Protein AF-A0A0N1HHC2-F1 (afdb_monomer)

InterPro domains:
  IPR002314 Aminoacyl-tRNA synthetase, class II (G/ P/ S/T) [PF00587] (131-507)
  IPR002316 Proline-tRNA ligase, class IIa [PR01046] (141-152)
  IPR002316 Proline-tRNA ligase, class IIa [PR01046] (171-179)
  IPR002316 Proline-tRNA ligase, class IIa [PR01046] (181-192)
  IPR004500 Prolyl-tRNA synthetase, class IIa, bacterial-type [TIGR00409] (59-622)
  IPR006195 Aminoacyl-tRNA synthetase, class II [PS50862] (71-506)
  IPR036621 Anticodon-binding domain superfamily [G3DSA:3.40.50.800] (515-642)
  IPR045864 Class II Aminoacyl-tRNA synthetase/Biotinyl protein ligase (BPL) and lipoyl protein ligase (LPL) [G3DSA:3.30.930.10] (33-296)
  IPR045864 Class II Aminoacyl-tRNA synthetase/Biotinyl protein ligase (BPL) and lipoyl protein ligase (LPL) [G3DSA:3.30.930.10] (377-514)
  IPR045864 Class II Aminoacyl-tRNA synthetase/Biotinyl protein ligase (BPL) and lipoyl protein ligase (LPL) [SSF55681] (64-530)
  IPR050062 Proline-tRNA synthetase [PTHR42753] (38-635)

Sequence (657 aa):
MNLHGSVVRAFRGQCSKWQAFGNRSQHSLTPDHRERLSQLWVPHVASQKWEPGAKEPRDATTLLEDAGYIRKAYSGIYQYLPLGVKVLDKIERLIDHHMRSVGASKLSLSSFSSEKKWATSGRLANSTEIFQFQDRNKSKWLLAPTHEEEICTLLHSRINLHGQLPVRLYQIGRKYRDEQRPRGGLLRGREFIMKDLYTFDTSAEAAKDTYELVREAYNNFFADLGIPYLEARADSGNMGGNLSHEFHLPHHSGEDDVITCSSCGENRNEEFVPPTSRMIEYVKAPDFLAQDSTVSPSKVRDYISVKNDILIRVLIPSQASEGESIASADVNPYAVKEAMDDIAEVNTGLEEHQVMQKFEDYRGKGKRGRVAYLVDKRVTAEQLRMRIQQDLKNYGGENTQRLIVRTLQNEGPDGAAHDSNALSGSIRRPIDLLKLKEGDECPHCLEGKVEVHKAIEIGHTFHLGTGYTSLLGPKKPIPHPGPREHMTTPLEMGCHGIGVSRLMAAAAACLSPKDAIQWPKIIAPYTVLVGDAVEKTAKSSIADAISPSAEALSLYDDIAQQLDDIEPGRGYLKPDVVLDDRLSDYKHMSNSAIFTGYPIIVMLGRAARDRGIAELICAQAGLREEVPLNNVPKAVGRLLKRRDLAKSSLSSYVSSV

Secondary structure (DSSP, 8-state):
-----------------------------------BGGGS-------TT--TT-SSPPPHHHHHHHTTSEEEEETTEEEEPHHHHHHHHHHHHHHHHHHHHTT-EE----SEEEHHHHHHTTTTTT-SS--EEE-TT--EEEE-S--HHHHHHHHHTT---GGG-SEEEEEEEEEE---SS-BTTTTB-SEEEEEEEEEEESSHHHHHHHHHHHHHHHHHHHHHHT---EEEEE--GGG--SEEEEEEEE-TT-SEEEEEETTT--EEETT-PPPP-EEEEE--TTTT------PPPPEEEEEEETTS-EEEEEEE-SS--TTS----SSB-HHHHHHHHTTT--EE-SS-HHHHHHHHHHHHHTT---EEEEEE-TT--HHHHHHHHHHHHHHSS-TT-EEEEEEE-----TT-----TT--SS--------BPP-TTPBPSS-SS-BEEEEEEEEEEEEEEEETHHHHHTS-EEEPP-SSSS---EEEPEEEEEEE-HHHHHHHHHHHH--TTS----TTTSS-SEEEEEPPP--TT--HHHHHSPPHHHHHHHHHHHHHHHTS--SSTT----EEEE-SS--HHHHHHHHHHHT-SEEEEE-HHHHHHSEEEEEETTTTEEEEEEGGGHHHHHHHHHH-S---SS-HHHHHTT-

Mean predicted aligned error: 11.89 Å

Foldseek 3Di:
DDDDDDDDDDDDDDDDDDDDDDDDPPPPPPPPPFFAPVPFDFDAPPVPPQDPPDPFFDQLVVLCVNRRQWDDPDQQDIDGGPQVVLLLVLLVLLVVQLCVVLVEDEDDFDQKDAPVLCVLLVNNVVDPWWAWDADPVRGIITGAQDDLSPAQQVFQVPPADPVCPWHKYKYWAKHATNDPHADSRQLRGRIFIKIKMKTWHADPVRLVVSLVSVVVSVVVSVVQQVADWDKAWEDCPPLAADGKIFIWHFDPRFPWKWKAKPPPGHIHTLLDDPAAAKDKDWDDPPPQDDDDDPDDAFDWDWWAFPVLQEIEIEGHHPDDDPPADDFDPDFSVSLVCNLCVVPGRIDPPDDRVVSVVSNVVCVVVVDAGEYEYEYAPPDDPVNVSVVVVVCCVPHRDPRYIYMYMFHDDDPDDPPDDPPVPPPDDDDRQGRHTGHGDFQHQDSVDRPITMDIGRTRGFKMKHFNFQSSQVRNRHWYFDDDPDDDDRDTHGTTMMMIMGRSSSVSSSQQRLQDPRQAGAGDCSSRSAQEEEEQFDDDDVPDDPVNLQDGDPLSVVLQVLLQVLQVVPDPPPPSGRHHYHYHSDHHHPVVRVSSCRRSHRQWYWYDDPCCVPPQWIWIDGVQQRDTDIDRSVCVSVVSVVCVPDPGSHPDDSVVSVVVD

Structure (mmCIF, N/CA/C/O backbone):
data_AF-A0A0N1HHC2-F1
#
_entry.id   AF-A0A0N1HHC2-F1
#
loop_
_atom_site.group_PDB
_atom_site.id
_atom_site.type_symbol
_atom_site.label_atom_id
_atom_site.label_alt_id
_atom_site.label_comp_id
_atom_site.label_asym_id
_atom_site.label_entity_id
_atom_site.label_seq_id
_atom_site.pdbx_PDB_ins_code
_atom_site.Cartn_x
_atom_site.Cartn_y
_atom_site.Cartn_z
_atom_site.occupancy
_atom_site.B_iso_or_equiv
_atom_site.auth_seq_id
_atom_site.auth_comp_id
_atom_site.auth_asym_id
_atom_site.auth_atom_id
_atom_site.pdbx_PDB_model_num
ATOM 1 N N . MET A 1 1 ? -40.092 35.692 -44.107 1.00 33.75 1 MET A N 1
ATOM 2 C CA . MET A 1 1 ? -39.040 36.706 -44.354 1.00 33.75 1 MET A CA 1
ATOM 3 C C . MET A 1 1 ? -37.796 36.216 -43.614 1.00 33.75 1 MET A C 1
ATOM 5 O O . MET A 1 1 ? -37.863 36.142 -42.399 1.00 33.75 1 MET A O 1
ATOM 9 N N . ASN A 1 2 ? -36.855 35.511 -44.264 1.00 27.72 2 ASN A N 1
ATOM 10 C CA . ASN A 1 2 ? -35.656 36.042 -44.965 1.00 27.72 2 ASN A CA 1
ATOM 11 C C . ASN A 1 2 ? -34.910 37.064 -44.079 1.00 27.72 2 ASN A C 1
ATOM 13 O O . ASN A 1 2 ? -35.528 38.050 -43.704 1.00 27.72 2 ASN A O 1
ATOM 17 N N . LEU A 1 3 ? -33.648 36.893 -43.653 1.00 28.61 3 LEU A N 1
ATOM 18 C CA . LEU A 1 3 ? -32.388 36.546 -44.352 1.00 28.61 3 LEU A CA 1
ATOM 19 C C . LEU A 1 3 ? -31.415 35.863 -43.346 1.00 28.61 3 LEU A C 1
ATOM 21 O O . LEU A 1 3 ? -31.457 36.219 -42.177 1.00 28.61 3 LEU A O 1
ATOM 25 N N . HIS A 1 4 ? -30.598 34.828 -43.598 1.00 31.05 4 HIS A N 1
ATOM 26 C CA . HIS A 1 4 ? -29.583 34.511 -44.627 1.00 31.05 4 HIS A CA 1
ATOM 27 C C . HIS A 1 4 ? -28.335 35.421 -44.675 1.00 31.05 4 HIS A C 1
ATOM 29 O O . HIS A 1 4 ? -28.392 36.525 -45.198 1.00 31.05 4 HIS A O 1
ATOM 35 N N . GLY A 1 5 ? -27.195 34.854 -44.249 1.00 27.17 5 GLY A N 1
ATOM 36 C CA . GLY A 1 5 ? -25.944 34.871 -45.019 1.00 27.17 5 GLY A CA 1
ATOM 37 C C . GLY A 1 5 ? -24.964 36.028 -44.806 1.00 27.17 5 GLY A C 1
ATOM 38 O O . GLY A 1 5 ? -25.062 37.044 -45.479 1.00 27.17 5 GLY A O 1
ATOM 39 N N . SER A 1 6 ? -23.912 35.777 -44.018 1.00 29.02 6 SER A N 1
ATOM 40 C CA . SER A 1 6 ? -22.645 36.528 -44.081 1.00 29.02 6 SER A CA 1
ATOM 41 C C . SER A 1 6 ? -21.455 35.567 -44.019 1.00 29.02 6 SER A C 1
ATOM 43 O O . SER A 1 6 ? -20.692 35.541 -43.059 1.00 29.02 6 SER A O 1
ATOM 45 N N . VAL A 1 7 ? -21.318 34.747 -45.061 1.00 31.47 7 VAL A N 1
ATOM 46 C CA . VAL A 1 7 ? -20.069 34.084 -45.454 1.00 31.47 7 VAL A CA 1
ATOM 47 C C . VAL A 1 7 ? -19.911 34.349 -46.954 1.00 31.47 7 VAL A C 1
ATOM 49 O O . VAL A 1 7 ? -20.888 34.292 -47.695 1.00 31.47 7 VAL A O 1
ATOM 52 N N . VAL A 1 8 ? -18.671 34.604 -47.384 1.00 28.36 8 VAL A N 1
ATOM 53 C CA . VAL A 1 8 ? -18.195 34.797 -48.770 1.00 28.36 8 VAL A CA 1
ATOM 54 C C . VAL A 1 8 ? -18.295 36.229 -49.335 1.00 28.36 8 VAL A C 1
ATOM 56 O O . VAL A 1 8 ? -19.311 36.620 -49.897 1.00 28.36 8 VAL A O 1
ATOM 59 N N . ARG A 1 9 ? -17.170 36.968 -49.310 1.00 26.41 9 ARG A N 1
ATOM 60 C CA . ARG A 1 9 ? -16.469 37.535 -50.496 1.00 26.41 9 ARG A CA 1
ATOM 61 C C . ARG A 1 9 ? -15.458 38.615 -50.084 1.00 26.41 9 ARG A C 1
ATOM 63 O O . ARG A 1 9 ? -15.816 39.769 -49.905 1.00 26.41 9 ARG A O 1
ATOM 70 N N . ALA A 1 10 ? -14.178 38.249 -50.063 1.00 27.70 10 ALA A N 1
ATOM 71 C CA . ALA A 1 10 ? -13.076 39.167 -50.357 1.00 27.70 10 ALA A CA 1
ATOM 72 C C . ALA A 1 10 ? -11.869 38.360 -50.868 1.00 27.70 10 ALA A C 1
ATOM 74 O O . ALA A 1 10 ? -10.875 38.160 -50.182 1.00 27.70 10 ALA A O 1
ATOM 75 N N . PHE A 1 11 ? -12.001 37.843 -52.091 1.00 26.86 11 PHE A N 1
ATOM 76 C CA . PHE A 1 11 ? -10.879 37.416 -52.924 1.00 26.86 11 PHE A CA 1
ATOM 77 C C . PHE A 1 11 ? -10.612 38.547 -53.919 1.00 26.86 11 PHE A C 1
ATOM 79 O O . PHE A 1 11 ? -11.529 38.895 -54.663 1.00 26.86 11 PHE A O 1
ATOM 86 N N . ARG A 1 12 ? -9.371 39.050 -53.960 1.00 26.73 12 ARG A N 1
ATOM 87 C CA . ARG A 1 12 ? -8.559 39.350 -55.163 1.00 26.73 12 ARG A CA 1
ATOM 88 C C . ARG A 1 12 ? -7.647 40.556 -54.945 1.00 26.73 12 ARG A C 1
ATOM 90 O O . ARG A 1 12 ? -8.117 41.672 -54.774 1.00 26.73 12 ARG A O 1
ATOM 97 N N . GLY A 1 13 ? -6.350 40.312 -55.126 1.00 26.20 13 GLY A N 1
ATOM 98 C CA . GLY A 1 13 ? -5.432 41.316 -55.655 1.00 26.20 13 GLY A CA 1
ATOM 99 C C . GLY A 1 13 ? -4.230 41.625 -54.777 1.00 26.20 13 GLY A C 1
ATOM 100 O O . GLY A 1 13 ? -4.208 42.672 -54.153 1.00 26.20 13 GLY A O 1
ATOM 101 N N . GLN A 1 14 ? -3.213 40.758 -54.801 1.00 28.84 14 GLN A N 1
ATOM 102 C CA . GLN A 1 14 ? -1.827 41.156 -55.095 1.00 28.84 14 GLN A CA 1
ATOM 103 C C . GLN A 1 14 ? -0.934 39.912 -55.119 1.00 28.84 14 GLN A C 1
ATOM 105 O O . GLN A 1 14 ? -0.516 39.376 -54.100 1.00 28.84 14 GLN A O 1
ATOM 110 N N . CYS A 1 15 ? -0.677 39.436 -56.333 1.00 25.64 15 CYS A N 1
ATOM 111 C CA . CYS A 1 15 ? 0.301 38.410 -56.645 1.00 25.64 15 CYS A CA 1
ATOM 112 C C . CYS A 1 15 ? 1.249 39.041 -57.665 1.00 25.64 15 CYS A C 1
ATOM 114 O O . CYS A 1 15 ? 0.791 39.362 -58.756 1.00 25.64 15 CYS A O 1
ATOM 116 N N . SER A 1 16 ? 2.509 39.288 -57.292 1.00 30.47 16 SER A N 1
ATOM 117 C CA . SER A 1 16 ? 3.690 39.269 -58.179 1.00 30.47 16 SER A CA 1
ATOM 118 C C . SER A 1 16 ? 4.884 39.949 -57.502 1.00 30.47 16 SER A C 1
ATOM 120 O O . SER A 1 16 ? 4.722 41.040 -56.959 1.00 30.47 16 SER A O 1
ATOM 122 N N . LYS A 1 17 ? 6.075 39.351 -57.665 1.00 31.94 17 LYS A N 1
ATOM 123 C CA . LYS A 1 17 ? 7.371 39.636 -57.010 1.00 31.94 17 LYS A CA 1
ATOM 124 C C . LYS A 1 17 ? 7.386 38.986 -55.626 1.00 31.94 17 LYS A C 1
ATOM 126 O O . LYS A 1 17 ? 6.694 39.435 -54.732 1.00 31.94 17 LYS A O 1
ATOM 131 N N . TRP A 1 18 ? 8.023 37.840 -55.416 1.00 27.42 18 TRP A N 1
ATOM 132 C CA . TRP A 1 18 ? 9.435 37.571 -55.663 1.00 27.42 18 TRP A CA 1
ATOM 133 C C . TRP A 1 18 ? 9.652 36.119 -56.112 1.00 27.42 18 TRP A C 1
ATOM 135 O O . TRP A 1 18 ? 9.245 35.183 -55.430 1.00 27.42 18 TRP A O 1
ATOM 145 N N . GLN A 1 19 ? 10.316 35.943 -57.252 1.00 32.06 19 GLN A N 1
ATOM 146 C CA . GLN A 1 19 ? 10.995 34.701 -57.613 1.00 32.06 19 GLN A CA 1
ATOM 147 C C . GLN A 1 19 ? 12.495 34.881 -57.366 1.00 32.06 19 GLN A C 1
ATOM 149 O O . GLN A 1 19 ? 13.031 35.963 -57.590 1.00 32.06 19 GLN A O 1
ATOM 154 N N . ALA A 1 20 ? 13.123 33.767 -56.985 1.00 37.69 20 ALA A N 1
ATOM 155 C CA . ALA A 1 20 ? 14.557 33.488 -56.975 1.00 37.69 20 ALA A CA 1
ATOM 156 C C . ALA A 1 20 ? 15.394 34.080 -55.825 1.00 37.69 20 ALA A C 1
ATOM 158 O O . ALA A 1 20 ? 16.045 35.103 -55.975 1.00 37.69 20 ALA A O 1
ATOM 159 N N . PHE A 1 21 ? 15.487 33.318 -54.730 1.00 30.70 21 PHE A N 1
ATOM 160 C CA . PHE A 1 21 ? 16.780 32.947 -54.143 1.00 30.70 21 PHE A CA 1
ATOM 161 C C . PHE A 1 21 ? 16.712 31.470 -53.730 1.00 30.70 21 PHE A C 1
ATOM 163 O O . PHE A 1 21 ? 15.780 31.043 -53.049 1.00 30.70 21 PHE A O 1
ATOM 170 N N . GLY A 1 22 ? 17.644 30.682 -54.269 1.00 32.94 22 GLY A N 1
ATOM 171 C CA . GLY A 1 22 ? 17.721 29.233 -54.119 1.00 32.94 22 GLY A CA 1
ATOM 172 C C . GLY A 1 22 ? 18.235 28.769 -52.754 1.00 32.94 22 GLY A C 1
ATOM 173 O O . GLY A 1 22 ? 18.698 29.560 -51.939 1.00 32.94 22 GLY A O 1
ATOM 174 N N . ASN A 1 23 ? 18.166 27.447 -52.576 1.00 34.31 23 ASN A N 1
ATOM 175 C CA . ASN A 1 23 ? 18.586 26.646 -51.423 1.00 34.31 23 ASN A CA 1
ATOM 176 C C . ASN A 1 23 ? 17.763 26.815 -50.138 1.00 34.31 23 ASN A C 1
ATOM 178 O O . ASN A 1 23 ? 18.235 27.316 -49.123 1.00 34.31 23 ASN A O 1
ATOM 182 N N . ARG A 1 24 ? 16.556 26.232 -50.138 1.00 32.34 24 ARG A N 1
ATOM 183 C CA . ARG A 1 24 ? 16.055 25.580 -48.923 1.00 32.34 24 ARG A CA 1
ATOM 184 C C . ARG A 1 24 ? 16.637 24.173 -48.883 1.00 32.34 24 ARG A C 1
ATOM 186 O O . ARG A 1 24 ? 16.171 23.301 -49.611 1.00 32.34 24 ARG A O 1
ATOM 193 N N . SER A 1 25 ? 17.632 23.957 -48.027 1.00 34.88 25 SER A N 1
ATOM 194 C CA . SER A 1 25 ? 17.834 22.641 -47.435 1.00 34.88 25 SER A CA 1
ATOM 195 C C . SER A 1 25 ? 16.486 22.212 -46.854 1.00 34.88 25 SER A C 1
ATOM 197 O O . SER A 1 25 ? 15.939 22.862 -45.960 1.00 34.88 25 SER A O 1
ATOM 199 N N . GLN A 1 26 ? 15.895 21.156 -47.409 1.00 36.38 26 GLN A N 1
ATOM 200 C CA . GLN A 1 26 ? 14.856 20.420 -46.705 1.00 36.38 26 GLN A CA 1
ATOM 201 C C . GLN A 1 26 ? 15.535 19.798 -45.484 1.00 36.38 26 GLN A C 1
ATOM 203 O O . GLN A 1 26 ? 16.025 18.677 -45.536 1.00 36.38 26 GLN A O 1
ATOM 208 N N . HIS A 1 27 ? 15.610 20.543 -44.383 1.00 37.06 27 HIS A N 1
ATOM 209 C CA . HIS A 1 27 ? 15.745 19.923 -43.078 1.00 37.06 27 HIS A CA 1
ATOM 210 C C . HIS A 1 27 ? 14.434 19.178 -42.838 1.00 37.06 27 HIS A C 1
ATOM 212 O O . HIS A 1 27 ? 13.469 19.748 -42.329 1.00 37.06 27 HIS A O 1
ATOM 218 N N . SER A 1 28 ? 14.370 17.914 -43.263 1.00 36.53 28 SER A N 1
ATOM 219 C CA . SER A 1 28 ? 13.419 16.983 -42.680 1.00 36.53 28 SER A CA 1
ATOM 220 C C . SER A 1 28 ? 13.831 16.831 -41.220 1.00 36.53 28 SER A C 1
ATOM 222 O O . SER A 1 28 ? 14.703 16.037 -40.880 1.00 36.53 28 SER A O 1
ATOM 224 N N . LEU A 1 29 ? 13.247 17.645 -40.347 1.00 40.81 29 LEU A N 1
ATOM 225 C CA . LEU A 1 29 ? 13.174 17.321 -38.932 1.00 40.81 29 LEU A CA 1
ATOM 226 C C . LEU A 1 29 ? 12.227 16.123 -38.830 1.00 40.81 29 LEU A C 1
ATOM 228 O O . LEU A 1 29 ? 11.048 16.289 -38.538 1.00 40.81 29 LEU A O 1
ATOM 232 N N . THR A 1 30 ? 12.707 14.922 -39.156 1.00 46.31 30 THR A N 1
ATOM 233 C CA . THR A 1 30 ? 12.124 13.708 -38.589 1.00 46.31 30 THR A CA 1
ATOM 234 C C . THR A 1 30 ? 12.366 13.831 -37.091 1.00 46.31 30 THR A C 1
ATOM 236 O O . THR A 1 30 ? 13.536 13.862 -36.696 1.00 46.31 30 THR A O 1
ATOM 239 N N . PRO A 1 31 ? 11.328 14.006 -36.257 1.00 58.25 31 PRO A N 1
ATOM 240 C CA . PRO A 1 31 ? 11.533 14.029 -34.821 1.00 58.25 31 PRO A CA 1
ATOM 241 C C . PRO A 1 31 ? 12.139 12.678 -34.451 1.00 58.25 31 PRO A C 1
ATOM 243 O O . PRO A 1 31 ? 11.586 11.636 -34.794 1.00 58.25 31 PRO A O 1
ATOM 246 N N . ASP A 1 32 ? 13.313 12.680 -33.832 1.00 76.75 32 ASP A N 1
ATOM 247 C CA . ASP A 1 32 ? 13.855 11.453 -33.269 1.00 76.75 32 ASP A CA 1
ATOM 248 C C . ASP A 1 32 ? 12.934 11.034 -32.116 1.00 76.75 32 ASP A C 1
ATOM 250 O O . ASP A 1 32 ? 12.902 11.688 -31.078 1.00 76.75 32 ASP A O 1
ATOM 254 N N . HIS A 1 33 ? 12.115 10.004 -32.340 1.00 83.44 33 HIS A N 1
ATOM 255 C CA . HIS A 1 33 ? 11.113 9.516 -31.386 1.00 83.44 33 HIS A CA 1
ATOM 256 C C . HIS A 1 33 ? 11.700 8.553 -30.341 1.00 83.44 33 HIS A C 1
ATOM 258 O O . HIS A 1 33 ? 10.956 7.984 -29.543 1.00 83.44 33 HIS A O 1
ATOM 264 N N . ARG A 1 34 ? 13.016 8.314 -30.377 1.00 90.19 34 ARG A N 1
ATOM 265 C CA . ARG A 1 34 ? 13.687 7.353 -29.501 1.00 90.19 34 ARG A CA 1
ATOM 266 C C . ARG A 1 34 ? 13.845 7.922 -28.096 1.00 90.19 34 ARG A C 1
ATOM 268 O O . ARG A 1 34 ? 14.330 9.037 -27.921 1.00 90.19 34 ARG A O 1
ATOM 275 N N . GLU A 1 35 ? 13.498 7.122 -27.097 1.00 92.88 35 GLU A N 1
ATOM 276 C CA . GLU A 1 35 ? 13.737 7.443 -25.692 1.00 92.88 35 GLU A CA 1
ATOM 277 C C . GLU A 1 35 ? 15.231 7.279 -25.387 1.00 92.88 35 GLU A C 1
ATOM 279 O O . GLU A 1 35 ? 15.810 6.212 -25.616 1.00 92.88 35 GLU A O 1
ATOM 284 N N . ARG A 1 36 ? 15.871 8.334 -24.870 1.00 92.44 36 ARG A N 1
ATOM 285 C CA . ARG A 1 36 ? 17.328 8.403 -24.663 1.00 92.44 36 ARG A CA 1
ATOM 286 C C . ARG A 1 36 ? 17.675 8.696 -23.212 1.00 92.44 36 ARG A C 1
ATOM 288 O O . ARG A 1 36 ? 17.170 9.659 -22.633 1.00 92.44 36 ARG A O 1
ATOM 295 N N . LEU A 1 37 ? 18.604 7.933 -22.634 1.00 91.44 37 LEU A N 1
ATOM 296 C CA . LEU A 1 37 ? 19.095 8.204 -21.280 1.00 91.44 37 LEU A CA 1
ATOM 297 C C . LEU A 1 37 ? 19.905 9.500 -21.192 1.00 91.44 37 LEU A C 1
ATOM 299 O O . LEU A 1 37 ? 19.905 10.111 -20.129 1.00 91.44 37 LEU A O 1
ATOM 303 N N . SER A 1 38 ? 20.544 9.969 -22.270 1.00 88.75 38 SER A N 1
ATOM 304 C CA . SER A 1 38 ? 21.191 11.293 -22.291 1.00 88.75 38 SER A CA 1
ATOM 305 C C . SER A 1 38 ? 20.213 12.460 -22.094 1.00 88.75 38 SER A C 1
ATOM 307 O O . SER A 1 38 ? 20.614 13.525 -21.623 1.00 88.75 38 SER A O 1
ATOM 309 N N . GLN A 1 39 ? 18.931 12.262 -22.418 1.00 90.62 39 GLN A N 1
ATOM 310 C CA . GLN A 1 39 ? 17.864 13.256 -22.266 1.00 90.62 39 GLN A CA 1
ATOM 311 C C . GLN A 1 39 ? 17.108 13.117 -20.937 1.00 90.62 39 GLN A C 1
ATOM 313 O O . GLN A 1 39 ? 16.306 13.981 -20.578 1.00 90.62 39 GLN A O 1
ATOM 318 N N . LEU A 1 40 ? 17.375 12.048 -20.185 1.00 90.00 40 LEU A N 1
ATOM 319 C CA . LEU A 1 40 ? 16.770 11.775 -18.889 1.00 90.00 40 LEU A CA 1
ATOM 320 C C . LEU A 1 40 ? 17.749 12.137 -17.775 1.00 90.00 40 LEU A C 1
ATOM 322 O O . LEU A 1 40 ? 18.899 11.702 -17.743 1.00 90.00 40 LEU A O 1
ATOM 326 N N . TRP A 1 41 ? 17.279 12.905 -16.796 1.00 90.00 41 TRP A N 1
ATOM 327 C CA . TRP A 1 41 ? 18.079 13.178 -15.609 1.00 90.00 41 TRP A CA 1
ATOM 328 C C . TRP A 1 41 ? 18.046 11.975 -14.660 1.00 90.00 41 TRP A C 1
ATOM 330 O O . TRP A 1 41 ? 17.085 11.781 -13.917 1.00 90.00 41 TRP A O 1
ATOM 340 N N . VAL A 1 42 ? 19.108 11.166 -14.693 1.00 87.25 42 VAL A N 1
ATOM 341 C CA . VAL A 1 42 ? 19.288 9.990 -13.827 1.00 87.25 42 VAL A CA 1
ATOM 342 C C . VAL A 1 42 ? 20.535 10.189 -12.955 1.00 87.25 42 VAL A C 1
ATOM 344 O O . VAL A 1 42 ? 21.645 9.835 -13.367 1.00 87.25 42 VAL A O 1
ATOM 347 N N . PRO A 1 43 ? 20.400 10.809 -11.769 1.00 84.31 43 PRO A N 1
ATOM 348 C CA . PRO A 1 43 ? 21.531 11.107 -10.902 1.00 84.31 43 PRO A CA 1
ATOM 349 C C . PRO A 1 43 ? 21.916 9.867 -10.087 1.00 84.31 43 PRO A C 1
ATOM 351 O O . PRO A 1 43 ? 21.560 9.750 -8.918 1.00 84.31 43 PRO A O 1
ATOM 354 N N . HIS A 1 44 ? 22.654 8.937 -10.694 1.00 76.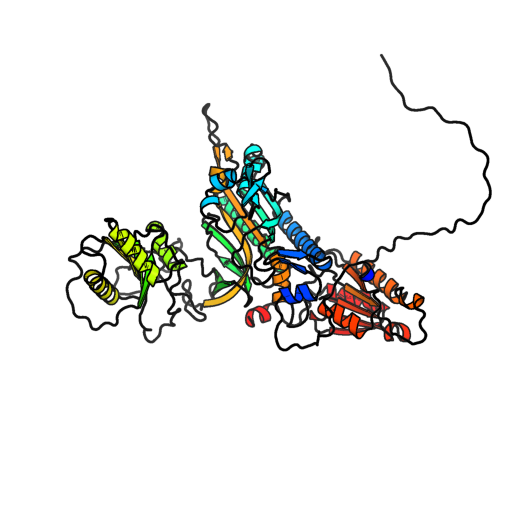56 44 HIS A N 1
ATOM 355 C CA . HIS A 1 44 ? 23.255 7.842 -9.932 1.00 76.56 44 HIS A CA 1
ATOM 356 C C . HIS A 1 44 ? 24.192 8.414 -8.864 1.00 76.56 44 HIS A C 1
ATOM 358 O O . HIS A 1 44 ? 25.081 9.216 -9.173 1.00 76.56 44 HIS A O 1
ATOM 364 N N . VAL A 1 45 ? 24.035 7.979 -7.613 1.00 62.22 45 VAL A N 1
ATOM 365 C CA . VAL A 1 45 ? 25.044 8.257 -6.588 1.00 62.22 45 VAL A CA 1
ATOM 366 C C . VAL A 1 45 ? 26.269 7.428 -6.961 1.00 62.22 45 VAL A C 1
ATOM 368 O O . VAL A 1 45 ? 26.177 6.210 -7.069 1.00 62.22 45 VAL A O 1
ATOM 371 N N . ALA A 1 46 ? 27.381 8.111 -7.261 1.00 4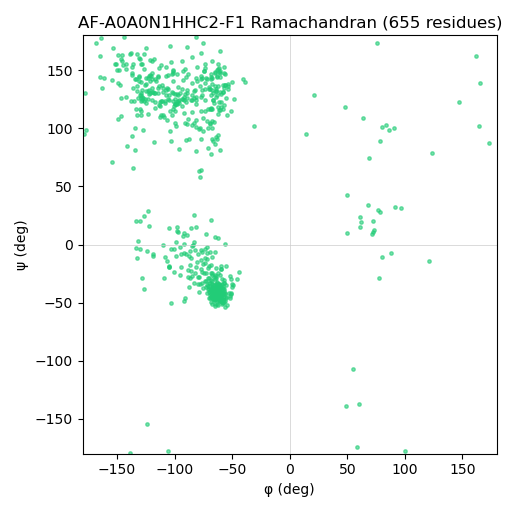9.97 46 ALA A N 1
ATOM 372 C CA . ALA A 1 46 ? 28.579 7.575 -7.911 1.00 49.97 46 ALA A CA 1
ATOM 373 C C . ALA A 1 46 ? 28.854 6.093 -7.586 1.00 49.97 46 ALA A C 1
ATOM 375 O O . ALA A 1 46 ? 29.411 5.740 -6.546 1.00 49.97 46 ALA A O 1
ATOM 376 N N . SER A 1 47 ? 28.508 5.232 -8.543 1.00 45.94 47 SER A N 1
ATOM 377 C CA . SER A 1 47 ? 28.627 3.772 -8.532 1.00 45.94 47 SER A CA 1
ATOM 378 C C . SER A 1 47 ? 30.072 3.256 -8.564 1.00 45.94 47 SER A C 1
ATOM 380 O O . SER A 1 47 ? 30.313 2.093 -8.880 1.00 45.94 47 SER A O 1
ATOM 382 N N . GLN A 1 48 ? 31.062 4.069 -8.179 1.00 45.22 48 GLN A N 1
ATOM 383 C CA . GLN A 1 48 ? 32.456 3.627 -8.064 1.00 45.22 48 GLN A CA 1
ATOM 384 C C . GLN A 1 48 ? 32.670 2.558 -6.973 1.00 45.22 48 GLN A C 1
ATOM 386 O O . GLN A 1 48 ? 33.761 2.006 -6.889 1.00 45.22 48 GLN A O 1
ATOM 391 N N . LYS A 1 49 ? 31.647 2.238 -6.164 1.00 51.41 49 LYS A N 1
ATOM 392 C CA . LYS A 1 49 ? 31.679 1.197 -5.120 1.00 51.41 49 LYS A CA 1
ATOM 393 C C . LYS A 1 49 ? 30.617 0.097 -5.282 1.00 51.41 49 LYS A C 1
ATOM 395 O O . LYS A 1 49 ? 30.328 -0.604 -4.313 1.00 51.41 49 LYS A O 1
ATOM 400 N N . TRP A 1 50 ? 29.984 -0.043 -6.451 1.00 56.56 50 TRP A N 1
ATOM 401 C CA . TRP A 1 50 ? 29.173 -1.236 -6.713 1.00 56.56 50 TRP A CA 1
ATOM 402 C C . TRP A 1 50 ? 30.093 -2.382 -7.142 1.00 56.56 50 TRP A C 1
ATOM 404 O O . TRP A 1 50 ? 30.649 -2.367 -8.241 1.00 56.56 50 TRP A O 1
ATOM 414 N N . GLU A 1 51 ? 30.273 -3.350 -6.247 1.00 58.06 51 GLU A N 1
ATOM 415 C CA . GLU A 1 51 ? 30.962 -4.608 -6.521 1.00 58.06 51 GLU A CA 1
ATOM 416 C C . GLU A 1 51 ? 29.923 -5.735 -6.551 1.00 58.06 51 GLU A C 1
ATOM 418 O O . GLU A 1 51 ? 29.212 -5.908 -5.557 1.00 58.06 51 GLU A O 1
ATOM 423 N N . PRO A 1 52 ? 29.826 -6.498 -7.655 1.00 58.22 52 PRO A N 1
ATOM 424 C CA . PRO A 1 52 ? 28.961 -7.669 -7.716 1.00 58.22 52 PRO A CA 1
ATOM 425 C C . PRO A 1 52 ? 29.291 -8.654 -6.585 1.00 58.22 52 PRO A C 1
ATOM 427 O O . PRO A 1 52 ? 30.439 -9.084 -6.460 1.00 58.22 52 PRO A O 1
ATOM 430 N N . GLY A 1 53 ? 28.292 -9.045 -5.793 1.00 57.62 53 GLY A N 1
ATOM 431 C CA . GLY A 1 53 ? 28.437 -10.046 -4.730 1.00 57.62 53 GLY A CA 1
ATOM 432 C C . GLY A 1 53 ? 28.664 -9.483 -3.322 1.00 57.62 53 GLY A C 1
ATOM 433 O O . GLY A 1 53 ? 29.333 -10.127 -2.508 1.00 57.62 53 GLY A O 1
ATOM 434 N N . ALA A 1 54 ? 28.113 -8.305 -3.009 1.00 59.91 54 ALA A N 1
ATOM 435 C CA . ALA A 1 54 ? 28.150 -7.749 -1.653 1.00 59.91 54 ALA A CA 1
ATOM 436 C C . ALA A 1 54 ? 27.599 -8.739 -0.598 1.00 59.91 54 ALA A C 1
ATOM 438 O O . ALA A 1 54 ? 26.586 -9.413 -0.806 1.00 59.91 54 ALA A O 1
ATOM 439 N N . LYS A 1 55 ? 28.273 -8.834 0.560 1.00 54.44 55 LYS A N 1
ATOM 440 C CA . LYS A 1 55 ? 27.956 -9.833 1.601 1.00 54.44 55 LYS A CA 1
ATOM 441 C C . LYS A 1 55 ? 26.659 -9.540 2.363 1.00 54.44 55 LYS A C 1
ATOM 443 O O . LYS A 1 55 ? 25.974 -10.491 2.746 1.00 54.44 55 LYS A O 1
ATOM 448 N N . GLU A 1 56 ? 26.296 -8.271 2.539 1.00 57.59 56 GLU A N 1
ATOM 449 C CA . GLU A 1 56 ? 25.100 -7.849 3.281 1.00 57.59 56 GLU A CA 1
ATOM 450 C C . GLU A 1 56 ? 24.041 -7.237 2.348 1.00 57.59 56 GLU A C 1
ATOM 452 O O . GLU A 1 56 ? 24.404 -6.472 1.450 1.00 57.59 56 GLU A O 1
ATOM 457 N N . PRO A 1 57 ? 22.750 -7.582 2.523 1.00 62.78 57 PRO A N 1
ATOM 458 C CA . PRO A 1 57 ? 21.660 -6.968 1.772 1.00 62.78 57 PRO A CA 1
ATOM 459 C C . PRO A 1 57 ? 21.546 -5.479 2.103 1.00 62.78 57 PRO A C 1
ATOM 461 O O . PRO A 1 57 ? 21.536 -5.094 3.273 1.00 62.78 57 PRO A O 1
ATOM 464 N N . ARG A 1 58 ? 21.448 -4.635 1.073 1.00 72.12 58 ARG A N 1
ATOM 465 C CA . ARG A 1 58 ? 21.130 -3.216 1.259 1.00 72.12 58 ARG A CA 1
ATOM 466 C C . ARG A 1 58 ? 19.640 -3.029 1.525 1.00 72.12 58 ARG A C 1
ATOM 468 O O . ARG A 1 58 ? 18.807 -3.709 0.936 1.00 72.12 58 ARG A O 1
ATOM 475 N N . ASP A 1 59 ? 19.318 -2.048 2.365 1.00 80.12 59 ASP A N 1
ATOM 476 C CA . ASP A 1 59 ? 17.943 -1.576 2.534 1.00 80.12 59 ASP A CA 1
ATOM 477 C C . ASP A 1 59 ? 17.365 -1.099 1.189 1.00 80.12 59 ASP A C 1
ATOM 479 O O . ASP A 1 59 ? 18.037 -0.392 0.428 1.00 80.12 59 ASP A O 1
ATOM 483 N N . ALA A 1 60 ? 16.112 -1.462 0.909 1.00 84.94 60 ALA A N 1
ATOM 484 C CA . ALA A 1 60 ? 15.447 -1.163 -0.358 1.00 84.94 60 ALA A CA 1
ATOM 485 C C . ALA A 1 60 ? 15.371 0.342 -0.654 1.00 84.94 60 ALA A C 1
ATOM 487 O O . ALA A 1 60 ? 15.488 0.756 -1.807 1.00 84.94 60 ALA A O 1
ATOM 488 N N . THR A 1 61 ? 15.227 1.183 0.374 1.00 86.38 61 THR A N 1
ATOM 489 C CA . THR A 1 61 ? 15.212 2.641 0.199 1.00 86.38 61 THR A CA 1
ATOM 490 C C . THR A 1 61 ? 16.581 3.139 -0.229 1.00 86.38 61 THR A C 1
ATOM 492 O O . THR A 1 61 ? 16.671 3.914 -1.177 1.00 86.38 61 THR A O 1
ATOM 495 N N . THR A 1 62 ? 17.645 2.661 0.420 1.00 86.94 62 THR A N 1
ATOM 496 C CA . THR A 1 62 ? 19.025 3.008 0.052 1.00 86.94 62 THR A CA 1
ATOM 497 C C . THR A 1 62 ? 19.330 2.588 -1.386 1.00 86.94 62 THR A C 1
ATOM 499 O O . THR A 1 62 ? 19.914 3.363 -2.137 1.00 86.94 62 THR A O 1
ATOM 502 N N . LEU A 1 63 ? 18.874 1.403 -1.810 1.00 88.75 63 LEU A N 1
ATOM 503 C CA . LEU A 1 63 ? 19.001 0.961 -3.204 1.00 88.75 63 LEU A CA 1
ATOM 504 C C . LEU A 1 63 ? 18.294 1.914 -4.177 1.00 88.75 63 LEU A C 1
ATOM 506 O O . LEU A 1 63 ? 18.877 2.301 -5.189 1.00 88.75 63 LEU A O 1
ATOM 510 N N . LEU A 1 64 ? 17.060 2.321 -3.869 1.00 92.94 64 LEU A N 1
ATOM 511 C CA . LEU A 1 64 ? 16.295 3.257 -4.699 1.00 92.94 64 LEU A CA 1
ATOM 512 C C . LEU A 1 64 ? 16.925 4.659 -4.748 1.00 92.94 64 LEU A C 1
ATOM 514 O O . LEU A 1 64 ? 16.855 5.317 -5.789 1.00 92.94 64 LEU A O 1
ATOM 518 N N . GLU A 1 65 ? 17.533 5.120 -3.655 1.00 91.50 65 GLU A N 1
ATOM 519 C CA . GLU A 1 65 ? 18.283 6.380 -3.611 1.00 91.50 65 GLU A CA 1
ATOM 520 C C . GLU A 1 65 ? 19.554 6.305 -4.460 1.00 91.50 65 GLU A C 1
ATOM 522 O O . GLU A 1 65 ? 19.759 7.145 -5.339 1.00 91.50 65 GLU A O 1
ATOM 527 N N . ASP A 1 66 ? 20.369 5.267 -4.263 1.00 89.69 66 ASP A N 1
ATOM 528 C CA . ASP A 1 66 ? 21.629 5.073 -4.983 1.00 89.69 66 ASP A CA 1
ATOM 529 C C . ASP A 1 66 ? 21.404 4.925 -6.498 1.00 89.69 66 ASP A C 1
ATOM 531 O O . ASP A 1 66 ? 22.153 5.475 -7.314 1.00 89.69 66 ASP A O 1
ATOM 535 N N . ALA A 1 67 ? 20.345 4.208 -6.889 1.00 91.00 67 ALA A N 1
ATOM 536 C CA . ALA A 1 67 ? 19.973 4.008 -8.286 1.00 91.00 67 ALA A CA 1
ATOM 537 C C . ALA A 1 67 ? 19.280 5.227 -8.923 1.00 91.00 67 ALA A C 1
ATOM 539 O O . ALA A 1 67 ? 19.043 5.223 -10.132 1.00 91.00 67 ALA A O 1
ATOM 540 N N . GLY A 1 68 ? 19.002 6.286 -8.156 1.00 92.88 68 GLY A N 1
ATOM 541 C CA . GLY A 1 68 ? 18.438 7.531 -8.674 1.00 92.88 68 GLY A CA 1
ATOM 542 C C . GLY A 1 68 ? 16.937 7.460 -8.975 1.00 92.88 68 GLY A C 1
ATOM 543 O O . GLY A 1 68 ? 16.463 8.165 -9.865 1.00 92.88 68 GLY A O 1
ATOM 544 N N . TYR A 1 69 ? 16.177 6.634 -8.247 1.00 95.81 69 TYR A N 1
ATOM 545 C CA . TYR A 1 69 ? 14.707 6.599 -8.319 1.00 95.81 69 TYR A CA 1
ATOM 546 C C . TYR A 1 69 ? 14.063 7.602 -7.369 1.00 95.81 69 TYR A C 1
ATOM 548 O O . TYR A 1 69 ? 13.038 8.200 -7.704 1.00 95.81 69 TYR A O 1
ATOM 556 N N . ILE A 1 70 ? 14.653 7.789 -6.189 1.00 95.75 70 ILE A N 1
ATOM 557 C CA . ILE A 1 70 ? 14.142 8.694 -5.159 1.00 95.75 70 ILE A CA 1
ATOM 558 C C . ILE A 1 70 ? 15.259 9.499 -4.513 1.00 95.75 70 ILE A C 1
ATOM 560 O O . ILE A 1 70 ? 16.437 9.172 -4.618 1.00 95.75 70 ILE A O 1
ATOM 564 N N . ARG A 1 71 ? 14.868 10.553 -3.803 1.00 94.38 71 ARG A N 1
ATOM 565 C CA . ARG A 1 71 ? 15.753 11.319 -2.931 1.00 94.38 71 ARG A CA 1
ATOM 566 C C . ARG A 1 71 ? 15.003 11.739 -1.677 1.00 94.38 71 ARG A C 1
ATOM 568 O O . ARG A 1 71 ? 13.957 12.382 -1.776 1.00 94.38 71 ARG A O 1
ATOM 575 N N . LYS A 1 72 ? 15.535 11.437 -0.495 1.00 93.69 72 LYS A N 1
ATOM 576 C CA . LYS A 1 72 ? 14.995 11.969 0.761 1.00 93.69 72 LYS A CA 1
ATOM 577 C C . LYS A 1 72 ? 15.071 13.498 0.794 1.00 93.69 72 LYS A C 1
ATOM 579 O O . LYS A 1 72 ? 16.150 14.076 0.674 1.00 93.69 72 LYS A O 1
ATOM 584 N N . ALA A 1 73 ? 13.922 14.147 0.982 1.00 94.31 73 ALA A N 1
ATOM 585 C CA . ALA A 1 73 ? 13.832 15.591 1.201 1.00 94.31 73 ALA A CA 1
ATOM 586 C C . ALA A 1 73 ? 13.871 15.921 2.698 1.00 94.31 73 ALA A C 1
ATOM 588 O O . ALA A 1 73 ? 14.664 16.751 3.133 1.00 94.31 73 ALA A O 1
ATOM 589 N N . TYR A 1 74 ? 13.051 15.223 3.487 1.00 94.44 74 TYR A N 1
ATOM 590 C CA . TYR A 1 74 ? 12.982 15.341 4.944 1.00 94.44 74 TYR A CA 1
ATOM 591 C C . TYR A 1 74 ? 12.706 13.966 5.566 1.00 94.44 74 TYR A C 1
ATOM 593 O O . TYR A 1 74 ? 12.561 12.963 4.865 1.00 94.44 74 TYR A O 1
ATOM 601 N N . SER A 1 75 ? 12.648 13.881 6.897 1.00 93.06 75 SER A N 1
ATOM 602 C CA . SER A 1 75 ? 12.285 12.627 7.567 1.00 93.06 75 SER A CA 1
ATOM 603 C C . SER A 1 75 ? 10.882 12.171 7.146 1.00 93.06 75 SER A C 1
ATOM 605 O O . SER A 1 75 ? 9.911 12.893 7.359 1.00 93.06 75 SER A O 1
ATOM 607 N N . GLY A 1 76 ? 10.784 10.995 6.518 1.00 91.94 76 GLY A N 1
ATOM 608 C CA . GLY A 1 76 ? 9.527 10.455 5.996 1.00 91.94 76 GLY A CA 1
ATOM 609 C C . GLY A 1 76 ? 8.977 11.156 4.747 1.00 91.94 76 GLY A C 1
ATOM 610 O O . GLY A 1 76 ? 7.828 10.906 4.398 1.00 91.94 76 GLY A O 1
ATOM 611 N N . ILE A 1 77 ? 9.743 12.030 4.085 1.00 96.06 77 ILE A N 1
ATOM 612 C CA . ILE A 1 77 ? 9.296 12.769 2.892 1.00 96.06 77 ILE A CA 1
ATOM 613 C C . ILE A 1 77 ? 10.324 12.596 1.775 1.00 96.06 77 ILE A C 1
ATOM 615 O O . ILE A 1 77 ? 11.501 12.934 1.943 1.00 96.06 77 ILE A O 1
ATOM 619 N N . TYR A 1 78 ? 9.865 12.107 0.624 1.00 96.12 78 TYR A N 1
ATOM 620 C CA . TYR A 1 78 ? 10.707 11.714 -0.505 1.00 96.12 78 TYR A CA 1
ATOM 621 C C . TYR A 1 78 ? 10.301 12.423 -1.800 1.00 96.12 78 TYR A C 1
ATOM 623 O O . TYR A 1 78 ? 9.124 12.653 -2.079 1.00 96.12 78 TYR A O 1
ATOM 631 N N . GLN A 1 79 ? 11.304 12.756 -2.608 1.00 96.25 79 GLN A N 1
ATOM 632 C CA . GLN A 1 79 ? 11.157 13.202 -3.989 1.00 96.25 79 GLN A CA 1
ATOM 633 C C . GLN A 1 79 ? 11.294 11.994 -4.911 1.00 96.25 79 GLN A C 1
ATOM 635 O O . GLN A 1 79 ? 12.230 11.212 -4.754 1.00 96.25 79 GLN A O 1
ATOM 640 N N . TYR A 1 80 ? 10.395 11.868 -5.882 1.00 96.94 80 TYR A N 1
ATOM 641 C CA . TYR A 1 80 ? 10.493 10.866 -6.941 1.00 96.94 80 TYR A CA 1
ATOM 642 C C . TYR A 1 80 ? 11.223 11.480 -8.132 1.00 96.94 80 TYR A C 1
ATOM 644 O O . TYR A 1 80 ? 10.851 12.552 -8.610 1.00 96.94 80 TYR A O 1
ATOM 652 N N . LEU A 1 81 ? 12.286 10.819 -8.571 1.00 96.62 81 LEU A N 1
ATOM 653 C CA . LEU A 1 81 ? 13.104 11.218 -9.714 1.00 96.62 81 LEU A CA 1
ATOM 654 C C . LEU A 1 81 ? 12.532 10.596 -11.002 1.00 96.62 81 LEU A C 1
ATOM 656 O O . LEU A 1 81 ? 11.650 9.743 -10.903 1.00 96.62 81 LEU A O 1
ATOM 660 N N . PRO A 1 82 ? 12.988 10.977 -12.211 1.00 96.50 82 PRO A N 1
ATOM 661 C CA . PRO A 1 82 ? 12.342 10.566 -13.463 1.00 96.50 82 PRO A CA 1
ATOM 662 C C . PRO A 1 82 ? 12.096 9.057 -13.611 1.00 96.50 82 PRO A C 1
ATOM 664 O O . PRO A 1 82 ? 11.003 8.657 -14.010 1.00 96.50 82 PRO A O 1
ATOM 667 N N . LEU A 1 83 ? 13.054 8.204 -13.224 1.00 95.88 83 LEU A N 1
ATOM 668 C CA . LEU A 1 83 ? 12.849 6.749 -13.242 1.00 95.88 83 LEU A CA 1
ATOM 669 C C . LEU A 1 83 ? 11.816 6.294 -12.200 1.00 95.88 83 LEU A C 1
ATOM 671 O O . LEU A 1 83 ? 10.975 5.455 -12.509 1.00 95.88 83 LEU A O 1
ATOM 675 N N . GLY A 1 84 ? 11.835 6.874 -10.995 1.00 96.88 84 GLY A N 1
ATOM 676 C CA . GLY A 1 84 ? 10.842 6.619 -9.944 1.00 96.88 84 GLY A CA 1
ATOM 677 C C . GLY A 1 84 ? 9.431 7.005 -10.364 1.00 96.88 84 GLY A C 1
ATOM 678 O O . GLY A 1 84 ? 8.509 6.214 -10.198 1.00 96.88 84 GLY A O 1
ATOM 679 N N . VAL A 1 85 ? 9.266 8.175 -10.983 1.00 97.31 85 VAL A N 1
ATOM 680 C CA . VAL A 1 85 ? 7.982 8.609 -11.553 1.00 97.31 85 VAL A CA 1
ATOM 681 C C . VAL A 1 85 ? 7.501 7.615 -12.608 1.00 97.31 85 VAL A C 1
ATOM 683 O O . VAL A 1 85 ? 6.346 7.210 -12.577 1.00 97.31 85 VAL A O 1
ATOM 686 N N . LYS A 1 86 ? 8.389 7.132 -13.484 1.00 95.88 86 LYS A N 1
ATOM 687 C CA . LYS A 1 86 ? 8.022 6.158 -14.519 1.00 95.88 86 LYS A CA 1
ATOM 688 C C . LYS A 1 86 ? 7.572 4.808 -13.944 1.00 95.88 86 LYS A C 1
ATOM 690 O O . LYS A 1 86 ? 6.642 4.205 -14.477 1.00 95.88 86 LYS A O 1
ATOM 695 N N . VAL A 1 87 ? 8.202 4.342 -12.862 1.00 96.56 87 VAL A N 1
ATOM 696 C CA . VAL A 1 87 ? 7.772 3.136 -12.128 1.00 96.56 87 VAL A CA 1
ATOM 697 C C . VAL A 1 87 ? 6.398 3.357 -11.493 1.00 96.56 87 VAL A C 1
ATOM 699 O O . VAL A 1 87 ? 5.508 2.524 -11.664 1.00 96.56 87 VAL A O 1
ATOM 702 N N . LEU A 1 88 ? 6.196 4.495 -10.818 1.00 97.19 88 LEU A N 1
ATOM 703 C CA . LEU A 1 88 ? 4.902 4.855 -10.231 1.00 97.19 88 LEU A CA 1
ATOM 704 C C . LEU A 1 88 ? 3.799 4.901 -11.293 1.00 97.19 88 LEU A C 1
ATOM 706 O O . LEU A 1 88 ? 2.776 4.251 -11.111 1.00 97.19 88 LEU A O 1
ATOM 710 N N . ASP A 1 89 ? 4.030 5.559 -12.430 1.00 96.12 89 ASP A N 1
ATOM 711 C CA . ASP A 1 89 ? 3.071 5.633 -13.538 1.00 96.12 89 ASP A CA 1
ATOM 712 C C . ASP A 1 89 ? 2.661 4.243 -14.044 1.00 96.12 89 ASP A C 1
ATOM 714 O O . ASP A 1 89 ? 1.500 4.015 -14.392 1.00 96.12 89 ASP A O 1
ATOM 718 N N . LYS A 1 90 ? 3.599 3.288 -14.097 1.00 95.38 90 LYS A N 1
ATOM 719 C CA . LYS A 1 90 ? 3.301 1.905 -14.494 1.00 95.38 90 LYS A CA 1
ATOM 720 C C . LYS A 1 90 ? 2.469 1.173 -13.439 1.00 95.38 90 LYS A C 1
ATOM 722 O O . LYS A 1 90 ? 1.510 0.495 -13.809 1.00 95.38 90 LYS A O 1
ATOM 727 N N . ILE A 1 91 ? 2.772 1.357 -12.150 1.00 96.44 91 ILE A N 1
ATOM 728 C CA . ILE A 1 91 ? 1.938 0.834 -11.053 1.00 96.44 91 ILE A CA 1
ATOM 729 C C . ILE A 1 91 ? 0.525 1.428 -11.144 1.00 96.44 91 ILE A C 1
ATOM 731 O O . ILE A 1 91 ? -0.455 0.692 -11.067 1.00 96.44 91 ILE A O 1
ATOM 735 N N . GLU A 1 92 ? 0.399 2.738 -11.368 1.00 96.56 92 GLU A N 1
ATOM 736 C CA . GLU A 1 92 ? -0.897 3.408 -11.497 1.00 96.56 92 GLU A CA 1
ATOM 737 C C . GLU A 1 92 ? -1.718 2.889 -12.677 1.00 96.56 92 GLU A C 1
ATOM 739 O O . GLU A 1 92 ? -2.913 2.648 -12.525 1.00 96.56 92 GLU A O 1
ATOM 744 N N . ARG A 1 93 ? -1.098 2.673 -13.844 1.00 94.88 93 ARG A N 1
ATOM 745 C CA . ARG A 1 93 ? -1.787 2.095 -15.012 1.00 94.88 93 ARG A CA 1
ATOM 746 C C . ARG A 1 93 ? -2.298 0.686 -14.735 1.00 94.88 93 ARG A C 1
ATOM 748 O O . ARG A 1 93 ? -3.398 0.348 -15.173 1.00 94.88 93 ARG A O 1
ATOM 755 N N . LEU A 1 94 ? -1.516 -0.120 -14.017 1.00 94.69 94 LEU A N 1
ATOM 756 C CA . LEU A 1 94 ? -1.933 -1.456 -13.608 1.00 94.69 94 LEU A CA 1
ATOM 757 C C . LEU A 1 94 ? -3.116 -1.382 -12.635 1.00 94.69 94 LEU A C 1
ATOM 759 O O . LEU A 1 94 ? -4.131 -2.037 -12.853 1.00 94.69 94 LEU A O 1
ATOM 763 N N . ILE A 1 95 ? -3.038 -0.521 -11.619 1.00 97.00 95 ILE A N 1
ATOM 764 C CA . ILE A 1 95 ? -4.156 -0.266 -10.703 1.00 97.00 95 ILE A CA 1
ATOM 765 C C . ILE A 1 95 ? -5.402 0.172 -11.481 1.00 97.00 95 ILE A C 1
ATOM 767 O O . ILE A 1 95 ? -6.478 -0.385 -11.278 1.00 97.00 95 ILE A O 1
ATOM 771 N N . ASP A 1 96 ? -5.268 1.133 -12.397 1.00 96.69 96 ASP A N 1
ATOM 772 C CA . ASP A 1 96 ? -6.378 1.643 -13.203 1.00 96.69 96 ASP A CA 1
ATOM 773 C C . ASP A 1 96 ? -7.052 0.532 -14.018 1.00 96.69 96 ASP A C 1
ATOM 775 O O . ASP A 1 96 ? -8.274 0.539 -14.170 1.00 96.69 96 ASP A O 1
ATOM 779 N N . HIS A 1 97 ? -6.288 -0.440 -14.522 1.00 94.94 97 HIS A N 1
ATOM 780 C CA . HIS A 1 97 ? -6.849 -1.595 -15.214 1.00 94.94 97 HIS A CA 1
ATOM 781 C C . HIS A 1 97 ? -7.751 -2.440 -14.301 1.00 94.94 97 HIS A C 1
ATOM 783 O O . HIS A 1 97 ? -8.908 -2.683 -14.652 1.00 94.94 97 HIS A O 1
ATOM 789 N N . HIS A 1 98 ? -7.262 -2.831 -13.120 1.00 96.06 98 HIS A N 1
ATOM 790 C CA . HIS A 1 98 ? -8.030 -3.657 -12.178 1.00 96.06 98 HIS A CA 1
ATOM 791 C C . HIS A 1 98 ? -9.185 -2.891 -11.516 1.00 96.06 98 HIS A C 1
ATOM 793 O O . HIS A 1 98 ? -10.214 -3.472 -11.190 1.00 96.06 98 HIS A O 1
ATOM 799 N N . MET A 1 99 ? -9.077 -1.573 -11.342 1.00 97.69 99 MET A N 1
ATOM 800 C CA . MET A 1 99 ? -10.196 -0.772 -10.832 1.00 97.69 99 MET A CA 1
ATOM 801 C C . MET A 1 99 ? -11.306 -0.620 -11.883 1.00 97.69 99 MET A C 1
ATOM 803 O O . MET A 1 99 ? -12.491 -0.658 -11.549 1.00 97.69 99 MET A O 1
ATOM 807 N N . ARG A 1 100 ? -10.956 -0.523 -13.172 1.00 95.81 100 ARG A N 1
ATOM 808 C CA . ARG A 1 100 ? -11.950 -0.510 -14.258 1.00 95.81 100 ARG A CA 1
ATOM 809 C C . ARG A 1 100 ? -12.667 -1.849 -14.414 1.00 95.81 100 ARG A C 1
ATOM 811 O O . ARG A 1 100 ? -13.852 -1.835 -14.735 1.00 95.81 100 ARG A O 1
ATOM 818 N N . SER A 1 101 ? -12.000 -2.983 -14.169 1.00 95.00 101 SER A N 1
ATOM 819 C CA . SER A 1 101 ? -12.644 -4.304 -14.276 1.00 95.00 101 SER A CA 1
ATOM 820 C C . SER A 1 101 ? -13.764 -4.510 -13.250 1.00 95.00 101 SER A C 1
ATOM 822 O O . SER A 1 101 ? -14.717 -5.226 -13.538 1.00 95.00 101 SER A O 1
ATOM 824 N N . VAL A 1 102 ? -13.717 -3.817 -12.106 1.00 96.75 102 VAL A N 1
ATOM 825 C CA . VAL A 1 102 ? -14.800 -3.808 -11.100 1.00 96.75 102 VAL A CA 1
ATOM 826 C C . VAL A 1 102 ? -15.813 -2.672 -11.300 1.00 96.75 102 VAL A C 1
ATOM 828 O O . VAL A 1 102 ? -16.669 -2.426 -10.446 1.00 96.75 102 VAL A O 1
ATOM 831 N N . GLY A 1 103 ? -15.740 -1.955 -12.426 1.00 96.62 103 GLY A N 1
ATOM 832 C CA . GLY A 1 103 ? -16.634 -0.840 -12.745 1.00 96.62 103 GLY A CA 1
ATOM 833 C C . GLY A 1 103 ? -16.385 0.422 -11.915 1.00 96.62 103 GLY A C 1
ATOM 834 O O . GLY A 1 103 ? -17.284 1.254 -11.796 1.00 96.62 103 GLY A O 1
ATOM 835 N N . ALA A 1 104 ? -15.198 0.580 -11.320 1.00 98.00 104 ALA A N 1
ATOM 836 C CA . ALA A 1 104 ? -14.864 1.786 -10.574 1.00 98.00 104 ALA A CA 1
ATOM 837 C C . ALA A 1 104 ? -14.422 2.929 -11.499 1.00 98.00 104 ALA A C 1
ATOM 839 O O . ALA A 1 104 ? -13.725 2.727 -12.495 1.00 98.00 104 ALA A O 1
ATOM 840 N N . SER A 1 105 ? -14.806 4.154 -11.140 1.00 97.81 105 SER A N 1
ATOM 841 C CA . SER A 1 105 ? -14.430 5.371 -11.867 1.00 97.81 105 SER A CA 1
ATOM 842 C C . SER A 1 105 ? -13.379 6.173 -11.105 1.00 97.81 105 SER A C 1
ATOM 844 O O . SER A 1 105 ? -13.501 6.383 -9.896 1.00 97.81 105 SER A O 1
ATOM 846 N N . LYS A 1 106 ? -12.350 6.638 -11.823 1.00 98.31 106 LYS A N 1
ATOM 847 C CA . LYS A 1 106 ? -11.268 7.452 -11.256 1.00 98.31 106 LYS A CA 1
ATOM 848 C C . LYS A 1 106 ? -11.727 8.896 -11.067 1.00 98.31 106 LYS A C 1
ATOM 850 O O . LYS A 1 106 ? -12.326 9.481 -11.968 1.00 98.31 106 LYS A O 1
ATOM 855 N N . LEU A 1 107 ? -11.391 9.485 -9.929 1.00 97.25 107 LEU A N 1
ATOM 856 C CA . LEU A 1 107 ? -11.552 10.902 -9.623 1.00 97.25 107 LEU A CA 1
ATOM 857 C C . LEU A 1 107 ? -10.316 11.429 -8.877 1.00 97.25 107 LEU A C 1
ATOM 859 O O . LEU A 1 107 ? -9.358 10.695 -8.643 1.00 97.25 107 LEU A O 1
ATOM 863 N N . SER A 1 108 ? -10.328 12.711 -8.518 1.00 96.94 108 SER A N 1
ATOM 864 C CA . SER A 1 108 ? -9.284 13.341 -7.706 1.00 96.94 108 SER A CA 1
ATOM 865 C C . SER A 1 108 ? -9.942 14.177 -6.611 1.00 96.94 108 SER A C 1
ATOM 867 O O . SER A 1 108 ? -10.691 15.110 -6.910 1.00 96.94 108 SER A O 1
ATOM 869 N N . LEU A 1 109 ? -9.713 13.806 -5.350 1.00 96.50 109 LEU A N 1
ATOM 870 C CA . LEU A 1 109 ? -10.199 14.544 -4.185 1.00 96.50 109 LEU A CA 1
ATOM 871 C C . LEU A 1 109 ? -9.132 15.526 -3.698 1.00 96.50 109 LEU A C 1
ATOM 873 O O . LEU A 1 109 ? -7.937 15.378 -3.948 1.00 96.50 109 LEU A O 1
ATOM 877 N N . SER A 1 110 ? -9.581 16.545 -2.972 1.00 95.44 110 SER A N 1
ATOM 878 C CA . SER A 1 110 ? -8.705 17.559 -2.389 1.00 95.44 110 SER A CA 1
ATOM 879 C C . SER A 1 110 ? -7.778 16.959 -1.326 1.00 95.44 110 SER A C 1
ATOM 881 O O . SER A 1 110 ? -8.229 16.229 -0.446 1.00 95.44 110 SER A O 1
ATOM 883 N N . SER A 1 111 ? -6.495 17.330 -1.339 1.00 95.94 111 SER A N 1
ATOM 884 C CA . SER A 1 111 ? -5.563 17.029 -0.237 1.00 95.94 111 SER A CA 1
ATOM 885 C C . SER A 1 111 ? -5.867 17.828 1.036 1.00 95.94 111 SER A C 1
ATOM 887 O O . SER A 1 111 ? -5.408 17.464 2.115 1.00 95.94 111 SER A O 1
ATOM 889 N N . PHE A 1 112 ? -6.629 18.916 0.912 1.00 95.38 112 PHE A N 1
ATOM 890 C CA . PHE A 1 112 ? -7.101 19.743 2.018 1.00 95.38 112 PHE A CA 1
ATOM 891 C C . PHE A 1 112 ? -8.501 19.293 2.429 1.00 95.38 112 PHE A C 1
ATOM 893 O O . PHE A 1 112 ? -9.392 19.219 1.579 1.00 95.38 112 PHE A O 1
ATOM 900 N N . SER A 1 113 ? -8.706 19.073 3.724 1.00 95.50 113 SER A N 1
ATOM 901 C CA . SER A 1 113 ? -10.014 18.787 4.318 1.00 95.50 113 SER A CA 1
ATOM 902 C C . SER A 1 113 ? -10.281 19.730 5.493 1.00 95.50 113 SER A C 1
ATOM 904 O O . SER A 1 113 ? -9.355 20.286 6.091 1.00 95.50 113 SER A O 1
ATOM 906 N N . SER A 1 114 ? -11.556 19.959 5.809 1.00 94.56 114 SER A N 1
ATOM 907 C CA . SER A 1 114 ? -11.932 20.824 6.927 1.00 94.56 114 SER A CA 1
ATOM 908 C C . SER A 1 114 ? -11.934 20.059 8.248 1.00 94.56 114 SER A C 1
ATOM 910 O O . SER A 1 114 ? -12.466 18.950 8.351 1.00 94.56 114 SER A O 1
ATOM 912 N N . GLU A 1 115 ? -11.423 20.702 9.300 1.00 94.50 115 GLU A N 1
ATOM 913 C CA . GLU A 1 115 ? -11.433 20.148 10.662 1.00 94.50 115 GLU A CA 1
ATOM 914 C C . GLU A 1 115 ? -12.860 19.780 11.110 1.00 94.50 115 GLU A C 1
ATOM 916 O O . GLU A 1 115 ? -13.078 18.763 11.763 1.00 94.50 115 GLU A O 1
ATOM 921 N N . LYS A 1 116 ? -13.864 20.559 10.681 1.00 93.38 116 LYS A N 1
ATOM 922 C CA . LYS A 1 116 ? -15.280 20.328 11.001 1.00 93.38 116 LYS A CA 1
ATOM 923 C C . LYS A 1 116 ? -15.799 18.977 10.493 1.00 93.38 116 LYS A C 1
ATOM 925 O O . LYS A 1 116 ? -16.549 18.317 11.212 1.00 93.38 116 LYS A O 1
ATOM 930 N N . LYS A 1 117 ? -15.435 18.565 9.272 1.00 93.00 117 LYS A N 1
ATOM 931 C CA . LYS A 1 117 ? -15.854 17.265 8.714 1.00 93.00 117 LYS A CA 1
ATOM 932 C C . LYS A 1 117 ? -15.303 16.118 9.560 1.00 93.00 117 LYS A C 1
ATOM 934 O O . LYS A 1 117 ? -16.048 15.244 9.987 1.00 93.00 117 LYS A O 1
ATOM 939 N N . TRP A 1 118 ? -14.021 16.201 9.896 1.00 93.81 118 TRP A N 1
ATOM 940 C CA . TRP A 1 118 ? -13.325 15.198 10.699 1.00 93.81 118 TRP A CA 1
ATOM 941 C C . TRP A 1 118 ? -13.819 15.156 12.145 1.00 93.81 118 TRP A C 1
ATOM 943 O O . TRP A 1 118 ? -14.004 14.075 12.699 1.00 93.81 118 TRP A O 1
ATOM 953 N N . ALA A 1 119 ? -14.138 16.309 12.733 1.00 92.88 119 ALA A N 1
ATOM 954 C CA . ALA A 1 119 ? -14.810 16.375 14.027 1.00 92.88 119 ALA A CA 1
ATOM 955 C C . ALA A 1 119 ? -16.194 15.703 13.991 1.00 92.88 119 ALA A C 1
ATOM 957 O O . ALA A 1 119 ? -16.545 14.991 14.925 1.00 92.88 119 ALA A O 1
ATOM 958 N N . THR A 1 120 ? -16.953 15.873 12.901 1.00 92.25 120 THR A N 1
ATOM 959 C CA . THR A 1 120 ? -18.283 15.251 12.739 1.00 92.25 120 THR A CA 1
ATOM 960 C C . THR A 1 120 ? -18.194 13.727 12.663 1.00 92.25 120 THR A C 1
ATOM 962 O O . THR A 1 120 ? -19.035 13.041 13.230 1.00 92.25 120 THR A O 1
ATOM 965 N N . SER A 1 121 ? -17.153 13.194 12.018 1.00 90.31 121 SER A N 1
ATOM 966 C CA . SER A 1 121 ? -16.875 11.749 11.997 1.00 90.31 121 SER A CA 1
ATOM 967 C C . SER A 1 121 ? -16.355 11.189 13.332 1.00 90.31 121 SER A C 1
ATOM 969 O O . SER A 1 121 ? -16.241 9.980 13.484 1.00 90.31 121 SER A O 1
ATOM 971 N N . GLY A 1 122 ? -15.970 12.051 14.282 1.00 89.00 122 GLY A N 1
ATOM 972 C CA . GLY A 1 122 ? -15.316 11.666 15.538 1.00 89.00 122 GLY A CA 1
ATOM 973 C C . GLY A 1 122 ? -13.810 11.378 15.430 1.00 89.00 122 GLY A C 1
ATOM 974 O O . GLY A 1 122 ? -13.130 11.320 16.452 1.00 89.00 122 GLY A O 1
ATOM 975 N N . ARG A 1 123 ? -13.244 11.275 14.220 1.00 89.81 123 ARG A N 1
ATOM 976 C CA . ARG A 1 123 ? -11.839 10.872 14.001 1.00 89.81 123 ARG A CA 1
ATOM 977 C C . ARG A 1 123 ? -10.800 11.942 14.324 1.00 89.81 123 ARG A C 1
ATOM 979 O O . ARG A 1 123 ? -9.629 11.618 14.493 1.00 89.81 123 ARG A O 1
ATOM 986 N N . LEU A 1 124 ? -11.207 13.207 14.440 1.00 88.62 124 LEU A N 1
ATOM 987 C CA . LEU A 1 124 ? -10.287 14.285 14.816 1.00 88.62 124 LEU A CA 1
ATOM 988 C C . LEU A 1 124 ? -9.784 14.149 16.262 1.00 88.62 124 LEU A C 1
ATOM 990 O O . LEU A 1 124 ? -8.605 14.359 16.517 1.00 88.62 124 LEU A O 1
ATOM 994 N N . ALA A 1 125 ? -10.671 13.821 17.208 1.00 80.50 125 ALA A N 1
ATOM 995 C CA . ALA A 1 125 ? -10.340 13.827 18.636 1.00 80.50 125 ALA A CA 1
ATOM 996 C C . ALA A 1 125 ? -9.372 12.700 19.030 1.00 80.50 125 ALA A C 1
ATOM 998 O O . ALA A 1 125 ? -8.587 12.858 19.962 1.00 80.50 125 ALA A O 1
ATOM 999 N N . ASN A 1 126 ? -9.417 11.588 18.296 1.00 67.81 126 ASN A N 1
ATOM 1000 C CA . ASN A 1 126 ? -8.686 10.364 18.615 1.00 67.81 126 ASN A CA 1
ATOM 1001 C C . ASN A 1 126 ? -7.378 10.217 17.825 1.00 67.81 126 ASN A C 1
ATOM 1003 O O . ASN A 1 126 ? -6.707 9.198 17.957 1.00 67.81 126 ASN A O 1
ATOM 1007 N N . SER A 1 127 ? -7.014 11.198 16.991 1.00 73.25 127 SER A N 1
ATOM 1008 C CA . SER A 1 127 ? -5.867 11.076 16.092 1.00 73.25 127 SER A CA 1
ATOM 1009 C C . SER A 1 127 ? -4.725 12.015 16.460 1.00 73.25 127 SER A C 1
ATOM 1011 O O . SER A 1 127 ? -4.872 13.237 16.479 1.00 73.25 127 SER A O 1
ATOM 1013 N N . THR A 1 128 ? -3.554 11.427 16.695 1.00 78.50 128 THR A N 1
ATOM 1014 C CA . THR A 1 128 ? -2.286 12.144 16.889 1.00 78.50 128 THR A CA 1
ATOM 1015 C C . THR A 1 128 ? -1.499 12.324 15.590 1.00 78.50 128 THR A C 1
ATOM 1017 O O . THR A 1 128 ? -0.492 13.020 15.592 1.00 78.50 128 THR A O 1
ATOM 1020 N N . GLU A 1 129 ? -1.944 11.715 14.486 1.00 86.81 129 GLU A N 1
ATOM 1021 C CA . GLU A 1 129 ? -1.187 11.608 13.227 1.00 86.81 129 GLU A CA 1
ATOM 1022 C C . GLU A 1 129 ? -1.700 12.552 12.124 1.00 86.81 129 GLU A C 1
ATOM 1024 O O . GLU A 1 129 ? -1.379 12.382 10.949 1.00 86.81 129 GLU A O 1
ATOM 1029 N N . ILE A 1 130 ? -2.536 13.540 12.453 1.00 92.75 130 ILE A N 1
ATOM 1030 C CA . ILE A 1 130 ? -3.112 14.461 11.462 1.00 92.75 130 ILE A CA 1
ATOM 1031 C C . ILE A 1 130 ? -2.367 15.794 11.477 1.00 92.75 130 ILE A C 1
ATOM 1033 O O . ILE A 1 130 ? -2.364 16.506 12.482 1.00 92.75 130 ILE A O 1
ATOM 1037 N N . PHE A 1 131 ? -1.837 16.190 10.317 1.00 94.69 131 PHE A N 1
ATOM 1038 C CA . PHE A 1 131 ? -1.337 17.547 10.105 1.00 94.69 131 PHE A CA 1
ATOM 1039 C C . PHE A 1 131 ? -2.490 18.551 10.110 1.00 94.69 131 PHE A C 1
ATOM 1041 O O . PHE A 1 131 ? -3.346 18.520 9.225 1.00 94.69 131 PHE A O 1
ATOM 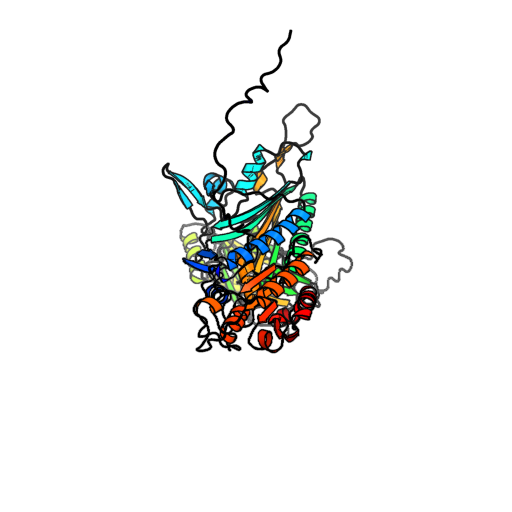1048 N N . GLN A 1 132 ? -2.475 19.476 11.068 1.00 94.12 132 GLN A N 1
ATOM 1049 C CA . GLN A 1 132 ? -3.469 20.539 11.220 1.00 94.12 132 GLN A CA 1
ATOM 1050 C C . GLN A 1 132 ? -2.814 21.909 11.034 1.00 94.12 132 GLN A C 1
ATOM 1052 O O . GLN A 1 132 ? -1.694 22.144 11.489 1.00 94.12 132 GLN A O 1
ATOM 1057 N N . PHE A 1 133 ? -3.507 22.828 10.367 1.00 94.94 133 PHE A N 1
ATOM 1058 C CA . PHE A 1 133 ? -3.021 24.187 10.122 1.00 94.94 133 PHE A CA 1
ATOM 1059 C C . PHE A 1 133 ? -4.183 25.169 9.954 1.00 94.94 133 PHE A C 1
ATOM 1061 O O . PHE A 1 133 ? -5.350 24.795 9.842 1.00 94.94 133 PHE A O 1
ATOM 1068 N N . GLN A 1 134 ? -3.857 26.460 9.957 1.00 96.12 134 GLN A N 1
ATOM 1069 C CA . GLN A 1 134 ? -4.817 27.537 9.738 1.00 96.12 134 GLN A CA 1
ATOM 1070 C C . GLN A 1 134 ? -4.421 28.350 8.512 1.00 96.12 134 GLN A C 1
ATOM 1072 O O . GLN A 1 134 ? -3.237 28.590 8.274 1.00 96.12 134 GLN A O 1
ATOM 1077 N N . ASP A 1 135 ? -5.414 28.779 7.738 1.00 94.50 135 ASP A N 1
ATOM 1078 C CA . ASP A 1 135 ? -5.183 29.722 6.646 1.00 94.50 135 ASP A CA 1
ATOM 1079 C C . ASP A 1 135 ? -5.104 31.176 7.152 1.00 94.50 135 ASP A C 1
ATOM 1081 O O . ASP A 1 135 ? -5.290 31.474 8.335 1.00 94.50 135 ASP A O 1
ATOM 1085 N N . ARG A 1 136 ? -4.864 32.121 6.234 1.00 96.31 136 ARG A N 1
ATOM 1086 C CA . ARG A 1 136 ? -4.808 33.563 6.546 1.00 96.31 136 ARG A CA 1
ATOM 1087 C C . ARG A 1 136 ? -6.104 34.131 7.146 1.00 96.31 136 ARG A C 1
ATOM 1089 O O . ARG A 1 136 ? -6.063 35.175 7.788 1.00 96.31 136 ARG A O 1
ATOM 1096 N N . ASN A 1 137 ? -7.236 33.459 6.936 1.00 95.56 137 ASN A N 1
ATOM 1097 C CA . ASN A 1 137 ? -8.543 33.828 7.475 1.00 95.56 137 ASN A CA 1
ATOM 1098 C C . ASN A 1 137 ? -8.831 33.119 8.812 1.00 95.56 137 ASN A C 1
ATOM 1100 O O . ASN A 1 137 ? -9.942 33.230 9.327 1.00 95.56 137 ASN A O 1
ATOM 1104 N N . LYS A 1 138 ? -7.845 32.409 9.384 1.00 94.19 138 LYS A N 1
ATOM 1105 C CA . LYS A 1 138 ? -7.973 31.568 10.585 1.00 94.19 138 LYS A CA 1
ATOM 1106 C C . LYS A 1 138 ? -8.956 30.405 10.414 1.00 94.19 138 LYS A C 1
ATOM 1108 O O . LYS A 1 138 ? -9.414 29.834 11.406 1.00 94.19 138 LYS A O 1
ATOM 1113 N N . SER A 1 139 ? -9.279 30.032 9.175 1.00 95.25 139 SER A N 1
ATOM 1114 C CA . SER A 1 139 ? -10.048 28.819 8.912 1.00 95.25 139 SER A CA 1
ATOM 1115 C C . SER A 1 139 ? -9.165 27.620 9.223 1.00 95.25 139 SER A C 1
ATOM 1117 O O . SER A 1 139 ? -7.988 27.602 8.856 1.00 95.25 139 SER A O 1
ATOM 1119 N N . LYS A 1 140 ? -9.730 26.627 9.907 1.00 95.81 140 LYS A N 1
ATOM 1120 C CA . LYS A 1 140 ? -8.990 25.444 10.330 1.00 95.81 140 LYS A CA 1
ATOM 1121 C C . LYS A 1 140 ? -9.074 24.329 9.295 1.00 95.81 140 LYS A C 1
ATOM 1123 O O . LYS A 1 140 ? -10.168 23.918 8.893 1.00 95.81 140 LYS A O 1
ATOM 1128 N N . TRP A 1 141 ? -7.911 23.832 8.909 1.00 96.44 141 TRP A N 1
ATOM 1129 C CA . TRP A 1 141 ? -7.724 22.846 7.858 1.00 96.44 141 TRP A CA 1
ATOM 1130 C C . TRP A 1 141 ? -6.824 21.716 8.342 1.00 96.44 141 TRP A C 1
ATOM 1132 O O . TRP A 1 141 ? -6.051 21.866 9.290 1.00 96.44 141 TRP A O 1
ATOM 1142 N N . LEU A 1 142 ? -6.902 20.593 7.642 1.00 96.25 142 LEU A N 1
ATOM 1143 C CA . LEU A 1 142 ? -5.974 19.486 7.790 1.00 96.25 142 LEU A CA 1
ATOM 1144 C C . LEU A 1 142 ? -5.552 18.943 6.428 1.00 96.25 142 LEU A C 1
ATOM 1146 O O . LEU A 1 142 ? -6.272 19.100 5.435 1.00 96.25 142 LEU A O 1
ATOM 1150 N N . LEU A 1 143 ? -4.379 18.310 6.389 1.00 97.00 143 LEU A N 1
ATOM 1151 C CA . LEU A 1 143 ? -3.974 17.503 5.241 1.00 97.00 143 LEU A CA 1
ATOM 1152 C C . LEU A 1 143 ? -4.590 16.118 5.400 1.00 97.00 143 LEU A C 1
ATOM 1154 O O . LEU A 1 143 ? -4.429 15.488 6.441 1.00 97.00 143 LEU A O 1
ATOM 1158 N N . ALA A 1 144 ? -5.312 15.668 4.381 1.00 95.19 144 ALA A N 1
ATOM 1159 C CA . ALA A 1 144 ? -6.079 14.433 4.431 1.00 95.19 144 ALA A CA 1
ATOM 1160 C C . ALA A 1 144 ? -5.149 13.196 4.523 1.00 95.19 144 ALA A C 1
ATOM 1162 O O . ALA A 1 144 ? -4.397 12.929 3.574 1.00 95.19 144 ALA A O 1
ATOM 1163 N N . PRO A 1 145 ? -5.195 12.409 5.620 1.00 95.06 145 PRO A N 1
ATOM 1164 C CA . PRO A 1 145 ? -4.494 11.122 5.701 1.00 95.06 145 PRO A CA 1
ATOM 1165 C C . PRO A 1 145 ? -5.228 10.010 4.932 1.00 95.06 145 PRO A C 1
ATOM 1167 O O . PRO A 1 145 ? -4.626 8.991 4.592 1.00 95.06 145 PRO A O 1
ATOM 1170 N N . THR A 1 146 ? -6.526 10.211 4.692 1.00 95.12 146 THR A N 1
ATOM 1171 C CA . THR A 1 146 ? -7.478 9.414 3.903 1.00 95.12 146 THR A CA 1
ATOM 1172 C C . THR A 1 146 ? -8.714 10.292 3.621 1.00 95.12 146 THR A C 1
ATOM 1174 O O . THR A 1 146 ? -8.737 11.453 4.040 1.00 95.12 146 THR A O 1
ATOM 1177 N N . HIS A 1 147 ? -9.706 9.799 2.881 1.00 96.81 147 HIS A N 1
ATOM 1178 C CA . HIS A 1 147 ? -10.750 10.617 2.260 1.00 96.81 147 HIS A CA 1
ATOM 1179 C C . HIS A 1 147 ? -12.198 10.145 2.497 1.00 96.81 147 HIS A C 1
ATOM 1181 O O . HIS A 1 147 ? -13.083 10.590 1.763 1.00 96.81 147 HIS A O 1
ATOM 1187 N N . GLU A 1 148 ? -12.492 9.326 3.517 1.00 95.88 148 GLU A N 1
ATOM 1188 C CA . GLU A 1 148 ? -13.865 8.846 3.787 1.00 95.88 148 GLU A CA 1
ATOM 1189 C C . GLU A 1 148 ? -14.868 10.000 3.980 1.00 95.88 148 GLU A C 1
ATOM 1191 O O . GLU A 1 148 ? -15.978 9.972 3.443 1.00 95.88 148 GLU A O 1
ATOM 1196 N N . GLU A 1 149 ? -14.483 11.054 4.704 1.00 94.75 149 GLU A N 1
ATOM 1197 C CA . GLU A 1 149 ? -15.337 12.216 4.970 1.00 94.75 149 GLU A CA 1
ATOM 1198 C C . GLU A 1 149 ? -15.567 13.054 3.705 1.00 94.75 149 GLU A C 1
ATOM 1200 O O . GLU A 1 149 ? -16.668 13.572 3.483 1.00 94.75 149 GLU A O 1
ATOM 1205 N N . GLU A 1 150 ? -14.536 13.194 2.867 1.00 95.06 150 GLU A N 1
ATOM 1206 C CA . GLU A 1 150 ? -14.592 13.975 1.629 1.00 95.06 150 GLU A CA 1
ATOM 1207 C C . GLU A 1 150 ? -15.487 13.302 0.587 1.00 95.06 150 GLU A C 1
ATOM 1209 O O . GLU A 1 150 ? -16.363 13.959 0.016 1.00 95.06 150 GLU A O 1
ATOM 1214 N N . ILE A 1 151 ? -15.333 11.989 0.385 1.00 95.62 151 ILE A N 1
ATOM 1215 C CA . ILE A 1 151 ? -16.156 11.244 -0.572 1.00 95.62 151 ILE A CA 1
ATOM 1216 C C . ILE A 1 151 ? -17.618 11.156 -0.112 1.00 95.62 151 ILE A C 1
ATOM 1218 O O . ILE A 1 151 ? -18.527 11.351 -0.923 1.00 95.62 151 ILE A O 1
ATOM 1222 N N . CYS A 1 152 ? -17.861 10.960 1.191 1.00 94.69 152 CYS A N 1
ATOM 1223 C CA . CYS A 1 152 ? -19.211 10.962 1.751 1.00 94.69 152 CYS A CA 1
ATOM 1224 C C . CYS A 1 152 ? -19.898 12.309 1.515 1.00 94.69 152 CYS A C 1
ATOM 1226 O O . CYS A 1 152 ? -21.015 12.349 0.996 1.00 94.69 152 CYS A O 1
ATOM 1228 N N . THR A 1 153 ? -19.202 13.412 1.812 1.00 92.69 153 THR A N 1
ATOM 1229 C CA . THR A 1 153 ? -19.740 14.765 1.611 1.00 92.69 153 THR A CA 1
ATOM 1230 C C . THR A 1 153 ? -20.022 15.047 0.131 1.00 92.69 153 THR A C 1
ATOM 1232 O O . THR A 1 153 ? -21.048 15.646 -0.200 1.00 92.69 153 THR A O 1
ATOM 1235 N N . LEU A 1 154 ? -19.138 14.609 -0.775 1.00 92.56 154 LEU A N 1
ATOM 1236 C CA . LEU A 1 154 ? -19.323 14.771 -2.218 1.00 92.56 154 LEU A CA 1
ATOM 1237 C C . LEU A 1 154 ? -20.623 14.104 -2.687 1.00 92.56 154 LEU A C 1
ATOM 1239 O O . LEU A 1 154 ? -21.430 14.729 -3.381 1.00 92.56 154 LEU A O 1
ATOM 1243 N N . LEU A 1 155 ? -20.837 12.850 -2.287 1.00 91.25 155 LEU A N 1
ATOM 1244 C CA . LEU A 1 155 ? -21.967 12.046 -2.747 1.00 91.25 155 LEU A CA 1
ATOM 1245 C C . LEU A 1 155 ? -23.284 12.376 -2.049 1.00 91.25 155 LEU A C 1
ATOM 1247 O O . LEU A 1 155 ? -24.336 12.240 -2.677 1.00 91.25 155 LEU A O 1
ATOM 1251 N N . HIS A 1 156 ? -23.241 12.869 -0.807 1.00 86.94 156 HIS A N 1
ATOM 1252 C CA . HIS A 1 156 ? -24.428 13.270 -0.047 1.00 86.94 156 HIS A CA 1
ATOM 1253 C C . HIS A 1 156 ? -25.353 14.212 -0.834 1.00 86.94 156 HIS A C 1
ATOM 1255 O O . HIS A 1 156 ? -26.570 14.100 -0.756 1.00 86.94 156 HIS A O 1
ATOM 1261 N N . SER A 1 157 ? -24.780 15.108 -1.643 1.00 71.69 157 SER A N 1
ATOM 1262 C CA . SER A 1 157 ? -25.533 16.094 -2.432 1.00 71.69 157 SER A CA 1
ATOM 1263 C C . SER A 1 157 ? -25.897 15.649 -3.858 1.00 71.69 157 SER A C 1
ATOM 1265 O O . SER A 1 157 ? -26.458 16.441 -4.623 1.00 71.69 157 SER A O 1
ATOM 1267 N N . ARG A 1 158 ? -25.519 14.428 -4.265 1.00 77.81 158 ARG A N 1
ATOM 1268 C CA . ARG A 1 158 ? -25.524 13.997 -5.677 1.00 77.81 158 ARG A CA 1
ATOM 1269 C C . ARG A 1 158 ? -26.260 12.689 -5.945 1.00 77.81 158 ARG A C 1
ATOM 1271 O O . ARG A 1 158 ? -26.779 12.536 -7.049 1.00 77.81 158 ARG A O 1
ATOM 1278 N N . ILE A 1 159 ? -26.323 11.774 -4.978 1.00 76.00 159 ILE A N 1
ATOM 1279 C CA . ILE A 1 159 ? -27.051 10.509 -5.133 1.00 76.00 159 ILE A CA 1
ATOM 1280 C C . ILE A 1 159 ? -28.499 10.717 -4.688 1.00 76.00 159 ILE A C 1
ATOM 1282 O O . ILE A 1 159 ? -28.782 10.761 -3.497 1.00 76.00 159 ILE A O 1
ATOM 1286 N N . ASN A 1 160 ? -29.410 10.833 -5.657 1.00 67.69 160 ASN A N 1
ATOM 1287 C CA . ASN A 1 160 ? -30.846 11.031 -5.405 1.00 67.69 160 ASN A CA 1
ATOM 1288 C C . ASN A 1 160 ? -31.719 9.890 -5.959 1.00 67.69 160 ASN A C 1
ATOM 1290 O O . ASN A 1 160 ? -32.919 9.853 -5.691 1.00 67.69 160 ASN A O 1
ATOM 1294 N N . LEU A 1 161 ? -31.152 8.972 -6.753 1.00 64.62 161 LEU A N 1
ATOM 1295 C CA . LEU A 1 161 ? -31.903 7.945 -7.482 1.00 64.62 161 LEU A CA 1
ATOM 1296 C C . LEU A 1 161 ? -31.270 6.560 -7.313 1.00 64.62 161 LEU A C 1
ATOM 1298 O O . LEU A 1 161 ? -30.065 6.393 -7.476 1.00 64.62 161 LEU A O 1
ATOM 1302 N N . HIS A 1 162 ? -32.108 5.545 -7.079 1.00 67.38 162 HIS A N 1
ATOM 1303 C CA . HIS A 1 162 ? -31.680 4.147 -6.925 1.00 67.38 162 HIS A CA 1
ATOM 1304 C C . HIS A 1 162 ? -30.936 3.604 -8.159 1.00 67.38 162 HIS A C 1
ATOM 1306 O O . HIS A 1 162 ? -30.056 2.763 -8.024 1.00 67.38 162 HIS A O 1
ATOM 1312 N N . GLY A 1 163 ? -31.246 4.102 -9.363 1.00 75.44 163 GLY A N 1
ATOM 1313 C CA . GLY A 1 163 ? -30.594 3.671 -10.607 1.00 75.44 163 GLY A CA 1
ATOM 1314 C C . GLY A 1 163 ? -29.125 4.087 -10.752 1.00 75.44 163 GLY A C 1
ATOM 1315 O O . GLY A 1 163 ? -28.489 3.694 -11.721 1.00 75.44 163 GLY A O 1
ATOM 1316 N N . GLN A 1 164 ? -28.590 4.892 -9.829 1.00 82.88 164 GLN A N 1
ATOM 1317 C CA . GLN A 1 164 ? -27.181 5.300 -9.826 1.00 82.88 164 GLN A CA 1
ATOM 1318 C C . GLN A 1 164 ? -26.281 4.345 -9.023 1.00 82.88 164 GLN A C 1
ATOM 1320 O O . GLN A 1 164 ? -25.069 4.527 -9.042 1.00 82.88 164 GLN A O 1
ATOM 1325 N N . LEU A 1 165 ? -26.852 3.373 -8.301 1.00 87.00 165 LEU A N 1
ATOM 1326 C CA . LEU A 1 165 ? -26.129 2.459 -7.413 1.00 87.00 165 LEU A CA 1
ATOM 1327 C C . LEU A 1 165 ? -25.909 1.080 -8.072 1.00 87.00 165 LEU A C 1
ATOM 1329 O O . LEU A 1 165 ? -26.763 0.651 -8.851 1.00 87.00 165 LEU A O 1
ATOM 1333 N N . PRO A 1 166 ? -24.817 0.364 -7.738 1.00 92.50 166 PRO A N 1
ATOM 1334 C CA . PRO A 1 166 ? -23.758 0.764 -6.808 1.00 92.50 166 PRO A CA 1
ATOM 1335 C C . PRO A 1 166 ? -22.816 1.819 -7.406 1.00 92.50 166 PRO A C 1
ATOM 1337 O O . PRO A 1 166 ? -22.573 1.850 -8.612 1.00 92.50 166 PRO A O 1
ATOM 1340 N N . VAL A 1 167 ? -22.264 2.681 -6.550 1.00 95.12 167 VAL A N 1
ATOM 1341 C CA . VAL A 1 167 ? -21.249 3.673 -6.941 1.00 95.12 167 VAL A CA 1
ATOM 1342 C C . VAL A 1 167 ? -19.887 3.209 -6.443 1.00 95.12 167 VAL A C 1
ATOM 1344 O O . VAL A 1 167 ? -19.728 2.910 -5.264 1.00 95.12 167 VAL A O 1
ATOM 1347 N N . ARG A 1 168 ? -18.890 3.178 -7.331 1.00 97.62 168 ARG A N 1
ATOM 1348 C CA . ARG A 1 168 ? -17.509 2.787 -7.017 1.00 97.62 168 ARG A CA 1
ATOM 1349 C C . ARG A 1 168 ? -16.561 3.860 -7.534 1.00 97.62 168 ARG A C 1
ATOM 1351 O O . ARG A 1 168 ? -16.445 4.053 -8.745 1.00 97.62 168 ARG A O 1
ATOM 1358 N N . LEU A 1 169 ? -15.918 4.590 -6.630 1.00 98.19 169 LEU A N 1
ATOM 1359 C CA . LEU A 1 169 ? -15.091 5.749 -6.964 1.00 98.19 169 LEU A CA 1
ATOM 1360 C C . LEU A 1 169 ? -13.725 5.633 -6.313 1.00 98.19 169 LEU A C 1
ATOM 1362 O O . LEU A 1 169 ? -13.639 5.430 -5.106 1.00 98.19 169 LEU A O 1
ATOM 1366 N N . TYR A 1 170 ? -12.662 5.795 -7.093 1.00 98.62 170 TYR A N 1
ATOM 1367 C CA . TYR A 1 170 ? -11.301 5.727 -6.573 1.00 98.62 170 TYR A CA 1
ATOM 1368 C C . TYR A 1 170 ? -10.460 6.917 -7.005 1.00 98.62 170 TYR A C 1
ATOM 1370 O O . TYR A 1 170 ? -10.749 7.575 -8.002 1.00 98.62 170 TYR A O 1
ATOM 1378 N N . GLN A 1 171 ? -9.384 7.170 -6.276 1.00 98.44 171 GLN A N 1
ATOM 1379 C CA . GLN A 1 171 ? -8.330 8.085 -6.689 1.00 98.44 171 GLN A CA 1
ATOM 1380 C C . GLN A 1 171 ? -6.967 7.436 -6.493 1.00 98.44 171 GLN A C 1
ATOM 1382 O O . GLN A 1 171 ? -6.836 6.445 -5.777 1.00 98.44 171 GLN A O 1
ATOM 1387 N N . ILE A 1 172 ? -5.954 8.021 -7.123 1.00 98.44 172 ILE A N 1
ATOM 1388 C CA . ILE A 1 172 ? -4.555 7.790 -6.780 1.00 98.44 172 ILE A CA 1
ATOM 1389 C C . ILE A 1 172 ? -3.958 9.159 -6.503 1.00 98.44 172 ILE A C 1
ATOM 1391 O O . ILE A 1 172 ? -4.048 10.057 -7.339 1.00 98.44 172 ILE A O 1
ATOM 1395 N N . GLY A 1 173 ? -3.428 9.355 -5.300 1.00 96.56 173 GLY A N 1
ATOM 1396 C CA . GLY A 1 173 ? -2.964 10.670 -4.883 1.00 96.56 173 GLY A CA 1
ATOM 1397 C C . GLY A 1 173 ? -2.146 10.642 -3.605 1.00 96.56 173 GLY A C 1
ATOM 1398 O O . GLY A 1 173 ? -2.014 9.613 -2.939 1.00 96.56 173 GLY A O 1
ATOM 1399 N N . ARG A 1 174 ? -1.593 11.806 -3.262 1.00 96.81 174 ARG A N 1
ATOM 1400 C CA . ARG A 1 174 ? -0.780 11.984 -2.058 1.00 96.81 174 ARG A CA 1
ATOM 1401 C C . ARG A 1 174 ? -1.645 11.944 -0.800 1.00 96.81 174 ARG A C 1
ATOM 1403 O O . ARG A 1 174 ? -2.759 12.466 -0.785 1.00 96.81 174 ARG A O 1
ATOM 1410 N N . LYS A 1 175 ? -1.104 11.333 0.245 1.00 97.31 175 LYS A N 1
ATOM 1411 C CA . LYS A 1 175 ? -1.667 11.243 1.591 1.00 97.31 175 LYS A CA 1
ATOM 1412 C C . LYS A 1 175 ? -0.635 11.729 2.594 1.00 97.31 175 LYS A C 1
ATOM 1414 O O . LYS A 1 175 ? 0.569 11.613 2.354 1.00 97.31 175 LYS A O 1
ATOM 1419 N N . TYR A 1 176 ? -1.128 12.262 3.706 1.00 96.94 176 TYR A N 1
ATOM 1420 C CA . TYR A 1 176 ? -0.305 12.921 4.710 1.00 96.94 176 TYR A CA 1
ATOM 1421 C C . TYR A 1 176 ? -0.631 12.378 6.095 1.00 96.94 176 TYR A C 1
ATOM 1423 O O . TYR A 1 176 ? -1.751 12.543 6.565 1.00 96.94 176 TYR A O 1
ATOM 1431 N N . ARG A 1 177 ? 0.342 11.745 6.748 1.00 95.06 177 ARG A N 1
ATOM 1432 C CA . ARG A 1 177 ? 0.240 11.265 8.133 1.00 95.06 177 ARG A CA 1
ATOM 1433 C C . ARG A 1 177 ? 1.436 11.799 8.907 1.00 95.06 177 ARG A C 1
ATOM 1435 O O . ARG A 1 177 ? 2.566 11.613 8.467 1.00 95.06 177 ARG A O 1
ATOM 1442 N N . ASP A 1 178 ? 1.229 12.480 10.027 1.00 93.81 178 ASP A N 1
ATOM 1443 C CA . ASP A 1 178 ? 2.325 12.975 10.870 1.00 93.81 178 ASP A CA 1
ATOM 1444 C C . ASP A 1 178 ? 2.895 11.842 11.726 1.00 93.81 178 ASP A C 1
ATOM 1446 O O . ASP A 1 178 ? 2.800 11.819 12.950 1.00 93.81 178 ASP A O 1
ATOM 1450 N N . GLU A 1 179 ? 3.456 10.854 11.032 1.00 91.00 179 GLU A N 1
ATOM 1451 C CA . GLU A 1 179 ? 4.068 9.680 11.622 1.00 91.00 179 GLU A CA 1
ATOM 1452 C C . GLU A 1 179 ? 5.180 10.114 12.588 1.00 91.00 179 GLU A C 1
ATOM 1454 O O . GLU A 1 179 ? 6.163 10.774 12.201 1.00 91.00 179 GLU A O 1
ATOM 1459 N N . GLN A 1 180 ? 5.024 9.734 13.858 1.00 85.88 180 GLN A N 1
ATOM 1460 C CA . GLN A 1 180 ? 5.935 10.124 14.925 1.00 85.88 180 GLN A CA 1
ATOM 1461 C C . GLN A 1 180 ? 7.342 9.595 14.640 1.00 85.88 180 GLN A C 1
ATOM 1463 O O . GLN A 1 180 ? 8.330 10.290 14.901 1.00 85.88 180 GLN A O 1
ATOM 1468 N N . ARG A 1 181 ? 7.447 8.383 14.076 1.00 85.44 181 ARG A N 1
ATOM 1469 C CA . ARG A 1 181 ? 8.728 7.736 13.768 1.00 85.44 181 ARG A CA 1
ATOM 1470 C C . ARG A 1 181 ? 8.722 7.131 12.357 1.00 85.44 181 ARG A C 1
ATOM 1472 O O . ARG A 1 181 ? 8.576 5.920 12.230 1.00 85.44 181 ARG A O 1
ATOM 1479 N N . PRO A 1 182 ? 8.953 7.939 11.303 1.00 85.69 182 PRO A N 1
ATOM 1480 C CA . PRO A 1 182 ? 9.038 7.432 9.934 1.00 85.69 182 PRO A CA 1
ATOM 1481 C C . PRO A 1 182 ? 10.229 6.478 9.781 1.00 85.69 182 PRO A C 1
ATOM 1483 O O . PRO A 1 182 ? 11.338 6.800 10.224 1.00 85.69 182 PRO A O 1
ATOM 1486 N N . ARG A 1 183 ? 10.011 5.307 9.175 1.00 84.06 183 ARG A N 1
ATOM 1487 C CA . ARG A 1 183 ? 10.970 4.186 9.105 1.00 84.06 183 ARG A CA 1
ATOM 1488 C C . ARG A 1 183 ? 10.832 3.428 7.781 1.00 84.06 183 ARG A C 1
ATOM 1490 O O . ARG A 1 183 ? 9.831 3.558 7.086 1.00 84.06 183 ARG A O 1
ATOM 1497 N N . GLY A 1 184 ? 11.871 2.679 7.399 1.00 81.88 184 GLY A N 1
ATOM 1498 C CA . GLY A 1 184 ? 11.868 1.884 6.158 1.00 81.88 184 GLY A CA 1
ATOM 1499 C C . GLY A 1 184 ? 11.692 2.716 4.879 1.00 81.88 184 GLY A C 1
ATOM 1500 O O . GLY A 1 184 ? 11.167 2.233 3.883 1.00 81.88 184 GLY A O 1
ATOM 1501 N N . GLY A 1 185 ? 12.047 4.001 4.931 1.00 89.38 185 GLY A N 1
ATOM 1502 C CA . GLY A 1 185 ? 11.901 4.956 3.839 1.00 89.38 185 GLY A CA 1
ATOM 1503 C C . GLY A 1 185 ? 10.493 5.083 3.272 1.00 89.38 185 GLY A C 1
ATOM 1504 O O . GLY A 1 185 ? 9.636 5.696 3.906 1.00 89.38 185 GLY A O 1
ATOM 1505 N N . LEU A 1 186 ? 10.260 4.559 2.065 1.00 92.12 186 LEU A N 1
ATOM 1506 C CA . LEU A 1 186 ? 8.933 4.610 1.431 1.00 92.12 186 LEU A CA 1
ATOM 1507 C C . LEU A 1 186 ? 7.924 3.634 2.055 1.00 92.12 186 LEU A C 1
ATOM 1509 O O . LEU A 1 186 ? 6.734 3.735 1.753 1.00 92.12 186 LEU A O 1
ATOM 1513 N N . LEU A 1 187 ? 8.373 2.702 2.903 1.00 90.50 187 LEU A N 1
ATOM 1514 C CA . LEU A 1 187 ? 7.482 1.767 3.589 1.00 90.50 187 LEU A CA 1
ATOM 1515 C C . LEU A 1 187 ? 6.600 2.488 4.619 1.00 90.50 187 LEU A C 1
ATOM 1517 O O . LEU A 1 187 ? 5.390 2.253 4.666 1.00 90.50 187 LEU A O 1
ATOM 1521 N N . ARG A 1 188 ? 7.166 3.424 5.392 1.00 90.31 188 ARG A N 1
ATOM 1522 C CA . ARG A 1 188 ? 6.433 4.201 6.402 1.00 90.31 188 ARG A CA 1
ATOM 1523 C C . ARG A 1 188 ? 6.903 5.658 6.432 1.00 90.31 188 ARG A C 1
ATOM 1525 O O . ARG A 1 188 ? 7.777 6.052 7.207 1.00 90.31 188 ARG A O 1
ATOM 1532 N N . GLY A 1 189 ? 6.309 6.457 5.545 1.00 92.69 189 GLY A N 1
ATOM 1533 C CA . GLY A 1 189 ? 6.568 7.890 5.391 1.00 92.69 189 GLY A CA 1
ATOM 1534 C C . GLY A 1 189 ? 5.467 8.783 5.971 1.00 92.69 189 GLY A C 1
ATOM 1535 O O . GLY A 1 189 ? 4.387 8.322 6.326 1.00 92.69 189 GLY A O 1
ATOM 1536 N N . ARG A 1 190 ? 5.743 10.090 6.017 1.00 95.62 190 ARG A N 1
ATOM 1537 C CA . ARG A 1 190 ? 4.770 11.136 6.367 1.00 95.62 190 ARG A CA 1
ATOM 1538 C C . ARG A 1 190 ? 3.969 11.632 5.176 1.00 95.62 190 ARG A C 1
ATOM 1540 O O . ARG A 1 190 ? 2.833 12.067 5.325 1.00 95.62 190 ARG A O 1
ATOM 1547 N N . GLU A 1 191 ? 4.577 11.567 4.000 1.00 96.62 191 GLU A N 1
ATOM 1548 C CA . GLU A 1 191 ? 3.940 11.842 2.723 1.00 96.62 191 GLU A CA 1
ATOM 1549 C C . GLU A 1 191 ? 4.155 10.640 1.808 1.00 96.62 191 GLU A C 1
ATOM 1551 O O . GLU A 1 191 ? 5.289 10.207 1.592 1.00 96.62 191 GLU A O 1
ATOM 1556 N N . PHE A 1 192 ? 3.069 10.090 1.276 1.00 97.19 192 PHE A N 1
ATOM 1557 C CA . PHE A 1 192 ? 3.109 8.889 0.446 1.00 97.19 192 PHE A CA 1
ATOM 1558 C C . PHE A 1 192 ? 1.984 8.895 -0.588 1.00 97.19 192 PHE A C 1
ATOM 1560 O O . PHE A 1 192 ? 1.029 9.663 -0.478 1.00 97.19 192 PHE A O 1
ATOM 1567 N N . ILE A 1 193 ? 2.107 8.062 -1.621 1.00 98.12 193 ILE A N 1
ATOM 1568 C CA . ILE A 1 193 ? 1.095 7.930 -2.675 1.00 98.12 193 ILE A CA 1
ATOM 1569 C C . ILE A 1 193 ? 0.264 6.692 -2.373 1.00 98.12 193 ILE A C 1
ATOM 1571 O O . ILE A 1 193 ? 0.804 5.607 -2.152 1.00 98.12 193 ILE A O 1
ATOM 1575 N N . MET A 1 194 ? -1.053 6.857 -2.377 1.00 98.44 194 MET A N 1
ATOM 1576 C CA . MET A 1 194 ? -2.006 5.792 -2.111 1.00 98.44 194 MET A CA 1
ATOM 1577 C C . MET A 1 194 ? -3.122 5.837 -3.141 1.00 98.44 194 MET A C 1
ATOM 1579 O O . MET A 1 194 ? -3.584 6.914 -3.528 1.00 98.44 194 MET A O 1
ATOM 1583 N N . LYS A 1 195 ? -3.567 4.650 -3.542 1.00 98.44 195 LYS A N 1
ATOM 1584 C CA . LYS A 1 195 ? -4.858 4.468 -4.176 1.00 98.44 195 LYS A CA 1
ATOM 1585 C C . LYS A 1 195 ? -5.883 4.174 -3.096 1.00 98.44 195 LYS A C 1
ATOM 1587 O O . LYS A 1 195 ? -5.718 3.215 -2.351 1.00 98.44 195 LYS A O 1
ATOM 1592 N N . ASP A 1 196 ? -6.996 4.880 -3.094 1.00 97.94 196 ASP A N 1
ATOM 1593 C CA . ASP A 1 196 ? -8.140 4.711 -2.197 1.00 97.94 196 ASP A CA 1
ATOM 1594 C C . ASP A 1 196 ? -9.418 4.624 -3.038 1.00 97.94 196 ASP A C 1
ATOM 1596 O O . ASP A 1 196 ? -9.663 5.473 -3.890 1.00 97.94 196 ASP A O 1
ATOM 1600 N N . LEU A 1 197 ? -10.163 3.530 -2.868 1.00 98.50 197 LEU A N 1
ATOM 1601 C CA . LEU A 1 197 ? -11.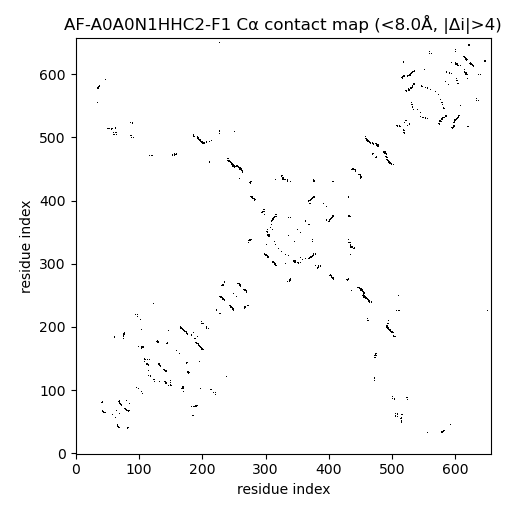430 3.222 -3.536 1.00 98.50 197 LEU A CA 1
ATOM 1602 C C . LEU A 1 197 ? -12.527 3.210 -2.475 1.00 98.50 197 LEU A C 1
ATOM 1604 O O . LEU A 1 197 ? -12.363 2.578 -1.436 1.00 98.50 197 LEU A O 1
ATOM 1608 N N . TYR A 1 198 ? -13.647 3.845 -2.790 1.00 98.19 198 TYR A N 1
ATOM 1609 C CA . TYR A 1 198 ? -14.833 3.920 -1.956 1.00 98.19 198 TYR A CA 1
ATOM 1610 C C . TYR A 1 198 ? -16.029 3.351 -2.708 1.00 98.19 198 TYR A C 1
ATOM 1612 O O . TYR A 1 198 ? -16.286 3.733 -3.858 1.00 98.19 198 TYR A O 1
ATOM 1620 N N . THR A 1 199 ? -16.751 2.442 -2.065 1.00 97.50 199 THR A N 1
ATOM 1621 C CA . THR A 1 199 ? -17.943 1.803 -2.628 1.00 97.50 199 THR A CA 1
ATOM 1622 C C . THR A 1 199 ? -19.174 2.209 -1.838 1.00 97.50 199 THR A C 1
ATOM 1624 O O . THR A 1 199 ? -19.089 2.430 -0.632 1.00 97.50 199 THR A O 1
ATOM 1627 N N . PHE A 1 200 ? -20.301 2.365 -2.530 1.00 96.00 200 PHE A N 1
ATOM 1628 C CA . PHE A 1 200 ? -21.587 2.719 -1.942 1.00 96.00 200 PHE A CA 1
ATOM 1629 C C . PHE A 1 200 ? -22.658 1.793 -2.502 1.00 96.00 200 PHE A C 1
ATOM 1631 O O . PHE A 1 200 ? -23.007 1.876 -3.686 1.00 96.00 200 PHE A O 1
ATOM 1638 N N . ASP A 1 201 ? -23.180 0.934 -1.637 1.00 94.69 201 ASP A N 1
ATOM 1639 C CA . ASP A 1 201 ? -24.086 -0.152 -1.983 1.00 94.69 201 ASP A CA 1
ATOM 1640 C C . ASP A 1 201 ? -25.430 0.004 -1.257 1.00 94.69 201 ASP A C 1
ATOM 1642 O O . ASP A 1 201 ? -25.577 0.712 -0.255 1.00 94.69 201 ASP A O 1
ATOM 1646 N N . THR A 1 202 ? -26.470 -0.626 -1.803 1.00 91.94 202 THR A N 1
ATOM 1647 C CA . THR A 1 202 ? -27.839 -0.455 -1.305 1.00 91.94 202 THR A CA 1
ATOM 1648 C C . THR A 1 202 ? -28.150 -1.277 -0.061 1.00 91.94 202 THR A C 1
ATOM 1650 O O . THR A 1 202 ? -29.057 -0.895 0.674 1.00 91.94 202 THR A O 1
ATOM 1653 N N . SER A 1 203 ? -27.498 -2.416 0.150 1.00 92.19 203 SER A N 1
ATOM 1654 C CA . SER A 1 203 ? -27.733 -3.300 1.298 1.00 92.19 203 SER A CA 1
ATOM 1655 C C . SER A 1 203 ? -26.433 -3.968 1.725 1.00 92.19 203 SER A C 1
ATOM 1657 O O . SER A 1 203 ? -25.476 -3.984 0.949 1.00 92.19 203 SER A O 1
ATOM 1659 N N . ALA A 1 204 ? -26.403 -4.513 2.943 1.00 92.44 204 ALA A N 1
ATOM 1660 C CA . ALA A 1 204 ? -25.216 -5.156 3.503 1.00 92.44 204 ALA A CA 1
ATOM 1661 C C . ALA A 1 204 ? -24.772 -6.367 2.668 1.00 92.44 204 ALA A C 1
ATOM 1663 O O . ALA A 1 204 ? -23.580 -6.607 2.500 1.00 92.44 204 ALA A O 1
ATOM 1664 N N . GLU A 1 205 ? -25.720 -7.099 2.082 1.00 94.38 205 GLU A N 1
ATOM 1665 C CA . GLU A 1 205 ? -25.442 -8.226 1.189 1.00 94.38 205 GLU A CA 1
ATOM 1666 C C . GLU A 1 205 ? -24.761 -7.747 -0.098 1.00 94.38 205 GLU A C 1
ATOM 1668 O O . GLU A 1 205 ? -23.708 -8.259 -0.459 1.00 94.38 205 GLU A O 1
ATOM 1673 N N . ALA A 1 206 ? -25.298 -6.700 -0.736 1.00 94.75 206 ALA A N 1
ATOM 1674 C CA . ALA A 1 206 ? -24.695 -6.119 -1.936 1.00 94.75 206 ALA A CA 1
ATOM 1675 C C . ALA A 1 206 ? -23.310 -5.511 -1.651 1.00 94.75 206 ALA A C 1
ATOM 1677 O O . ALA A 1 206 ? -22.396 -5.633 -2.465 1.00 94.75 206 ALA A O 1
ATOM 1678 N N . ALA A 1 207 ? -23.137 -4.887 -0.482 1.00 95.31 207 ALA A N 1
ATOM 1679 C CA . ALA A 1 207 ? -21.849 -4.370 -0.032 1.00 95.31 207 ALA A CA 1
ATOM 1680 C C . ALA A 1 207 ? -20.828 -5.492 0.169 1.00 95.31 207 ALA A C 1
ATOM 1682 O O . ALA A 1 207 ? -19.664 -5.332 -0.194 1.00 95.31 207 ALA A O 1
ATOM 1683 N N . LYS A 1 208 ? -21.261 -6.645 0.693 1.00 95.38 208 LYS A N 1
ATOM 1684 C CA . LYS A 1 208 ? -20.424 -7.837 0.829 1.00 95.38 208 LYS A CA 1
ATOM 1685 C C . LYS A 1 208 ? -20.029 -8.414 -0.534 1.00 95.38 208 LYS A C 1
ATOM 1687 O O . LYS A 1 208 ? -18.857 -8.715 -0.729 1.00 95.38 208 LYS A O 1
ATOM 1692 N N . ASP A 1 209 ? -20.953 -8.494 -1.489 1.00 96.62 209 ASP A N 1
ATOM 1693 C CA . ASP A 1 209 ? -20.641 -8.938 -2.856 1.00 96.62 209 ASP A CA 1
ATOM 1694 C C . ASP A 1 209 ? -19.639 -7.989 -3.539 1.00 96.62 209 ASP A C 1
ATOM 1696 O O . ASP A 1 209 ? -18.657 -8.428 -4.138 1.00 96.62 209 ASP A O 1
ATOM 1700 N N . THR A 1 210 ? -19.839 -6.671 -3.403 1.00 97.38 210 THR A N 1
ATOM 1701 C CA . THR A 1 210 ? -18.886 -5.659 -3.885 1.00 97.38 210 THR A CA 1
ATOM 1702 C C . THR A 1 210 ? -17.531 -5.785 -3.173 1.00 97.38 210 THR A C 1
ATOM 1704 O O . THR A 1 210 ? -16.491 -5.647 -3.817 1.00 97.38 210 THR A O 1
ATOM 1707 N N . TYR A 1 211 ? -17.515 -6.072 -1.871 1.00 97.00 211 TYR A N 1
ATOM 1708 C CA . TYR A 1 211 ? -16.295 -6.271 -1.092 1.00 97.00 211 TYR A CA 1
ATOM 1709 C C . TYR A 1 211 ? -15.475 -7.463 -1.608 1.00 97.00 211 TYR A C 1
ATOM 1711 O O . TYR A 1 211 ? -14.282 -7.304 -1.865 1.00 97.00 211 TYR A O 1
ATOM 1719 N N . GLU A 1 212 ? -16.111 -8.616 -1.841 1.00 97.19 212 GLU A N 1
ATOM 1720 C CA . GLU A 1 212 ? -15.450 -9.797 -2.417 1.00 97.19 212 GLU A CA 1
ATOM 1721 C C . GLU A 1 212 ? -14.953 -9.545 -3.847 1.00 97.19 212 GLU A C 1
ATOM 1723 O O . GLU A 1 212 ? -13.819 -9.888 -4.179 1.00 97.19 212 GLU A O 1
ATOM 1728 N N . LEU A 1 213 ? -15.745 -8.851 -4.672 1.00 97.88 213 LEU A N 1
ATOM 1729 C CA . LEU A 1 213 ? -15.339 -8.456 -6.023 1.00 97.88 213 LEU A CA 1
ATOM 1730 C C . LEU A 1 213 ? -14.061 -7.597 -6.013 1.00 97.88 213 LEU A C 1
ATOM 1732 O O . LEU A 1 213 ? -13.167 -7.779 -6.842 1.00 97.88 213 LEU A O 1
ATOM 1736 N N . VAL A 1 214 ? -13.957 -6.645 -5.080 1.00 97.94 214 VAL A N 1
ATOM 1737 C CA . VAL A 1 214 ? -12.762 -5.798 -4.946 1.00 97.94 214 VAL A CA 1
ATOM 1738 C C . VAL A 1 214 ? -11.576 -6.590 -4.395 1.00 97.94 214 VAL A C 1
ATOM 1740 O O . VAL A 1 214 ? -10.455 -6.383 -4.866 1.00 97.94 214 VAL A O 1
ATOM 1743 N N . ARG A 1 215 ? -11.798 -7.508 -3.445 1.00 97.06 215 ARG A N 1
ATOM 1744 C CA . ARG A 1 215 ? -10.752 -8.418 -2.948 1.00 97.06 215 ARG A CA 1
ATOM 1745 C C . ARG A 1 215 ? -10.162 -9.260 -4.072 1.00 97.06 215 ARG A C 1
ATOM 1747 O O . ARG A 1 215 ? -8.945 -9.299 -4.229 1.00 97.06 215 ARG A O 1
ATOM 1754 N N . GLU A 1 216 ? -11.003 -9.850 -4.917 1.00 97.38 216 GLU A N 1
ATOM 1755 C CA . GLU A 1 216 ? -10.546 -10.608 -6.084 1.00 97.38 216 GLU A CA 1
ATOM 1756 C C . GLU A 1 216 ? -9.758 -9.723 -7.066 1.00 97.38 216 GLU A C 1
ATOM 1758 O O . GLU A 1 216 ? -8.715 -10.125 -7.585 1.00 97.38 216 GLU A O 1
ATOM 1763 N N . ALA A 1 217 ? -10.191 -8.478 -7.288 1.00 97.50 217 ALA A N 1
ATOM 1764 C CA . ALA A 1 217 ? -9.450 -7.534 -8.122 1.00 97.50 217 ALA A CA 1
ATOM 1765 C C . ALA A 1 217 ? -8.069 -7.176 -7.547 1.00 97.50 217 ALA A C 1
ATOM 1767 O O . ALA A 1 217 ? -7.122 -7.019 -8.318 1.00 97.50 217 ALA A O 1
ATOM 1768 N N . TYR A 1 218 ? -7.936 -7.079 -6.221 1.00 97.75 218 TYR A N 1
ATOM 1769 C CA . TYR A 1 218 ? -6.647 -6.901 -5.544 1.00 97.75 218 TYR A CA 1
ATOM 1770 C C . TYR A 1 218 ? -5.762 -8.146 -5.689 1.00 97.75 218 TYR A C 1
ATOM 1772 O O . TYR A 1 218 ? -4.595 -8.014 -6.051 1.00 97.75 218 TYR A O 1
ATOM 1780 N N . ASN A 1 219 ? -6.319 -9.346 -5.499 1.00 95.25 219 ASN A N 1
ATOM 1781 C CA . ASN A 1 219 ? -5.607 -10.611 -5.705 1.00 95.25 219 ASN A CA 1
ATOM 1782 C C . ASN A 1 219 ? -5.050 -10.724 -7.134 1.00 95.25 219 ASN A C 1
ATOM 1784 O O . ASN A 1 219 ? -3.872 -11.036 -7.335 1.00 95.25 219 ASN A O 1
ATOM 1788 N N . ASN A 1 220 ? -5.870 -10.384 -8.132 1.00 94.44 220 ASN A N 1
ATOM 1789 C CA . ASN A 1 220 ? -5.453 -10.322 -9.532 1.00 94.44 220 ASN A CA 1
ATOM 1790 C C . ASN A 1 220 ? -4.387 -9.240 -9.767 1.00 94.44 220 ASN A C 1
ATOM 1792 O O . ASN A 1 220 ? -3.405 -9.495 -10.458 1.00 94.44 220 ASN A O 1
ATOM 1796 N N . PHE A 1 221 ? -4.534 -8.059 -9.159 1.00 95.25 221 PHE A N 1
ATOM 1797 C CA . PHE A 1 221 ? -3.543 -6.984 -9.241 1.00 95.25 221 PHE A CA 1
ATOM 1798 C C . PHE A 1 221 ? -2.169 -7.418 -8.717 1.00 95.25 221 PHE A C 1
ATOM 1800 O O . PHE A 1 221 ? -1.167 -7.226 -9.406 1.00 95.25 221 PHE A O 1
ATOM 1807 N N . PHE A 1 222 ? -2.097 -8.019 -7.527 1.00 94.31 222 PHE A N 1
ATOM 1808 C CA . PHE A 1 222 ? -0.822 -8.451 -6.951 1.00 94.31 222 PHE A CA 1
ATOM 1809 C C . PHE A 1 222 ? -0.212 -9.635 -7.714 1.00 94.31 222 PHE A C 1
ATOM 1811 O O . PHE A 1 222 ? 1.003 -9.663 -7.928 1.00 94.31 222 PHE A O 1
ATOM 1818 N N . ALA A 1 223 ? -1.043 -10.563 -8.204 1.00 90.31 223 ALA A N 1
ATOM 1819 C CA . ALA A 1 223 ? -0.596 -11.642 -9.084 1.00 90.31 223 ALA A CA 1
ATOM 1820 C C . ALA A 1 223 ? 0.006 -11.106 -10.396 1.00 90.31 223 ALA A C 1
ATOM 1822 O O . ALA A 1 223 ? 1.016 -11.622 -10.877 1.00 90.31 223 ALA A O 1
ATOM 1823 N N . ASP A 1 224 ? -0.586 -10.052 -10.957 1.00 90.38 224 ASP A N 1
ATOM 1824 C CA . ASP A 1 224 ? -0.133 -9.414 -12.192 1.00 90.38 224 ASP A CA 1
ATOM 1825 C C . ASP A 1 224 ? 1.108 -8.537 -11.978 1.00 90.38 224 ASP A C 1
ATOM 1827 O O . ASP A 1 224 ? 1.974 -8.462 -12.853 1.00 90.38 224 ASP A O 1
ATOM 1831 N N . LEU A 1 225 ? 1.225 -7.919 -10.799 1.00 90.75 225 LEU A N 1
ATOM 1832 C CA . LEU A 1 225 ? 2.408 -7.179 -10.366 1.00 90.75 225 LEU A CA 1
ATOM 1833 C C . LEU A 1 225 ? 3.634 -8.096 -10.212 1.00 90.75 225 LEU A C 1
ATOM 1835 O O . LEU A 1 225 ? 4.759 -7.647 -10.429 1.00 90.75 225 LEU A O 1
ATOM 1839 N N . GLY A 1 226 ? 3.420 -9.374 -9.882 1.00 87.12 226 GLY A N 1
ATOM 1840 C CA . GLY A 1 226 ? 4.476 -10.383 -9.784 1.00 87.12 226 GLY A CA 1
ATOM 1841 C C . GLY A 1 226 ? 5.291 -10.309 -8.491 1.00 87.12 226 GLY A C 1
ATOM 1842 O O . GLY A 1 226 ? 6.462 -10.685 -8.490 1.00 87.12 226 GLY A O 1
ATOM 1843 N N . ILE A 1 227 ? 4.690 -9.811 -7.406 1.00 85.31 227 ILE A N 1
ATOM 1844 C CA . ILE A 1 227 ? 5.276 -9.832 -6.057 1.00 85.31 227 ILE A CA 1
ATOM 1845 C C . ILE A 1 227 ? 4.578 -10.896 -5.197 1.00 85.31 227 ILE A C 1
ATOM 1847 O O . ILE A 1 227 ? 3.377 -11.115 -5.373 1.00 85.31 227 ILE A O 1
ATOM 1851 N N . PRO A 1 228 ? 5.289 -11.568 -4.273 1.00 88.06 228 PRO A N 1
ATOM 1852 C CA . PRO A 1 228 ? 4.648 -12.488 -3.344 1.00 88.06 228 PRO A CA 1
ATOM 1853 C C . PRO A 1 228 ? 3.765 -11.706 -2.371 1.00 88.06 228 PRO A C 1
ATOM 1855 O O . PRO A 1 228 ? 4.120 -10.607 -1.946 1.00 88.06 228 PRO A O 1
ATOM 1858 N N . TYR A 1 229 ? 2.611 -12.262 -2.023 1.00 92.81 229 TYR A N 1
ATOM 1859 C CA . TYR A 1 229 ? 1.729 -11.664 -1.033 1.00 92.81 229 TYR A CA 1
ATOM 1860 C C . TYR A 1 229 ? 0.914 -12.732 -0.302 1.00 92.81 229 TYR A C 1
ATOM 1862 O O . TYR A 1 229 ? 0.678 -13.819 -0.828 1.00 92.81 229 TYR A O 1
ATOM 1870 N N . LEU A 1 230 ? 0.483 -12.392 0.907 1.00 93.50 230 LEU A N 1
ATOM 1871 C CA . LEU A 1 230 ? -0.460 -13.128 1.730 1.00 93.50 230 LEU A CA 1
ATOM 1872 C C . LEU A 1 230 ? -1.671 -12.236 1.969 1.00 93.50 230 LEU A C 1
ATOM 1874 O O . LEU A 1 230 ? -1.533 -11.074 2.347 1.00 93.50 230 LEU A O 1
ATOM 1878 N N . GLU A 1 231 ? -2.857 -12.779 1.756 1.00 95.19 231 GLU A N 1
ATOM 1879 C CA . GLU A 1 231 ? -4.089 -12.151 2.209 1.00 95.19 231 GLU A CA 1
ATOM 1880 C C . GLU A 1 231 ? -4.389 -12.646 3.625 1.00 95.19 231 GLU A C 1
ATOM 1882 O O . GLU A 1 231 ? -4.430 -13.856 3.862 1.00 95.19 231 GLU A O 1
ATOM 1887 N N . ALA A 1 232 ? -4.575 -11.719 4.562 1.00 94.69 232 ALA A N 1
ATOM 1888 C CA . ALA A 1 232 ? -4.772 -12.012 5.972 1.00 94.69 232 ALA A CA 1
ATOM 1889 C C . ALA A 1 232 ? -6.005 -11.290 6.514 1.00 94.69 232 ALA A C 1
ATOM 1891 O O . ALA A 1 232 ? -6.261 -10.124 6.209 1.00 94.69 232 ALA A O 1
ATOM 1892 N N . ARG A 1 233 ? -6.767 -11.980 7.360 1.00 93.75 233 ARG A N 1
ATOM 1893 C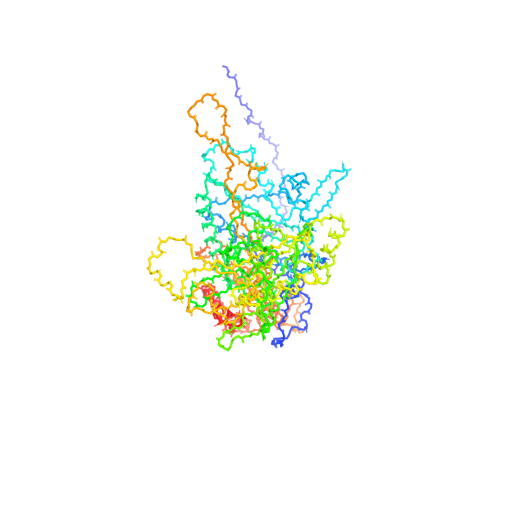 CA . ARG A 1 233 ? -7.845 -11.369 8.129 1.00 93.75 233 ARG A CA 1
ATOM 1894 C C . ARG A 1 233 ? -7.287 -10.329 9.098 1.00 93.75 233 ARG A C 1
ATOM 1896 O O . ARG A 1 233 ? -6.324 -10.621 9.802 1.00 93.75 233 ARG A O 1
ATOM 1903 N N . ALA A 1 234 ? -7.905 -9.155 9.154 1.00 92.31 234 ALA A N 1
ATOM 1904 C CA . ALA A 1 234 ? -7.407 -8.033 9.941 1.00 92.31 234 ALA A CA 1
ATOM 1905 C C . ALA A 1 234 ? -8.467 -7.467 10.892 1.00 92.31 234 ALA A C 1
ATOM 1907 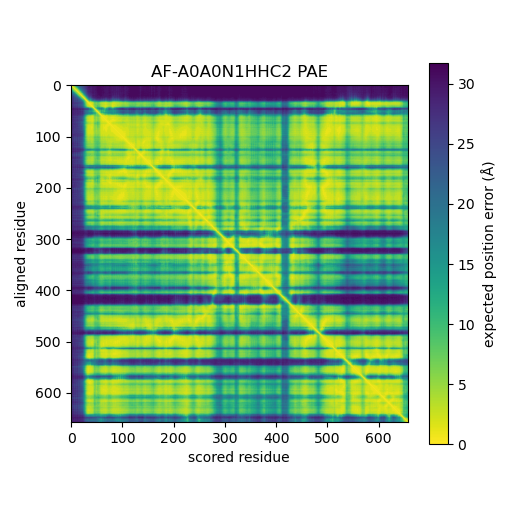O O . ALA A 1 234 ? -9.663 -7.748 10.755 1.00 92.31 234 ALA A O 1
ATOM 1908 N N . ASP A 1 235 ? -8.009 -6.681 11.867 1.00 87.31 235 ASP A N 1
ATOM 1909 C CA . ASP A 1 235 ? -8.882 -5.820 12.658 1.00 87.31 235 ASP A CA 1
ATOM 1910 C C . ASP A 1 235 ? -9.320 -4.607 11.817 1.00 87.31 235 ASP A C 1
ATOM 1912 O O . ASP A 1 235 ? -8.614 -4.155 10.914 1.00 87.31 235 ASP A O 1
ATOM 1916 N N . SER A 1 236 ? -10.521 -4.089 12.069 1.00 82.94 236 SER A N 1
ATOM 1917 C CA . SER A 1 236 ? -11.024 -2.894 11.372 1.00 82.94 236 SER A CA 1
ATOM 1918 C C . SER A 1 236 ? -10.585 -1.593 12.058 1.00 82.94 236 SER A C 1
ATOM 1920 O O . SER A 1 236 ? -10.607 -0.524 11.437 1.00 82.94 236 SER A O 1
ATOM 1922 N N . GLY A 1 237 ? -10.154 -1.670 13.322 1.00 79.31 237 GLY A N 1
ATOM 1923 C CA . GLY A 1 237 ? -9.586 -0.566 14.084 1.00 79.31 237 GLY A CA 1
ATOM 1924 C C . GLY A 1 237 ? -10.416 0.720 14.027 1.00 79.31 237 GLY A C 1
ATOM 1925 O O . GLY A 1 237 ? -11.648 0.719 14.039 1.00 79.31 237 GLY A O 1
ATOM 1926 N N . ASN A 1 238 ? -9.722 1.855 13.908 1.00 69.19 238 ASN A N 1
ATOM 1927 C CA . ASN A 1 238 ? -10.337 3.189 13.872 1.00 69.19 238 ASN A CA 1
ATOM 1928 C C . ASN A 1 238 ? -11.090 3.509 12.571 1.00 69.19 238 ASN A C 1
ATOM 1930 O O . ASN A 1 238 ? -11.713 4.571 12.482 1.00 69.19 238 ASN A O 1
ATOM 1934 N N . MET A 1 239 ? -11.006 2.650 11.551 1.00 76.12 239 MET A N 1
ATOM 1935 C CA . MET A 1 239 ? -11.796 2.815 10.329 1.00 76.12 239 MET A CA 1
ATOM 1936 C C . MET A 1 239 ? -13.260 2.430 10.569 1.00 76.12 239 MET A C 1
ATOM 1938 O O . MET A 1 239 ? -14.145 2.953 9.898 1.00 76.12 239 MET A O 1
ATOM 1942 N N . GLY A 1 240 ? -13.531 1.583 11.567 1.00 71.12 240 GLY A N 1
ATOM 1943 C CA . GLY A 1 240 ? -14.858 1.031 11.823 1.00 71.12 240 GLY A CA 1
ATOM 1944 C C . GLY A 1 240 ? -15.237 -0.071 10.829 1.00 71.12 240 GLY A C 1
ATOM 1945 O O . GLY A 1 240 ? -14.520 -0.345 9.868 1.00 71.12 240 GLY A O 1
ATOM 1946 N N . GLY A 1 241 ? -16.377 -0.719 11.071 1.00 77.56 241 GLY A N 1
ATOM 1947 C CA . GLY A 1 241 ? -16.782 -1.926 10.346 1.00 77.56 241 GLY A CA 1
ATOM 1948 C C . GLY A 1 241 ? -16.502 -3.209 11.129 1.00 77.56 241 GLY A C 1
ATOM 1949 O O . GLY A 1 241 ? -16.083 -3.166 12.282 1.00 77.56 241 GLY A O 1
ATOM 1950 N N . ASN A 1 242 ? -16.798 -4.357 10.518 1.00 78.19 242 ASN A N 1
ATOM 1951 C CA . ASN A 1 242 ? -16.673 -5.689 11.135 1.00 78.19 242 ASN A CA 1
ATOM 1952 C C . ASN A 1 242 ? -15.943 -6.712 10.245 1.00 78.19 242 ASN A C 1
ATOM 1954 O O . ASN A 1 242 ? -15.870 -7.905 10.561 1.00 78.19 242 ASN A O 1
ATOM 1958 N N . LEU A 1 243 ? -15.463 -6.269 9.086 1.00 88.94 243 LEU A N 1
ATOM 1959 C CA . LEU A 1 243 ? -14.903 -7.125 8.056 1.00 88.94 243 LEU A CA 1
ATOM 1960 C C . LEU A 1 243 ? -13.786 -6.378 7.337 1.00 88.94 243 LEU A C 1
ATOM 1962 O O . LEU A 1 243 ? -14.041 -5.431 6.594 1.00 88.94 243 LEU A O 1
ATOM 1966 N N . SER A 1 244 ? -12.554 -6.831 7.551 1.00 94.62 244 SER A N 1
ATOM 1967 C CA . SER A 1 244 ? -11.380 -6.316 6.865 1.00 94.62 244 SER A CA 1
ATOM 1968 C C . SER A 1 244 ? -10.374 -7.417 6.528 1.00 94.62 244 SER A C 1
ATOM 1970 O O . SER A 1 244 ? -10.303 -8.450 7.199 1.00 94.62 244 SER A O 1
ATOM 1972 N N . HIS A 1 245 ? -9.627 -7.198 5.446 1.00 96.44 245 HIS A N 1
ATOM 1973 C CA . HIS A 1 245 ? -8.506 -8.035 5.026 1.00 96.44 245 HIS A CA 1
ATOM 1974 C C . HIS A 1 245 ? -7.348 -7.141 4.602 1.00 96.44 245 HIS A C 1
ATOM 1976 O O . HIS A 1 245 ? -7.533 -6.182 3.839 1.00 96.44 245 HIS A O 1
ATOM 1982 N N . GLU A 1 246 ? -6.166 -7.501 5.075 1.00 96.94 246 GLU A N 1
ATOM 1983 C CA . GLU A 1 246 ? -4.893 -6.904 4.711 1.00 96.94 246 GLU A CA 1
ATOM 1984 C C . GLU A 1 246 ? -4.156 -7.795 3.718 1.00 96.94 246 GLU A C 1
ATOM 1986 O O . GLU A 1 246 ? -4.261 -9.021 3.734 1.00 96.94 246 GLU A O 1
ATOM 1991 N N . PHE A 1 247 ? -3.381 -7.152 2.858 1.00 97.06 247 PHE A N 1
ATOM 1992 C CA . PHE A 1 247 ? -2.515 -7.790 1.884 1.00 97.06 247 PHE A CA 1
ATOM 1993 C C . PHE A 1 247 ? -1.088 -7.502 2.302 1.00 97.06 247 PHE A C 1
ATOM 1995 O O . PHE A 1 247 ? -0.703 -6.341 2.432 1.00 97.06 247 PHE A O 1
ATOM 2002 N N . HIS A 1 248 ? -0.312 -8.555 2.499 1.00 95.25 248 HIS A N 1
ATOM 2003 C CA . HIS A 1 248 ? 0.977 -8.521 3.168 1.00 95.25 248 HIS A CA 1
ATOM 2004 C C . HIS A 1 248 ? 2.058 -9.105 2.278 1.00 95.25 248 HIS A C 1
ATOM 2006 O O . HIS A 1 248 ? 1.885 -10.189 1.742 1.00 95.25 248 HIS A O 1
ATOM 2012 N N . LEU A 1 249 ? 3.186 -8.420 2.134 1.00 93.06 249 LEU A N 1
ATOM 2013 C CA . LEU A 1 249 ? 4.398 -8.978 1.538 1.00 93.06 249 LEU A CA 1
ATOM 2014 C C . LEU A 1 249 ? 5.260 -9.575 2.662 1.00 93.06 249 LEU A C 1
ATOM 2016 O O . LEU A 1 249 ? 5.782 -8.788 3.455 1.00 93.06 249 LEU A O 1
ATOM 2020 N N . PRO A 1 250 ? 5.462 -10.906 2.732 1.00 91.50 250 PRO A N 1
ATOM 2021 C CA . PRO A 1 250 ? 6.391 -11.504 3.689 1.00 91.50 250 PRO A CA 1
ATOM 2022 C C . PRO A 1 250 ? 7.795 -10.940 3.477 1.00 91.50 250 PRO A C 1
ATOM 2024 O O . PRO A 1 250 ? 8.376 -11.076 2.399 1.00 91.50 250 PRO A O 1
ATOM 2027 N N . HIS A 1 251 ? 8.309 -10.237 4.480 1.00 88.50 251 HIS A N 1
ATOM 2028 C CA . HIS A 1 251 ? 9.620 -9.608 4.453 1.00 88.50 251 HIS A CA 1
ATOM 2029 C C . HIS A 1 251 ? 10.057 -9.264 5.880 1.00 88.50 251 HIS A C 1
ATOM 2031 O O . HIS A 1 251 ? 9.315 -8.641 6.635 1.00 88.50 251 HIS A O 1
ATOM 2037 N N . HIS A 1 252 ? 11.309 -9.562 6.230 1.00 86.44 252 HIS A N 1
ATOM 2038 C CA . HIS A 1 252 ? 11.858 -9.329 7.574 1.00 86.44 252 HIS A CA 1
ATOM 2039 C C . HIS A 1 252 ? 11.843 -7.854 8.034 1.00 86.44 252 HIS A C 1
ATOM 2041 O O . HIS A 1 252 ? 11.945 -7.572 9.225 1.00 86.44 252 HIS A O 1
ATOM 2047 N N . SER A 1 253 ? 11.770 -6.899 7.100 1.00 84.56 253 SER A N 1
ATOM 2048 C CA . SER A 1 253 ? 11.626 -5.460 7.396 1.00 84.56 253 SER A CA 1
ATOM 2049 C C . SER A 1 253 ? 10.176 -5.025 7.640 1.00 84.56 253 SER A C 1
ATOM 2051 O O . SER A 1 253 ? 9.927 -3.833 7.814 1.00 84.56 253 SER A O 1
ATOM 2053 N N . GLY A 1 254 ? 9.234 -5.961 7.552 1.00 86.44 254 GLY A N 1
ATOM 2054 C CA . GLY A 1 254 ? 7.837 -5.772 7.895 1.00 86.44 254 GLY A CA 1
ATOM 2055 C C . GLY A 1 254 ? 7.640 -5.456 9.372 1.00 86.44 254 GLY A C 1
ATOM 2056 O O . GLY A 1 254 ? 8.431 -5.873 10.219 1.00 86.44 254 GLY A O 1
ATOM 2057 N N . GLU A 1 255 ? 6.596 -4.691 9.673 1.00 86.81 255 GLU A N 1
ATOM 2058 C CA . GLU A 1 255 ? 6.236 -4.345 11.052 1.00 86.81 255 GLU A CA 1
ATOM 2059 C C . GLU A 1 255 ? 5.166 -5.291 11.606 1.00 86.81 255 GLU A C 1
ATOM 2061 O O . GLU A 1 255 ? 5.158 -5.542 12.813 1.00 86.81 255 GLU A O 1
ATOM 2066 N N . ASP A 1 256 ? 4.353 -5.875 10.724 1.00 92.00 256 ASP A N 1
ATOM 2067 C CA . ASP A 1 256 ? 3.238 -6.739 11.085 1.00 92.00 256 ASP A CA 1
ATOM 2068 C C . ASP A 1 256 ? 3.679 -8.197 11.221 1.00 92.00 256 ASP A C 1
ATOM 2070 O O . ASP A 1 256 ? 4.569 -8.670 10.506 1.00 92.00 256 ASP A O 1
ATOM 2074 N N . ASP A 1 257 ? 3.032 -8.905 12.145 1.00 92.75 257 ASP A N 1
ATOM 2075 C CA . ASP A 1 257 ? 3.141 -10.352 12.300 1.00 92.75 257 ASP A CA 1
ATOM 2076 C C . ASP A 1 257 ? 1.892 -11.007 11.702 1.00 92.75 257 ASP A C 1
ATOM 2078 O O . ASP A 1 257 ? 0.782 -10.873 12.222 1.00 92.75 257 ASP A O 1
ATOM 2082 N N . VAL A 1 258 ? 2.072 -11.724 10.593 1.00 93.88 258 VAL A N 1
ATOM 2083 C CA . VAL A 1 258 ? 1.009 -12.477 9.923 1.00 93.88 258 VAL A CA 1
ATOM 2084 C C . VAL A 1 258 ? 1.108 -13.939 10.318 1.00 93.88 258 VAL A C 1
ATOM 2086 O O . VAL A 1 258 ? 2.112 -14.608 10.093 1.00 93.88 258 VAL A O 1
ATOM 2089 N N . ILE A 1 259 ? 0.032 -14.441 10.902 1.00 92.75 259 ILE A N 1
ATOM 2090 C CA . ILE A 1 259 ? -0.102 -15.801 11.398 1.00 92.75 259 ILE A CA 1
ATOM 2091 C C . ILE A 1 259 ? -0.830 -16.615 10.332 1.00 92.75 259 ILE A C 1
ATOM 2093 O O . ILE A 1 259 ? -1.959 -16.287 9.964 1.00 92.75 259 ILE A O 1
ATOM 2097 N N . THR A 1 260 ? -0.198 -17.686 9.865 1.00 93.06 260 THR A N 1
ATOM 2098 C CA . THR A 1 260 ? -0.756 -18.611 8.869 1.00 93.06 260 THR A CA 1
ATOM 2099 C C . THR A 1 260 ? -0.815 -20.033 9.421 1.00 93.06 260 THR A C 1
ATOM 2101 O O . THR A 1 260 ? -0.129 -20.363 10.391 1.00 93.06 260 THR A O 1
ATOM 2104 N N . CYS A 1 261 ? -1.667 -20.877 8.841 1.00 90.69 261 CYS A N 1
ATOM 2105 C CA . CYS A 1 261 ? -1.795 -22.278 9.229 1.00 90.69 261 CYS A CA 1
ATOM 2106 C C . CYS A 1 261 ? -1.433 -23.230 8.087 1.00 90.69 261 CYS A C 1
ATOM 2108 O O . CYS A 1 261 ? -2.024 -23.166 7.009 1.00 90.69 261 CYS A O 1
ATOM 2110 N N . SER A 1 262 ? -0.572 -24.206 8.382 1.00 89.62 262 SER A N 1
ATOM 2111 C CA . SER A 1 262 ? -0.083 -25.195 7.415 1.00 89.62 262 SER A CA 1
ATOM 2112 C C . SER A 1 262 ? -1.126 -26.198 6.894 1.00 89.62 262 SER A C 1
ATOM 2114 O O . SER A 1 262 ? -0.839 -26.931 5.949 1.00 89.62 262 SER A O 1
ATOM 2116 N N . SER A 1 263 ? -2.331 -26.264 7.478 1.00 87.44 263 SER A N 1
ATOM 2117 C CA . SER A 1 263 ? -3.347 -27.267 7.098 1.00 87.44 263 SER A CA 1
ATOM 2118 C C . SER A 1 263 ? -4.717 -26.697 6.741 1.00 87.44 263 SER A C 1
ATOM 2120 O O . SER A 1 263 ? -5.346 -27.203 5.816 1.00 87.44 263 SER A O 1
ATOM 2122 N N . CYS A 1 264 ? -5.203 -25.660 7.434 1.00 85.00 264 CYS A N 1
ATOM 2123 C CA . CYS A 1 264 ? -6.558 -25.137 7.199 1.00 85.00 264 CYS A CA 1
ATOM 2124 C C . CYS A 1 264 ? -6.625 -23.866 6.339 1.00 85.00 264 CYS A C 1
ATOM 2126 O O . CYS A 1 264 ? -7.726 -23.417 6.033 1.00 85.00 264 CYS A O 1
ATOM 2128 N N . GLY A 1 265 ? -5.481 -23.292 5.945 1.00 81.81 265 GLY A N 1
ATOM 2129 C CA . GLY A 1 265 ? -5.426 -22.087 5.106 1.00 81.81 265 GLY A CA 1
ATOM 2130 C C . GLY A 1 265 ? -5.854 -20.790 5.805 1.00 81.81 265 GLY A C 1
ATOM 2131 O O . GLY A 1 265 ? -6.017 -19.770 5.142 1.00 81.81 265 GLY A O 1
ATOM 2132 N N . GLU A 1 266 ? -6.047 -20.821 7.127 1.00 84.56 266 GLU A N 1
ATOM 2133 C CA . GLU A 1 266 ? -6.331 -19.629 7.928 1.00 84.56 266 GLU A CA 1
ATOM 2134 C C . GLU A 1 266 ? -5.113 -18.700 7.937 1.00 84.56 266 GLU A C 1
ATOM 2136 O O . GLU A 1 266 ? -4.033 -19.102 8.374 1.00 84.56 266 GLU A O 1
ATOM 2141 N N . ASN A 1 267 ? -5.324 -17.449 7.524 1.00 92.12 267 ASN A N 1
ATOM 2142 C CA . ASN A 1 267 ? -4.327 -16.384 7.535 1.00 92.12 267 ASN A CA 1
ATOM 2143 C C . ASN A 1 267 ? -4.909 -15.158 8.239 1.00 92.12 267 ASN A C 1
ATOM 2145 O O . ASN A 1 267 ? -5.975 -14.666 7.859 1.00 92.12 267 ASN A O 1
ATOM 2149 N N . ARG A 1 268 ? -4.209 -14.626 9.238 1.00 92.44 268 ARG A N 1
ATOM 2150 C CA . ARG A 1 268 ? -4.653 -13.445 9.987 1.00 92.44 268 ARG A CA 1
ATOM 2151 C C . ARG A 1 268 ? -3.483 -12.611 10.478 1.00 92.44 268 ARG A C 1
ATOM 2153 O O . ARG A 1 268 ? -2.423 -13.148 10.778 1.00 92.44 268 ARG A O 1
ATOM 2160 N N . ASN A 1 269 ? -3.697 -11.313 10.607 1.00 93.62 269 ASN A N 1
ATOM 2161 C CA . ASN A 1 269 ? -2.801 -10.456 11.366 1.00 93.62 269 ASN A CA 1
ATOM 2162 C C . ASN A 1 269 ? -2.887 -10.837 12.862 1.00 93.62 269 ASN A C 1
ATOM 2164 O O . ASN A 1 269 ? -3.969 -11.181 13.345 1.00 93.62 269 ASN A O 1
ATOM 2168 N N . GLU A 1 270 ? -1.770 -10.794 13.595 1.00 91.25 270 GLU A N 1
ATOM 2169 C CA . GLU A 1 270 ? -1.729 -10.966 15.056 1.00 91.25 270 GLU A CA 1
ATOM 2170 C C . GLU A 1 270 ? -2.740 -10.061 15.787 1.00 91.25 270 GLU A C 1
ATOM 2172 O O . GLU A 1 270 ? -3.310 -10.475 16.804 1.00 91.25 270 GLU A O 1
ATOM 2177 N N . GLU A 1 271 ? -2.991 -8.857 15.260 1.00 88.69 271 GLU A N 1
ATOM 2178 C CA . GLU A 1 271 ? -3.951 -7.907 15.831 1.00 88.69 271 GLU A CA 1
ATOM 2179 C C . GLU A 1 271 ? -5.399 -8.407 15.765 1.00 88.69 271 GLU A C 1
ATOM 2181 O O . GLU A 1 271 ? -6.218 -8.068 16.622 1.00 88.69 271 GLU A O 1
ATOM 2186 N N . PHE A 1 272 ? -5.724 -9.249 14.778 1.00 89.81 272 PHE A N 1
ATOM 2187 C CA . PHE A 1 272 ? -7.060 -9.807 14.636 1.00 89.81 272 PHE A CA 1
ATOM 2188 C C . PHE A 1 272 ? -7.249 -11.002 15.570 1.00 89.81 272 PHE A C 1
ATOM 2190 O O . PHE A 1 272 ? -6.856 -12.139 15.276 1.00 89.81 272 PHE A O 1
ATOM 2197 N N . VAL A 1 273 ? -7.930 -10.754 16.688 1.00 86.69 273 VAL A N 1
ATOM 2198 C CA . VAL A 1 273 ? -8.364 -11.805 17.607 1.00 86.69 273 VAL A CA 1
ATOM 2199 C C . VAL A 1 273 ? -9.851 -12.089 17.390 1.00 86.69 273 VAL A C 1
ATOM 2201 O O . VAL A 1 273 ? -10.684 -11.218 17.610 1.00 86.69 273 VAL A O 1
ATOM 2204 N N . PRO A 1 274 ? -10.215 -13.306 16.954 1.00 81.50 274 PRO A N 1
ATOM 2205 C CA . PRO A 1 274 ? -11.609 -13.687 16.787 1.00 81.50 274 PRO A CA 1
ATOM 2206 C C . PRO A 1 274 ? -12.380 -13.635 18.114 1.00 81.50 274 PRO A C 1
ATOM 2208 O O . PRO A 1 274 ? -11.805 -14.003 19.145 1.00 81.50 274 PRO A O 1
ATOM 2211 N N . PRO A 1 275 ? -13.688 -13.320 18.089 1.00 79.88 275 PRO A N 1
ATOM 2212 C CA . PRO A 1 275 ? -14.500 -13.275 19.296 1.00 79.88 275 PRO A CA 1
ATOM 2213 C C . PRO A 1 275 ? -14.436 -14.559 20.120 1.00 79.88 275 PRO A C 1
ATOM 2215 O O . PRO A 1 275 ? -14.551 -15.676 19.601 1.00 79.88 275 PRO A O 1
ATOM 2218 N N . THR A 1 276 ? -14.261 -14.390 21.430 1.00 75.56 276 THR A N 1
ATOM 2219 C CA . THR A 1 276 ? -14.140 -15.486 22.399 1.00 75.56 276 THR A CA 1
ATOM 2220 C C . THR A 1 276 ? -15.437 -15.691 23.175 1.00 75.56 276 THR A C 1
ATOM 2222 O O . THR A 1 276 ? -16.181 -14.757 23.471 1.00 75.56 276 THR A O 1
ATOM 2225 N N . SER A 1 277 ? -15.725 -16.942 23.535 1.00 79.62 277 SER A N 1
ATOM 2226 C CA . SER A 1 277 ? -16.837 -17.273 24.426 1.00 79.62 277 SER A CA 1
ATOM 2227 C C . SER A 1 277 ? -16.395 -17.132 25.879 1.00 79.62 277 SER A C 1
ATOM 2229 O O . SER A 1 277 ? -15.708 -17.999 26.426 1.00 79.62 277 SER A O 1
ATOM 2231 N N . ARG A 1 278 ? -16.807 -16.028 26.503 1.00 84.88 278 ARG A N 1
ATOM 2232 C CA . ARG A 1 278 ? -16.462 -15.671 27.882 1.00 84.88 278 ARG A CA 1
ATOM 2233 C C . ARG A 1 278 ? -17.664 -15.733 28.819 1.00 84.88 278 ARG A C 1
ATOM 2235 O O . ARG A 1 278 ? -18.805 -15.557 28.402 1.00 84.88 278 ARG A O 1
ATOM 2242 N N . MET A 1 279 ? -17.385 -15.940 30.100 1.00 85.94 279 MET A N 1
ATOM 2243 C CA . MET A 1 279 ? -18.320 -15.717 31.198 1.00 85.94 279 MET A CA 1
ATOM 2244 C C . MET A 1 279 ? -17.745 -14.685 32.168 1.00 85.94 279 MET A C 1
ATOM 2246 O O . MET A 1 279 ? -16.531 -14.641 32.387 1.00 85.94 279 MET A O 1
ATOM 2250 N N . ILE A 1 280 ? -18.629 -13.866 32.738 1.00 88.31 280 ILE A N 1
ATOM 2251 C CA . ILE A 1 280 ? -18.285 -12.837 33.719 1.00 88.31 280 ILE A CA 1
ATOM 2252 C C . ILE A 1 280 ? -18.907 -13.226 35.058 1.00 88.31 280 ILE A C 1
ATOM 2254 O O . ILE A 1 280 ? -20.128 -13.331 35.176 1.00 88.31 280 ILE A O 1
ATOM 2258 N N . GLU A 1 281 ? -18.074 -13.411 36.076 1.00 89.00 281 GLU A N 1
ATOM 2259 C CA . GLU A 1 281 ? -18.504 -13.756 37.432 1.00 89.00 281 GLU A CA 1
ATOM 2260 C C . GLU A 1 281 ? -18.111 -12.655 38.412 1.00 89.00 281 GLU A C 1
ATOM 2262 O O . GLU A 1 281 ? -16.960 -12.226 38.456 1.00 89.00 281 GLU A O 1
ATOM 2267 N N . TYR A 1 282 ? -19.051 -12.203 39.239 1.00 85.81 282 TYR A N 1
ATOM 2268 C CA . TYR A 1 282 ? -18.744 -11.255 40.307 1.00 85.81 282 TYR A CA 1
ATOM 2269 C C . TYR A 1 282 ? -18.248 -11.995 41.544 1.00 85.81 282 TYR A C 1
ATOM 2271 O O . TYR A 1 282 ? -18.948 -12.843 42.096 1.00 85.81 282 TYR A O 1
ATOM 2279 N N . VAL A 1 283 ? -17.060 -11.623 42.015 1.00 79.00 283 VAL A N 1
ATOM 2280 C CA . VAL A 1 283 ? -16.467 -12.199 43.223 1.00 79.00 283 VAL A CA 1
ATOM 2281 C C . VAL A 1 283 ? -17.199 -11.643 44.441 1.00 79.00 283 VAL A C 1
ATOM 2283 O O . VAL A 1 283 ? -17.125 -10.442 44.723 1.00 79.00 283 VAL A O 1
ATOM 2286 N N . LYS A 1 284 ? -17.889 -12.509 45.187 1.00 72.31 284 LYS A N 1
ATOM 2287 C CA . LYS A 1 284 ? -18.433 -12.171 46.506 1.00 72.31 284 LYS A CA 1
ATOM 2288 C C . LYS A 1 284 ? -17.379 -12.490 47.570 1.00 72.31 284 LYS A C 1
ATOM 2290 O O . LYS A 1 284 ? -16.769 -13.554 47.556 1.00 72.31 284 LYS A O 1
ATOM 2295 N N . ALA A 1 285 ? -17.160 -11.552 48.494 1.00 55.47 285 ALA A N 1
ATOM 2296 C CA . ALA A 1 285 ? -16.141 -11.640 49.547 1.00 55.47 285 ALA A CA 1
ATOM 2297 C C . ALA A 1 285 ? -16.130 -12.943 50.394 1.00 55.47 285 ALA A C 1
ATOM 2299 O O . ALA A 1 285 ? -15.042 -13.316 50.829 1.00 55.47 285 ALA A O 1
ATOM 2300 N N . PRO A 1 286 ? -17.254 -13.659 50.629 1.00 51.06 286 PRO A N 1
ATOM 2301 C CA . PRO A 1 286 ? -17.238 -14.890 51.429 1.00 51.06 286 PRO A CA 1
ATOM 2302 C C . PRO A 1 286 ? -16.776 -16.161 50.692 1.00 51.06 286 PRO A C 1
ATOM 2304 O O . PRO A 1 286 ? -16.465 -17.145 51.357 1.00 51.06 286 PRO A O 1
ATOM 2307 N N . ASP A 1 287 ? -16.713 -16.173 49.354 1.00 53.03 287 ASP A N 1
ATOM 2308 C CA . ASP A 1 287 ? -16.674 -17.432 48.579 1.00 53.03 287 ASP A CA 1
ATOM 2309 C C . ASP A 1 287 ? -15.264 -18.051 48.414 1.00 53.03 287 ASP A C 1
ATOM 2311 O O . ASP A 1 287 ? -15.117 -19.115 47.817 1.00 53.03 287 ASP A O 1
ATOM 2315 N N . PHE A 1 288 ? -14.210 -17.410 48.936 1.00 54.31 288 PHE A N 1
ATOM 2316 C CA . PHE A 1 288 ? -12.805 -17.781 48.669 1.00 54.31 288 PHE A CA 1
ATOM 2317 C C . PHE A 1 288 ? -11.957 -18.010 49.935 1.00 54.31 288 PHE A C 1
ATOM 2319 O O . PHE A 1 288 ? -10.732 -17.870 49.909 1.00 54.31 288 PHE A O 1
ATOM 2326 N N . LEU A 1 289 ? -12.587 -18.355 51.064 1.00 47.38 289 LEU A N 1
ATOM 2327 C CA . LEU A 1 289 ? -11.873 -18.697 52.296 1.00 47.38 289 LEU A CA 1
ATOM 2328 C C . LEU A 1 289 ? -11.563 -20.204 52.384 1.00 47.38 289 LEU A C 1
ATOM 2330 O O . LEU A 1 289 ? -12.470 -21.027 52.435 1.00 47.38 289 LEU A O 1
ATOM 2334 N N . ALA A 1 290 ? -10.260 -20.484 52.522 1.00 48.69 290 ALA A N 1
ATOM 2335 C CA . ALA A 1 290 ? -9.597 -21.712 52.983 1.00 48.69 290 ALA A CA 1
ATOM 2336 C C . ALA A 1 290 ? -9.357 -22.853 51.970 1.00 48.69 290 ALA A C 1
ATOM 2338 O O . ALA A 1 290 ? -10.219 -23.692 51.739 1.00 48.69 290 ALA A O 1
ATOM 2339 N N . GLN A 1 291 ? -8.105 -22.962 51.512 1.00 50.44 291 GLN A N 1
ATOM 2340 C CA . GLN A 1 291 ? -7.198 -24.081 51.821 1.00 50.44 291 GLN A CA 1
ATOM 2341 C C . GLN A 1 291 ? -5.749 -23.654 51.523 1.00 50.44 291 GLN A C 1
ATOM 2343 O O . GLN A 1 291 ? -5.515 -22.898 50.584 1.00 50.44 291 GLN A O 1
ATOM 2348 N N . ASP A 1 292 ? -4.786 -24.098 52.337 1.00 48.91 292 ASP A N 1
ATOM 2349 C CA . ASP A 1 292 ? -3.360 -23.959 52.022 1.00 48.91 292 ASP A CA 1
ATOM 2350 C C . ASP A 1 292 ? -3.039 -24.889 50.848 1.00 48.91 292 ASP A C 1
ATOM 2352 O O . ASP A 1 292 ? -2.949 -26.106 51.020 1.00 48.91 292 ASP A O 1
ATOM 2356 N N . SER A 1 293 ? -2.896 -24.329 49.647 1.00 52.66 293 SER A N 1
ATOM 2357 C CA . SER A 1 293 ? -2.470 -25.079 48.471 1.00 52.66 293 SER A CA 1
ATOM 2358 C C . SER A 1 293 ? -1.022 -24.759 48.112 1.00 52.66 293 SER A C 1
ATOM 2360 O O . SER A 1 293 ? -0.577 -23.612 48.083 1.00 52.66 293 SER A O 1
ATOM 2362 N N . THR A 1 294 ? -0.250 -25.808 47.835 1.00 57.53 294 THR A N 1
ATOM 2363 C CA . THR A 1 294 ? 1.167 -25.744 47.446 1.00 57.53 294 THR A CA 1
ATOM 2364 C C . THR A 1 294 ? 1.342 -25.467 45.947 1.00 57.53 294 THR A C 1
ATOM 2366 O O . THR A 1 294 ? 2.334 -25.884 45.350 1.00 57.53 294 THR A O 1
ATOM 2369 N N . VAL A 1 295 ? 0.362 -24.827 45.302 1.00 63.53 295 VAL A N 1
ATOM 2370 C CA . VAL A 1 295 ? 0.359 -24.605 43.850 1.00 63.53 295 VAL A CA 1
ATOM 2371 C C . VAL A 1 295 ? 1.192 -23.374 43.510 1.00 63.53 295 VAL A C 1
ATOM 2373 O O . VAL A 1 295 ? 1.036 -22.309 44.109 1.00 63.53 295 VAL A O 1
ATOM 2376 N N . SER A 1 296 ? 2.084 -23.505 42.526 1.00 65.81 296 SER A N 1
ATOM 2377 C CA . SER A 1 296 ? 2.877 -22.376 42.040 1.00 65.81 296 SER A CA 1
ATOM 2378 C C . SER A 1 296 ? 1.961 -21.273 41.483 1.00 65.81 296 SER A C 1
ATOM 2380 O O . SER A 1 296 ? 1.073 -21.565 40.673 1.00 65.81 296 SER A O 1
ATOM 2382 N N . PRO A 1 297 ? 2.158 -20.003 41.881 1.00 65.81 297 PRO A N 1
ATOM 2383 C CA . PRO A 1 297 ? 1.275 -18.908 41.486 1.00 65.81 297 PRO A CA 1
ATOM 2384 C C . PRO A 1 297 ? 1.310 -18.696 39.970 1.00 65.81 297 PRO A C 1
ATOM 2386 O O . PRO A 1 297 ? 2.364 -18.847 39.354 1.00 65.81 297 PRO A O 1
ATOM 2389 N N . SER A 1 298 ? 0.177 -18.332 39.360 1.00 76.44 298 SER A N 1
ATOM 2390 C CA . SER A 1 298 ? 0.132 -17.890 37.957 1.00 76.44 298 SER A CA 1
ATOM 2391 C C . SER A 1 298 ? 0.996 -16.643 37.761 1.00 76.44 298 SER A C 1
ATOM 2393 O O . SER A 1 298 ? 1.057 -15.786 38.650 1.00 76.44 298 SER A O 1
ATOM 2395 N N . LYS A 1 299 ? 1.608 -16.488 36.584 1.00 84.56 299 LYS A N 1
ATOM 2396 C CA . LYS A 1 299 ? 2.234 -15.214 36.213 1.00 84.56 299 LYS A CA 1
ATOM 2397 C C . LYS A 1 299 ? 1.123 -14.202 35.912 1.00 84.56 299 LYS A C 1
ATOM 2399 O O . LYS A 1 299 ? 0.064 -14.560 35.399 1.00 84.56 299 LYS A O 1
ATOM 2404 N N . VAL A 1 300 ? 1.347 -12.949 36.294 1.00 86.19 300 VAL A N 1
ATOM 2405 C CA . VAL A 1 300 ? 0.366 -11.870 36.142 1.00 86.19 300 VAL A CA 1
ATOM 2406 C C . VAL A 1 300 ? 0.969 -10.769 35.294 1.00 86.19 300 VAL A C 1
ATOM 2408 O O . VAL A 1 300 ? 2.155 -10.478 35.434 1.00 86.19 300 VAL A O 1
ATOM 2411 N N . ARG A 1 301 ? 0.151 -10.184 34.422 1.00 88.94 301 ARG A N 1
ATOM 2412 C CA . ARG A 1 301 ? 0.464 -8.946 33.716 1.00 88.94 301 ARG A CA 1
ATOM 2413 C C . ARG A 1 301 ? -0.691 -7.973 33.884 1.00 88.94 301 ARG A C 1
ATOM 2415 O O . ARG A 1 301 ? -1.835 -8.321 33.592 1.00 88.94 301 ARG A O 1
ATOM 2422 N N . ASP A 1 302 ? -0.396 -6.773 34.361 1.00 90.69 302 ASP A N 1
ATOM 2423 C CA . ASP A 1 302 ? -1.435 -5.791 34.661 1.00 90.69 302 ASP A CA 1
ATOM 2424 C C . ASP A 1 302 ? -1.638 -4.788 33.508 1.00 90.69 302 ASP A C 1
ATOM 2426 O O . ASP A 1 302 ? -0.690 -4.244 32.941 1.00 90.69 302 ASP A O 1
ATOM 2430 N N . TYR A 1 303 ? -2.905 -4.523 33.191 1.00 92.25 303 TYR A N 1
ATOM 2431 C CA . TYR A 1 303 ? -3.385 -3.497 32.263 1.00 92.25 303 TYR A CA 1
ATOM 2432 C C . TYR A 1 303 ? -4.399 -2.592 32.972 1.00 92.25 303 TYR A C 1
ATOM 2434 O O . TYR A 1 303 ? -4.879 -2.895 34.065 1.00 92.25 303 TYR A O 1
ATOM 2442 N N . ILE A 1 304 ? -4.775 -1.479 32.343 1.00 92.38 304 ILE A N 1
ATOM 2443 C CA . ILE A 1 304 ? -5.786 -0.568 32.890 1.00 92.38 304 ILE A CA 1
ATOM 2444 C C . ILE A 1 304 ? -6.749 -0.098 31.808 1.00 92.38 304 ILE A C 1
ATOM 2446 O O . ILE A 1 304 ? -6.371 0.078 30.653 1.00 92.38 304 ILE A O 1
ATOM 2450 N N . SER A 1 305 ? -8.001 0.141 32.185 1.00 92.56 305 SER A N 1
ATOM 2451 C CA . SER A 1 305 ? -8.960 0.845 31.325 1.00 92.56 305 SER A CA 1
ATOM 2452 C C . SER A 1 305 ? -8.503 2.276 30.991 1.00 92.56 305 SER A C 1
ATOM 2454 O O . SER A 1 305 ? -7.872 2.934 31.820 1.00 92.56 305 SER A O 1
ATOM 2456 N N . VAL A 1 306 ? -8.903 2.819 29.836 1.00 88.56 306 VAL A N 1
ATOM 2457 C CA . VAL A 1 306 ? -8.639 4.225 29.448 1.00 88.56 306 VAL A CA 1
ATOM 2458 C C . VAL A 1 306 ? -9.184 5.226 30.481 1.00 88.56 306 VAL A C 1
ATOM 2460 O O . VAL A 1 306 ? -8.572 6.263 30.746 1.00 88.56 306 VAL A O 1
ATOM 2463 N N . LYS A 1 307 ? -10.304 4.893 31.136 1.00 89.12 307 LYS A N 1
ATOM 2464 C CA . LYS A 1 307 ? -10.924 5.697 32.208 1.00 89.12 307 LYS A CA 1
ATOM 2465 C C . LYS A 1 307 ? -10.197 5.591 33.556 1.00 89.12 307 LYS A C 1
ATOM 2467 O O . LYS A 1 307 ? -10.514 6.345 34.477 1.00 89.12 307 LYS A O 1
ATOM 2472 N N . ASN A 1 308 ? -9.203 4.708 33.658 1.00 90.88 308 ASN A N 1
ATOM 2473 C CA . ASN A 1 308 ? -8.451 4.362 34.864 1.00 90.88 308 ASN A CA 1
ATOM 2474 C C . ASN A 1 308 ? -9.302 3.772 36.009 1.00 90.88 308 ASN A C 1
ATOM 2476 O O . ASN A 1 308 ? -8.834 3.710 37.142 1.00 90.88 308 ASN A O 1
ATOM 2480 N N . ASP A 1 309 ? -10.541 3.344 35.741 1.00 90.56 309 ASP A N 1
ATOM 2481 C CA . ASP A 1 309 ? -11.482 2.862 36.760 1.00 90.56 309 ASP A CA 1
ATOM 2482 C C . ASP A 1 309 ? -11.464 1.337 36.946 1.00 90.56 309 ASP A C 1
ATOM 2484 O O . ASP A 1 309 ? -11.900 0.853 37.994 1.00 90.56 309 ASP A O 1
ATOM 2488 N N . ILE A 1 310 ? -10.944 0.590 35.966 1.00 92.31 310 ILE A N 1
ATOM 2489 C CA . ILE A 1 310 ? -10.727 -0.861 36.041 1.00 92.31 310 ILE A CA 1
ATOM 2490 C C . ILE A 1 310 ? -9.235 -1.195 35.928 1.00 92.31 310 ILE A C 1
ATOM 2492 O O . ILE A 1 310 ? -8.613 -0.874 34.912 1.00 92.31 310 ILE A O 1
ATOM 2496 N N . LEU A 1 311 ? -8.695 -1.884 36.939 1.00 91.75 311 LEU A N 1
ATOM 2497 C CA . LEU A 1 311 ? -7.423 -2.611 36.866 1.00 91.75 311 LEU A CA 1
ATOM 2498 C C . LEU A 1 311 ? -7.682 -4.011 36.304 1.00 91.75 311 LEU A C 1
ATOM 2500 O O . LEU A 1 311 ? -8.494 -4.756 36.853 1.00 91.75 311 LEU A O 1
ATOM 2504 N N . ILE A 1 312 ? -6.997 -4.373 35.228 1.00 93.38 312 ILE A N 1
ATOM 2505 C CA . ILE A 1 312 ? -7.186 -5.636 34.513 1.00 93.38 312 ILE A CA 1
ATOM 2506 C C . ILE A 1 312 ? -5.963 -6.504 34.781 1.00 93.38 312 ILE A C 1
ATOM 2508 O O . ILE A 1 312 ? -4.870 -6.205 34.312 1.00 93.38 312 ILE A O 1
ATOM 2512 N N . ARG A 1 313 ? -6.148 -7.572 35.551 1.00 91.69 313 ARG A N 1
ATOM 2513 C CA . ARG A 1 313 ? -5.092 -8.508 35.932 1.00 91.69 313 ARG A CA 1
ATOM 2514 C C . ARG A 1 313 ? -5.167 -9.727 35.037 1.00 91.69 313 ARG A C 1
ATOM 2516 O O . ARG A 1 313 ? -6.061 -10.558 35.197 1.00 91.69 313 ARG A O 1
ATOM 2523 N N . VAL A 1 314 ? -4.243 -9.814 34.091 1.00 92.19 314 VAL A N 1
ATOM 2524 C CA . VAL A 1 314 ? -4.166 -10.920 33.138 1.00 92.19 314 VAL A CA 1
ATOM 2525 C C . VAL A 1 314 ? -3.387 -12.059 33.775 1.00 92.19 314 VAL A C 1
ATOM 2527 O O . VAL A 1 314 ? -2.203 -11.908 34.071 1.00 92.19 314 VAL A O 1
ATOM 2530 N N . LEU A 1 315 ? -4.057 -13.184 34.016 1.00 90.75 315 LEU A N 1
ATOM 2531 C CA . LEU A 1 315 ? -3.470 -14.378 34.615 1.00 90.75 315 LEU A CA 1
ATOM 2532 C C . LEU A 1 315 ? -3.065 -15.352 33.510 1.00 90.75 315 LEU A C 1
ATOM 2534 O O . LEU A 1 315 ? -3.903 -15.758 32.706 1.00 90.75 315 LEU A O 1
ATOM 2538 N N . ILE A 1 316 ? -1.793 -15.745 33.508 1.00 89.31 316 ILE A N 1
ATOM 2539 C CA . ILE A 1 316 ? -1.192 -16.668 32.538 1.00 89.31 316 ILE A CA 1
ATOM 2540 C C . ILE A 1 316 ? -0.426 -17.791 33.262 1.00 89.31 316 ILE A C 1
ATOM 2542 O O . ILE A 1 316 ? -0.011 -17.611 34.416 1.00 89.31 316 ILE A O 1
ATOM 2546 N N . PRO A 1 317 ? -0.234 -18.964 32.631 1.00 83.69 317 PRO A N 1
ATOM 2547 C CA . PRO A 1 317 ? 0.473 -20.081 33.258 1.00 83.69 317 PRO A CA 1
ATOM 2548 C C . PRO A 1 317 ? 1.921 -19.712 33.625 1.00 83.69 317 PRO A C 1
ATOM 2550 O O . PRO A 1 317 ? 2.585 -18.942 32.931 1.00 83.69 317 PRO A O 1
ATOM 2553 N N . SER A 1 318 ? 2.408 -20.244 34.749 1.00 68.75 318 SER A N 1
ATOM 2554 C CA . SER A 1 318 ? 3.733 -19.939 35.307 1.00 68.75 318 SER A CA 1
ATOM 2555 C C . SER A 1 318 ? 4.862 -20.835 34.785 1.00 68.75 318 SER A C 1
ATOM 2557 O O . SER A 1 318 ? 5.995 -20.361 34.737 1.00 68.75 318 SER A O 1
ATOM 2559 N N . GLN A 1 319 ? 4.571 -22.078 34.374 1.00 58.03 319 GLN A N 1
ATOM 2560 C CA . GLN A 1 319 ? 5.473 -23.008 33.673 1.00 58.03 319 GLN A CA 1
ATOM 2561 C C . GLN A 1 319 ? 4.675 -23.975 32.780 1.00 58.03 319 GLN A C 1
ATOM 2563 O O . GLN A 1 319 ? 3.496 -24.209 33.044 1.00 58.03 319 GLN A O 1
ATOM 2568 N N . ALA A 1 320 ? 5.318 -24.513 31.735 1.00 43.81 320 ALA A N 1
ATOM 2569 C CA . ALA A 1 320 ? 4.762 -25.566 30.883 1.00 43.81 320 ALA A CA 1
ATOM 2570 C C . ALA A 1 320 ? 4.396 -26.803 31.705 1.00 43.81 320 ALA A C 1
ATOM 2572 O O . ALA A 1 320 ? 5.233 -27.330 32.438 1.00 43.81 320 ALA A O 1
ATOM 2573 N N . SER A 1 321 ? 3.189 -27.312 31.506 1.00 39.75 321 SER A N 1
ATOM 2574 C CA . SER A 1 321 ? 2.926 -28.746 31.599 1.00 39.75 321 SER A CA 1
ATOM 2575 C C . SER A 1 321 ? 3.843 -29.479 30.607 1.00 39.75 321 SER A C 1
ATOM 2577 O O . SER A 1 321 ? 3.995 -29.050 29.462 1.00 39.75 321 SER A O 1
ATOM 2579 N N . GLU A 1 322 ? 4.480 -30.575 31.030 1.00 32.44 322 GLU A N 1
ATOM 2580 C CA . GLU A 1 322 ? 5.218 -31.459 30.120 1.00 32.44 322 GLU A CA 1
ATOM 2581 C C . GLU A 1 322 ? 4.285 -31.914 28.980 1.00 32.44 322 GLU A C 1
ATOM 2583 O O . GLU A 1 322 ? 3.331 -32.649 29.221 1.00 32.44 322 GLU A O 1
ATOM 2588 N N . GLY A 1 323 ? 4.542 -31.458 27.747 1.00 41.41 323 GLY A N 1
ATOM 2589 C CA . GLY A 1 323 ? 3.824 -31.895 26.542 1.00 41.41 323 GLY A CA 1
ATOM 2590 C C . GLY A 1 323 ? 3.104 -30.808 25.734 1.00 41.41 323 GLY A C 1
ATOM 2591 O O . GLY A 1 323 ? 2.777 -31.075 24.582 1.00 41.41 323 GLY A O 1
ATOM 2592 N N . GLU A 1 324 ? 2.907 -29.593 26.258 1.00 42.53 324 GLU A N 1
ATOM 2593 C CA . GLU A 1 324 ? 2.309 -28.478 25.496 1.00 42.53 324 GLU A CA 1
ATOM 2594 C C . GLU A 1 324 ? 3.396 -27.539 24.939 1.00 42.53 324 GLU A C 1
ATOM 2596 O O . GLU A 1 324 ? 4.277 -27.085 25.677 1.00 42.53 324 GLU A O 1
ATOM 2601 N N . SER A 1 325 ? 3.355 -27.225 23.633 1.00 37.41 325 SER A N 1
ATOM 2602 C CA . SER A 1 325 ? 4.223 -26.184 23.068 1.00 37.41 325 SER A CA 1
ATOM 2603 C C . SER A 1 325 ? 3.822 -24.832 23.660 1.00 37.41 325 SER A C 1
ATOM 2605 O O . SER A 1 325 ? 2.667 -24.407 23.608 1.00 37.41 325 SER A O 1
ATOM 2607 N N . ILE A 1 326 ? 4.772 -24.162 24.309 1.00 46.38 326 ILE A N 1
ATOM 2608 C CA . ILE A 1 326 ? 4.500 -22.892 24.977 1.00 46.38 326 ILE A CA 1
ATOM 2609 C C . ILE A 1 326 ? 4.475 -21.785 23.921 1.00 46.38 326 ILE A C 1
ATOM 2611 O O . ILE A 1 326 ? 5.527 -21.227 23.577 1.00 46.38 326 ILE A O 1
ATOM 2615 N N . ALA A 1 327 ? 3.263 -21.404 23.506 1.00 48.00 327 ALA A N 1
ATOM 2616 C CA . ALA A 1 327 ? 2.959 -20.048 23.051 1.00 48.00 327 ALA A CA 1
ATOM 2617 C C . ALA A 1 327 ? 3.678 -19.040 23.954 1.00 48.00 327 ALA A C 1
ATOM 2619 O O . ALA A 1 327 ? 3.837 -19.281 25.148 1.00 48.00 327 ALA A O 1
ATOM 2620 N N . SER A 1 328 ? 4.178 -17.941 23.396 1.00 52.16 328 SER A N 1
ATOM 2621 C CA . SER A 1 328 ? 5.058 -17.001 24.093 1.00 52.16 328 SER A CA 1
ATOM 2622 C C . SER A 1 328 ? 4.697 -16.749 25.557 1.00 52.16 328 SER A C 1
ATOM 2624 O O . SER A 1 328 ? 3.538 -16.529 25.874 1.00 52.16 328 SER A O 1
ATOM 2626 N N . ALA A 1 329 ? 5.690 -16.659 26.454 1.00 61.22 329 ALA A N 1
ATOM 2627 C CA . ALA A 1 329 ? 5.473 -16.179 27.828 1.00 61.22 329 ALA A CA 1
ATOM 2628 C C . ALA A 1 329 ? 5.026 -14.694 27.890 1.00 61.22 329 ALA A C 1
ATOM 2630 O O . ALA A 1 329 ? 4.949 -14.111 28.984 1.00 61.22 329 ALA A O 1
ATOM 2631 N N . ASP A 1 330 ? 4.767 -14.101 26.721 1.00 81.56 330 ASP A N 1
ATOM 2632 C CA . ASP A 1 330 ? 4.265 -12.765 26.474 1.00 81.56 330 ASP A CA 1
ATOM 2633 C C . ASP A 1 330 ? 2.777 -12.795 26.128 1.00 81.56 330 ASP A C 1
ATOM 2635 O O . ASP A 1 330 ? 2.313 -13.529 25.252 1.00 81.56 330 ASP A O 1
ATOM 2639 N N . VAL A 1 331 ? 2.040 -11.931 26.817 1.00 87.94 331 VAL A N 1
ATOM 2640 C CA . VAL A 1 331 ? 0.614 -11.709 26.597 1.00 87.94 331 VAL A CA 1
ATOM 2641 C C . VAL A 1 331 ? 0.406 -11.019 25.252 1.00 87.94 331 VAL A C 1
ATOM 2643 O O . VAL A 1 331 ? 1.078 -10.029 24.955 1.00 87.94 331 VAL A O 1
ATOM 2646 N N . ASN A 1 332 ? -0.554 -11.506 24.470 1.00 90.19 332 ASN A N 1
ATOM 2647 C CA . ASN A 1 332 ? -1.078 -10.811 23.308 1.00 90.19 332 ASN A CA 1
ATOM 2648 C C . ASN A 1 332 ? -2.012 -9.672 23.784 1.00 90.19 332 ASN A C 1
ATOM 2650 O O . ASN A 1 332 ? -3.113 -9.947 24.272 1.00 90.19 332 ASN A O 1
ATOM 2654 N N . PRO A 1 333 ? -1.621 -8.389 23.648 1.00 89.50 333 PRO A N 1
ATOM 2655 C CA . PRO A 1 333 ? -2.450 -7.267 24.089 1.00 89.50 333 PRO A CA 1
ATOM 2656 C C . PRO A 1 333 ? -3.775 -7.156 23.317 1.00 89.50 333 PRO A C 1
ATOM 2658 O O . PRO A 1 333 ? -4.752 -6.656 23.873 1.00 89.50 333 PRO A O 1
ATOM 2661 N N . TYR A 1 334 ? -3.834 -7.634 22.071 1.00 90.50 334 TYR A N 1
ATOM 2662 C CA . TYR A 1 334 ? -5.053 -7.636 21.259 1.00 90.50 334 TYR A CA 1
ATOM 2663 C C . TYR A 1 334 ? -6.067 -8.657 21.781 1.00 90.50 334 TYR A C 1
ATOM 2665 O O . TYR A 1 334 ? -7.256 -8.363 21.853 1.00 90.50 334 TYR A O 1
ATOM 2673 N N . ALA A 1 335 ? -5.595 -9.802 22.287 1.00 90.00 335 ALA A N 1
ATOM 2674 C CA . ALA A 1 335 ? -6.464 -10.787 22.931 1.00 90.00 335 ALA A CA 1
ATOM 2675 C C . ALA A 1 335 ? -7.068 -10.256 24.238 1.00 90.00 335 ALA A C 1
ATOM 2677 O O . ALA A 1 335 ? -8.224 -10.536 24.553 1.00 90.00 335 ALA A O 1
ATOM 2678 N N . VAL A 1 336 ? -6.311 -9.435 24.977 1.00 91.31 336 VAL A N 1
ATOM 2679 C CA . VAL A 1 336 ? -6.813 -8.744 26.175 1.00 91.31 336 VAL A CA 1
ATOM 2680 C C . VAL A 1 336 ? -7.895 -7.729 25.811 1.00 91.31 336 VAL A C 1
ATOM 2682 O O . VAL A 1 336 ? -8.915 -7.681 26.493 1.00 91.31 336 VAL A O 1
ATOM 2685 N N . LYS A 1 337 ? -7.695 -6.933 24.749 1.00 90.50 337 LYS A N 1
ATOM 2686 C CA . LYS A 1 337 ? -8.710 -5.987 24.255 1.00 90.50 337 LYS A CA 1
ATOM 2687 C C . LYS A 1 337 ? -9.997 -6.713 23.868 1.00 90.50 337 LYS A C 1
ATOM 2689 O O . LYS A 1 337 ? -11.047 -6.376 24.400 1.00 90.50 337 LYS A O 1
ATOM 2694 N N . GLU A 1 338 ? -9.894 -7.754 23.045 1.00 89.31 338 GLU A N 1
ATOM 2695 C CA . GLU A 1 338 ? -11.053 -8.520 22.572 1.00 89.31 338 GLU A CA 1
ATOM 2696 C C . GLU A 1 338 ? -11.827 -9.182 23.723 1.00 89.31 338 GLU A C 1
ATOM 2698 O O . GLU A 1 338 ? -13.058 -9.143 23.789 1.00 89.31 338 GLU A O 1
ATOM 2703 N N . ALA A 1 339 ? -11.116 -9.757 24.698 1.00 89.38 339 ALA A N 1
ATOM 2704 C CA . ALA A 1 339 ? -11.745 -10.376 25.861 1.00 89.38 339 ALA A CA 1
ATOM 2705 C C . ALA A 1 339 ? -12.427 -9.366 26.807 1.00 89.38 339 ALA A C 1
ATOM 2707 O O . ALA A 1 339 ? -13.256 -9.767 27.625 1.00 89.38 339 ALA A O 1
ATOM 2708 N N . MET A 1 340 ? -12.087 -8.077 26.702 1.00 90.69 340 MET A N 1
ATOM 2709 C CA . MET A 1 340 ? -12.586 -6.995 27.556 1.00 90.69 340 MET A CA 1
ATOM 2710 C C . MET A 1 340 ? -13.528 -6.021 26.833 1.00 90.69 340 MET A C 1
ATOM 2712 O O . MET A 1 340 ? -14.010 -5.094 27.482 1.00 90.69 340 MET A O 1
ATOM 2716 N N . ASP A 1 341 ? -13.805 -6.225 25.543 1.00 86.62 341 ASP A N 1
ATOM 2717 C CA . ASP A 1 341 ? -14.461 -5.251 24.655 1.00 86.62 341 ASP A CA 1
ATOM 2718 C C . ASP A 1 341 ? -15.793 -4.686 25.201 1.00 86.62 341 ASP A C 1
ATOM 2720 O O . ASP A 1 341 ? -16.014 -3.476 25.215 1.00 86.62 341 ASP A O 1
ATOM 2724 N N . ASP A 1 342 ? -16.646 -5.531 25.792 1.00 86.50 342 ASP A N 1
ATOM 2725 C CA . ASP A 1 342 ? -17.935 -5.125 26.382 1.00 86.50 342 ASP A CA 1
ATOM 2726 C C . ASP A 1 342 ? -17.841 -4.648 27.846 1.00 86.50 342 ASP A C 1
ATOM 2728 O O . ASP A 1 342 ? -18.823 -4.170 28.422 1.00 86.50 342 ASP A O 1
ATOM 2732 N N . ILE A 1 343 ? -16.662 -4.754 28.465 1.00 88.06 343 ILE A N 1
ATOM 2733 C CA . ILE A 1 343 ? -16.414 -4.411 29.871 1.00 88.06 343 ILE A CA 1
ATOM 2734 C C . ILE A 1 343 ? -15.698 -3.062 29.983 1.00 88.06 343 ILE A C 1
ATOM 2736 O O . ILE A 1 343 ? -16.102 -2.209 30.786 1.00 88.06 343 ILE A O 1
ATOM 2740 N N . ALA A 1 344 ? -14.606 -2.882 29.234 1.00 89.06 344 ALA A N 1
ATOM 2741 C CA . ALA A 1 344 ? -13.808 -1.662 29.222 1.00 89.06 344 ALA A CA 1
ATOM 2742 C C . ALA A 1 344 ? -12.846 -1.573 28.032 1.00 89.06 344 ALA A C 1
ATOM 2744 O O . ALA A 1 344 ? -12.156 -2.526 27.688 1.00 89.06 344 ALA A O 1
ATOM 2745 N N . GLU A 1 345 ? -12.677 -0.349 27.535 1.00 88.56 345 GLU A N 1
ATOM 2746 C CA . GLU A 1 345 ? -11.610 0.007 26.603 1.00 88.56 345 GLU A CA 1
ATOM 2747 C C . GLU A 1 345 ? -10.241 -0.062 27.302 1.00 88.56 345 GLU A C 1
ATOM 2749 O O . GLU A 1 345 ? -9.981 0.677 28.262 1.00 88.56 345 GLU A O 1
ATOM 2754 N N . VAL A 1 346 ? -9.371 -0.967 26.844 1.00 88.06 346 VAL A N 1
ATOM 2755 C CA . VAL A 1 346 ? -8.081 -1.279 27.480 1.00 88.06 346 VAL A CA 1
ATOM 2756 C C . VAL A 1 346 ? -6.960 -0.387 26.948 1.00 88.06 346 VAL A C 1
ATOM 2758 O O . VAL A 1 346 ? -6.728 -0.302 25.742 1.00 88.06 346 VAL A O 1
ATOM 2761 N N . ASN A 1 347 ? -6.191 0.217 27.854 1.00 86.12 347 ASN A N 1
ATOM 2762 C CA . ASN A 1 347 ? -4.963 0.928 27.526 1.00 86.12 347 ASN A CA 1
ATOM 2763 C C . ASN A 1 347 ? -3.764 -0.033 27.549 1.00 86.12 347 ASN A C 1
ATOM 2765 O O . ASN A 1 347 ? -3.309 -0.457 28.611 1.00 86.12 347 ASN A O 1
ATOM 2769 N N . THR A 1 348 ? -3.244 -0.355 26.366 1.00 83.12 348 THR A N 1
ATOM 2770 C CA . THR A 1 348 ? -2.110 -1.274 26.178 1.00 83.12 348 THR A CA 1
ATOM 2771 C C . THR A 1 348 ? -0.758 -0.567 26.058 1.00 83.12 348 THR A C 1
ATOM 2773 O O . THR A 1 348 ? 0.258 -1.239 25.923 1.00 83.12 348 THR A O 1
ATOM 2776 N N . GLY A 1 349 ? -0.726 0.771 26.092 1.00 78.81 349 GLY A N 1
ATOM 2777 C CA . GLY A 1 349 ? 0.478 1.581 25.862 1.00 78.81 349 GLY A CA 1
ATOM 2778 C C . GLY A 1 349 ? 1.202 2.043 27.130 1.00 78.81 349 GLY A C 1
ATOM 2779 O O . GLY A 1 349 ? 2.044 2.934 27.050 1.00 78.81 349 GLY A O 1
ATOM 2780 N N . LEU A 1 350 ? 0.840 1.510 28.300 1.00 80.31 350 LEU A N 1
ATOM 2781 C CA . LEU A 1 350 ? 1.433 1.880 29.586 1.00 80.31 350 LEU A CA 1
ATOM 2782 C C . LEU A 1 350 ? 2.341 0.775 30.115 1.00 80.31 350 LEU A C 1
ATOM 2784 O O . LEU A 1 350 ? 2.037 -0.408 29.988 1.00 80.31 350 LEU A O 1
ATOM 2788 N N . GLU A 1 351 ? 3.417 1.188 30.780 1.00 80.38 351 GLU A N 1
ATOM 2789 C CA . GLU A 1 351 ? 4.277 0.276 31.530 1.00 80.38 351 GLU A CA 1
ATOM 2790 C C . GLU A 1 351 ? 3.598 -0.174 32.833 1.00 80.38 351 GLU A C 1
ATOM 2792 O O . GLU A 1 351 ? 2.819 0.568 33.438 1.00 80.38 351 GLU A O 1
ATOM 2797 N N . GLU A 1 352 ? 3.942 -1.365 33.323 1.00 73.69 352 GLU A N 1
ATOM 2798 C CA . GLU A 1 352 ? 3.264 -2.005 34.465 1.00 73.69 352 GLU A CA 1
ATOM 2799 C C . GLU A 1 352 ? 3.313 -1.162 35.757 1.00 73.69 352 GLU A C 1
ATOM 2801 O O . GLU A 1 352 ? 2.323 -1.041 36.481 1.00 73.69 352 GLU A O 1
ATOM 2806 N N . HIS A 1 353 ? 4.431 -0.474 36.010 1.00 79.06 353 HIS A N 1
ATOM 2807 C CA . HIS A 1 353 ? 4.551 0.441 37.151 1.00 79.06 353 HIS A CA 1
ATOM 2808 C C . HIS A 1 353 ? 3.576 1.632 37.063 1.00 79.06 353 HIS A C 1
ATOM 2810 O O . HIS A 1 353 ? 3.079 2.107 38.084 1.00 79.06 353 HIS A O 1
ATOM 2816 N N . GLN A 1 354 ? 3.267 2.099 35.848 1.00 86.44 354 GLN A N 1
ATOM 2817 C CA . GLN A 1 354 ? 2.347 3.215 35.609 1.00 86.44 354 GLN A CA 1
ATOM 2818 C C . GLN A 1 354 ? 0.889 2.777 35.736 1.00 86.44 354 GLN A C 1
ATOM 2820 O O . GLN A 1 354 ? 0.053 3.561 36.188 1.00 86.44 354 GLN A O 1
ATOM 2825 N N . VAL A 1 355 ? 0.584 1.538 35.340 1.00 86.00 355 VAL A N 1
ATOM 2826 C CA . VAL A 1 355 ? -0.750 0.931 35.453 1.00 86.00 355 VAL A CA 1
ATOM 2827 C C . VAL A 1 355 ? -1.224 0.963 36.904 1.00 86.00 355 VAL A C 1
ATOM 2829 O O . VAL A 1 355 ? -2.280 1.527 37.200 1.00 86.00 355 VAL A O 1
ATO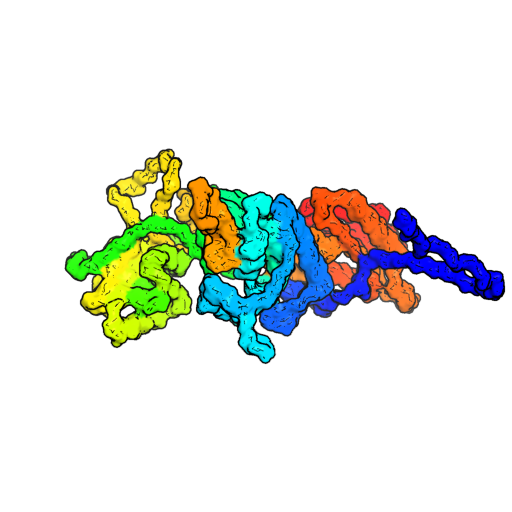M 2832 N N . MET A 1 356 ? -0.408 0.438 37.820 1.00 83.44 356 MET A N 1
ATOM 2833 C CA . MET A 1 356 ? -0.768 0.362 39.237 1.00 83.44 356 MET A CA 1
ATOM 2834 C C . MET A 1 356 ? -0.898 1.747 39.872 1.00 83.44 356 MET A C 1
ATOM 2836 O O . MET A 1 356 ? -1.871 2.016 40.577 1.00 83.44 356 MET A O 1
ATOM 2840 N N . GLN A 1 357 ? 0.034 2.655 39.569 1.00 86.12 357 GLN A N 1
ATOM 2841 C CA . GLN A 1 357 ? -0.006 4.025 40.077 1.00 86.12 357 GLN A CA 1
ATOM 2842 C C . GLN A 1 357 ? -1.287 4.754 39.650 1.00 86.12 357 GLN A C 1
ATOM 2844 O O . GLN A 1 357 ? -1.976 5.329 40.489 1.00 86.12 357 GLN A O 1
ATOM 2849 N N . LYS A 1 358 ? -1.657 4.691 38.363 1.00 88.44 358 LYS A N 1
ATOM 2850 C CA . LYS A 1 358 ? -2.866 5.360 37.855 1.00 88.44 358 LYS A CA 1
ATOM 2851 C C . LYS A 1 358 ? -4.150 4.825 38.477 1.00 88.44 358 LYS A C 1
ATOM 2853 O O . LYS A 1 358 ? -5.079 5.600 38.712 1.00 88.44 358 LYS A O 1
ATOM 2858 N N . PHE A 1 359 ? -4.214 3.520 38.728 1.00 87.75 359 PHE A N 1
ATOM 2859 C CA . PHE A 1 359 ? -5.369 2.910 39.375 1.00 87.75 359 PHE A CA 1
ATOM 2860 C C . PHE A 1 359 ? -5.512 3.369 40.832 1.00 87.75 359 PHE A C 1
ATOM 2862 O O . PHE A 1 359 ? -6.602 3.764 41.256 1.00 87.75 359 PHE A O 1
ATOM 2869 N N . GLU A 1 360 ? -4.415 3.393 41.592 1.00 85.31 360 GLU A N 1
ATOM 2870 C CA . GLU A 1 360 ? -4.440 3.888 42.972 1.00 85.31 360 GLU A CA 1
ATOM 2871 C C . GLU A 1 360 ? -4.703 5.400 43.039 1.00 85.31 360 GLU A C 1
ATOM 2873 O O . GLU A 1 360 ? -5.498 5.834 43.870 1.00 85.31 360 GLU A O 1
ATOM 2878 N N . ASP A 1 361 ? -4.180 6.198 42.104 1.00 87.25 361 ASP A N 1
ATOM 2879 C CA . ASP A 1 361 ? -4.506 7.628 41.982 1.00 87.25 361 ASP A CA 1
ATOM 2880 C C . ASP A 1 361 ? -5.998 7.863 41.693 1.00 87.25 361 ASP A C 1
ATOM 2882 O O . ASP A 1 361 ? -6.599 8.832 42.174 1.00 87.25 361 ASP A O 1
ATOM 2886 N N . TYR A 1 362 ? -6.628 6.993 40.896 1.00 86.50 362 TYR A N 1
ATOM 2887 C CA . TYR A 1 362 ? -8.069 7.046 40.650 1.00 86.50 362 TYR A CA 1
ATOM 2888 C C . TYR A 1 362 ? -8.859 6.757 41.932 1.00 86.50 362 TYR A C 1
ATOM 2890 O O . TYR A 1 362 ? -9.791 7.498 42.263 1.00 86.50 362 TYR A O 1
ATOM 2898 N N . ARG A 1 363 ? -8.461 5.724 42.685 1.00 84.56 363 ARG A N 1
ATOM 2899 C CA . ARG A 1 363 ? -9.089 5.342 43.961 1.00 84.56 363 ARG A CA 1
ATOM 2900 C C . ARG A 1 363 ? -8.868 6.380 45.063 1.00 84.56 363 ARG A C 1
ATOM 2902 O O . ARG A 1 363 ? -9.803 6.688 45.802 1.00 84.56 363 ARG A O 1
ATOM 2909 N N . GLY A 1 364 ? -7.681 6.984 45.125 1.00 79.81 364 GLY A N 1
ATOM 2910 C CA . GLY A 1 364 ? -7.308 8.030 46.082 1.00 79.81 364 GLY A CA 1
ATOM 2911 C C . GLY A 1 364 ? -8.179 9.289 46.000 1.00 79.81 364 GLY A C 1
ATOM 2912 O O . GLY A 1 364 ? -8.284 10.035 46.968 1.00 79.81 364 GLY A O 1
ATOM 2913 N N . LYS A 1 365 ? -8.899 9.490 44.887 1.00 80.94 365 LYS A N 1
ATOM 2914 C CA . LYS A 1 365 ? -9.896 10.564 44.708 1.00 80.94 365 LYS A CA 1
ATOM 2915 C C . LYS A 1 365 ? -11.271 10.237 45.316 1.00 80.94 365 LYS A C 1
ATOM 2917 O O . LYS A 1 365 ? -12.260 10.870 44.953 1.00 80.94 365 LYS A O 1
ATOM 2922 N N . GLY A 1 366 ? -11.364 9.224 46.181 1.00 72.62 366 GLY A N 1
ATOM 2923 C CA . GLY A 1 366 ? -12.617 8.766 46.796 1.00 72.62 366 GLY A CA 1
ATOM 2924 C C . GLY A 1 366 ? -13.540 7.999 45.840 1.00 72.62 366 GLY A C 1
ATOM 2925 O O . GLY A 1 366 ? -14.711 7.783 46.152 1.00 72.62 366 GLY A O 1
ATOM 2926 N N . LYS A 1 367 ? -13.039 7.595 44.665 1.00 80.00 367 LYS A N 1
ATOM 2927 C CA . LYS A 1 367 ? -13.809 6.851 43.660 1.00 80.00 367 LYS A CA 1
ATOM 2928 C C . LYS A 1 367 ? -13.686 5.344 43.888 1.00 80.00 367 LYS A C 1
ATOM 2930 O O . LYS A 1 367 ? -12.626 4.839 44.251 1.00 80.00 367 LYS A O 1
ATOM 2935 N N . ARG A 1 368 ? -14.770 4.606 43.630 1.00 82.88 368 ARG A N 1
ATOM 2936 C CA . ARG A 1 368 ? -14.766 3.135 43.658 1.00 82.88 368 ARG A CA 1
ATOM 2937 C C . ARG A 1 368 ? -14.106 2.597 42.388 1.00 82.88 368 ARG A C 1
ATOM 2939 O O . ARG A 1 368 ? -14.626 2.811 41.296 1.00 82.88 368 ARG A O 1
ATOM 2946 N N . GLY A 1 369 ? -12.964 1.932 42.543 1.00 85.69 369 GLY A N 1
ATOM 2947 C CA . GLY A 1 369 ? -12.301 1.191 41.469 1.00 85.69 369 GLY A CA 1
ATOM 2948 C C . GLY A 1 369 ? -12.861 -0.225 41.326 1.00 85.69 369 GLY A C 1
ATOM 2949 O O . GLY A 1 369 ? -13.495 -0.755 42.244 1.00 85.69 369 GLY A O 1
ATOM 2950 N N . ARG A 1 370 ? -12.611 -0.841 40.170 1.00 90.56 370 ARG A N 1
ATOM 2951 C CA . ARG A 1 370 ? -12.930 -2.242 39.873 1.00 90.56 370 ARG A CA 1
ATOM 2952 C C . ARG A 1 370 ? -11.652 -3.008 39.548 1.00 90.56 370 ARG A C 1
ATOM 2954 O O . ARG A 1 370 ? -10.723 -2.442 38.980 1.00 90.56 370 ARG A O 1
ATOM 2961 N N . VAL A 1 371 ? -11.610 -4.291 39.890 1.00 90.38 371 VAL A N 1
ATOM 2962 C CA . VAL A 1 371 ? -10.523 -5.197 39.491 1.00 90.38 371 VAL A CA 1
ATOM 2963 C C . VAL A 1 371 ? -11.120 -6.334 38.670 1.00 90.38 371 VAL A C 1
ATOM 2965 O O . VAL A 1 371 ? -12.044 -7.007 39.127 1.00 90.38 371 VAL A O 1
ATOM 2968 N N . ALA A 1 372 ? -10.607 -6.529 37.461 1.00 92.56 372 ALA A N 1
ATOM 2969 C CA . ALA A 1 372 ? -10.995 -7.605 36.563 1.00 92.56 372 ALA A CA 1
ATOM 2970 C C . ALA A 1 372 ? -9.872 -8.638 36.468 1.00 92.56 372 ALA A C 1
ATOM 2972 O O . ALA A 1 372 ? -8.759 -8.298 36.083 1.00 92.56 372 ALA A O 1
ATOM 2973 N N . TYR A 1 373 ? -10.162 -9.887 36.817 1.00 92.50 373 TYR A N 1
ATOM 2974 C CA . TYR A 1 373 ? -9.265 -11.021 36.626 1.00 92.50 373 TYR A CA 1
ATOM 2975 C C . TYR A 1 373 ? -9.562 -11.642 35.271 1.00 92.50 373 TYR A C 1
ATOM 2977 O O . TYR A 1 373 ? -10.581 -12.314 35.126 1.00 92.50 373 TYR A O 1
ATOM 2985 N N . LEU A 1 374 ? -8.703 -11.400 34.286 1.00 93.06 374 LEU A N 1
ATOM 2986 C CA . LEU A 1 374 ? -8.824 -12.000 32.963 1.00 93.06 374 LEU A CA 1
ATOM 2987 C C . LEU A 1 374 ? -7.973 -13.272 32.917 1.00 93.06 374 LEU A C 1
ATOM 2989 O O . LEU A 1 374 ? -6.766 -13.217 33.143 1.00 93.06 374 LEU A O 1
ATOM 2993 N N . VAL A 1 375 ? -8.611 -14.414 32.674 1.00 91.38 375 VAL A N 1
ATOM 2994 C CA . VAL A 1 375 ? -8.026 -15.738 32.915 1.00 91.38 375 VAL A CA 1
ATOM 2995 C C . VAL A 1 375 ? -7.784 -16.464 31.596 1.00 91.38 375 VAL A C 1
ATOM 2997 O O . VAL A 1 375 ? -8.732 -16.747 30.863 1.00 91.38 375 VAL A O 1
ATOM 3000 N N . ASP A 1 376 ? -6.521 -16.786 31.313 1.00 90.88 376 ASP A N 1
ATOM 3001 C CA . ASP A 1 376 ? -6.144 -17.620 30.170 1.00 90.88 376 ASP A CA 1
ATOM 3002 C C . ASP A 1 376 ? -6.682 -19.056 30.310 1.00 90.88 376 ASP A C 1
ATOM 3004 O O . ASP A 1 376 ? -6.756 -19.593 31.418 1.00 90.88 376 ASP A O 1
ATOM 3008 N N . LYS A 1 377 ? -7.009 -19.708 29.186 1.00 87.12 377 LYS A N 1
ATOM 3009 C CA . LYS A 1 377 ? -7.532 -21.087 29.137 1.00 87.12 377 LYS A CA 1
ATOM 3010 C C . LYS A 1 377 ? -6.683 -22.121 29.892 1.00 87.12 377 LYS A C 1
ATOM 3012 O O . LYS A 1 377 ? -7.232 -23.125 30.334 1.00 87.12 377 LYS A O 1
ATOM 3017 N N . ARG A 1 378 ? -5.373 -21.888 30.039 1.00 86.12 378 ARG A N 1
ATOM 3018 C CA . ARG A 1 378 ? -4.426 -22.784 30.731 1.00 86.12 378 ARG A CA 1
ATOM 3019 C C . ARG A 1 378 ? -4.328 -22.532 32.236 1.00 86.12 378 ARG A C 1
ATOM 3021 O O . ARG A 1 378 ? -3.685 -23.306 32.940 1.00 86.12 378 ARG A O 1
ATOM 3028 N N . VAL A 1 379 ? -4.916 -21.451 32.754 1.00 85.75 379 VAL A N 1
ATOM 3029 C CA . VAL A 1 379 ? -4.873 -21.146 34.190 1.00 85.75 379 VAL A CA 1
ATOM 3030 C C . VAL A 1 379 ? -5.932 -21.955 34.928 1.00 85.75 379 VAL A C 1
ATOM 3032 O O . VAL A 1 379 ? -7.126 -21.894 34.636 1.00 85.75 379 VAL A O 1
ATOM 3035 N N . THR A 1 380 ? -5.486 -22.706 35.931 1.00 84.94 380 THR A N 1
ATOM 3036 C CA . THR A 1 380 ? -6.364 -23.547 36.748 1.00 84.94 380 THR A CA 1
ATOM 3037 C C . THR A 1 380 ? -7.205 -22.714 37.719 1.00 84.94 380 THR A C 1
ATOM 3039 O O . THR A 1 380 ? -6.813 -21.626 38.153 1.00 84.94 380 THR A O 1
ATOM 3042 N N . ALA A 1 381 ? -8.354 -23.258 38.134 1.00 82.25 381 ALA A N 1
ATOM 3043 C CA . ALA A 1 381 ? -9.199 -22.624 39.146 1.00 82.25 381 ALA A CA 1
ATOM 3044 C C . ALA A 1 381 ? -8.438 -22.368 40.461 1.00 82.25 381 ALA A C 1
ATOM 3046 O O . ALA A 1 381 ? -8.678 -21.361 41.119 1.00 82.25 381 ALA A O 1
ATOM 3047 N N . GLU A 1 382 ? -7.494 -23.238 40.823 1.00 80.62 382 GLU A N 1
ATOM 3048 C CA . GLU A 1 382 ? -6.703 -23.104 42.048 1.00 80.62 382 GLU A CA 1
ATOM 3049 C C . GLU A 1 382 ? -5.720 -21.927 41.989 1.00 80.62 382 GLU A C 1
ATOM 3051 O O . GLU A 1 382 ? -5.658 -21.114 42.912 1.00 80.62 382 GLU A O 1
ATOM 3056 N N . GLN A 1 383 ? -5.029 -21.755 40.857 1.00 83.19 383 GLN A N 1
ATOM 3057 C CA . GLN A 1 383 ? -4.164 -20.593 40.622 1.00 83.19 383 GLN A CA 1
ATOM 3058 C C . GLN A 1 383 ? -4.950 -19.275 40.671 1.00 83.19 383 GLN A C 1
ATOM 3060 O O . GLN A 1 383 ? -4.493 -18.301 41.274 1.00 83.19 383 GLN A O 1
ATOM 3065 N N . LEU A 1 384 ? -6.155 -19.255 40.089 1.00 84.81 384 LEU A N 1
ATOM 3066 C CA . LEU A 1 384 ? -7.061 -18.107 40.150 1.00 84.81 384 LEU A CA 1
ATOM 3067 C C . LEU A 1 384 ? -7.459 -17.773 41.597 1.00 84.81 384 LEU A C 1
ATOM 3069 O O . LEU A 1 384 ? -7.358 -16.614 42.006 1.00 84.81 384 LEU A O 1
ATOM 3073 N N . ARG A 1 385 ? -7.876 -18.774 42.386 1.00 82.00 385 ARG A N 1
ATOM 3074 C CA . ARG A 1 385 ? -8.265 -18.592 43.797 1.00 82.00 385 ARG A CA 1
ATOM 3075 C C . ARG A 1 385 ? -7.134 -17.993 44.623 1.00 82.00 385 ARG A C 1
ATOM 3077 O O . ARG A 1 385 ? -7.337 -16.975 45.290 1.00 82.00 385 ARG A O 1
ATOM 3084 N N . MET A 1 386 ? -5.943 -18.579 44.522 1.00 79.75 386 MET A N 1
ATOM 3085 C CA . MET A 1 386 ? -4.746 -18.104 45.216 1.00 79.75 386 MET A CA 1
ATOM 3086 C C . MET A 1 386 ? -4.440 -16.644 44.883 1.00 79.75 386 MET A C 1
ATOM 3088 O O . MET A 1 386 ? -4.151 -15.841 45.778 1.00 79.75 386 MET A O 1
ATOM 3092 N N . ARG A 1 387 ? -4.570 -16.261 43.606 1.00 84.25 387 ARG A N 1
ATOM 3093 C CA . ARG A 1 387 ? -4.321 -14.879 43.201 1.00 84.25 387 ARG A CA 1
ATOM 3094 C C . ARG A 1 387 ? -5.346 -13.903 43.771 1.00 84.25 387 ARG A C 1
ATOM 3096 O O . ARG A 1 387 ? -4.961 -12.870 44.319 1.00 84.25 387 ARG A O 1
ATOM 3103 N N . ILE A 1 388 ? -6.634 -14.227 43.681 1.00 81.88 388 ILE A N 1
ATOM 3104 C CA . ILE A 1 388 ? -7.701 -13.384 44.238 1.00 81.88 388 ILE A CA 1
ATOM 3105 C C . ILE A 1 388 ? -7.486 -13.185 45.744 1.00 81.88 388 ILE A C 1
ATOM 3107 O O . ILE A 1 388 ? -7.615 -12.066 46.240 1.00 81.88 388 ILE A O 1
ATOM 3111 N N . GLN A 1 389 ? -7.099 -14.236 46.472 1.00 79.19 389 GLN A N 1
ATOM 3112 C CA . GLN A 1 389 ? -6.848 -14.154 47.910 1.00 79.19 389 GLN A CA 1
ATOM 3113 C C . GLN A 1 389 ? -5.650 -13.254 48.252 1.00 79.19 389 GLN A C 1
ATOM 3115 O O . GLN A 1 389 ? -5.727 -12.450 49.185 1.00 79.19 389 GLN A O 1
ATOM 3120 N N . GLN A 1 390 ? -4.551 -13.356 47.498 1.00 79.38 390 GLN A N 1
ATOM 3121 C CA . GLN A 1 390 ? -3.391 -12.478 47.661 1.00 79.38 390 GLN A CA 1
ATOM 3122 C C . GLN A 1 390 ? -3.768 -11.009 47.420 1.00 79.38 390 GLN A C 1
ATOM 3124 O O . GLN A 1 390 ? -3.373 -10.121 48.176 1.00 79.38 390 GLN A O 1
ATOM 3129 N N . ASP A 1 391 ? -4.579 -10.754 46.400 1.00 79.56 391 ASP A N 1
ATOM 3130 C CA . ASP A 1 391 ? -5.007 -9.410 46.034 1.00 79.56 391 ASP A CA 1
ATOM 3131 C C . ASP A 1 391 ? -6.035 -8.822 46.993 1.00 79.56 391 ASP A C 1
ATOM 3133 O O . ASP A 1 391 ? -6.033 -7.616 47.206 1.00 79.56 391 ASP A O 1
ATOM 3137 N N . LEU A 1 392 ? -6.891 -9.643 47.607 1.00 76.56 392 LEU A N 1
ATOM 3138 C CA . LEU A 1 392 ? -7.782 -9.210 48.686 1.00 76.56 392 LEU A CA 1
ATOM 3139 C C . LEU A 1 392 ? -6.996 -8.702 49.902 1.00 76.56 392 LEU A C 1
ATOM 3141 O O . LEU A 1 392 ? -7.426 -7.742 50.537 1.00 76.56 392 LEU A O 1
ATOM 3145 N N . LYS A 1 393 ? -5.840 -9.313 50.200 1.00 72.12 393 LYS A N 1
ATOM 3146 C CA . LYS A 1 393 ? -4.943 -8.879 51.284 1.00 72.12 393 LYS A CA 1
ATOM 3147 C C . LYS A 1 393 ? -4.145 -7.625 50.918 1.00 72.12 393 LYS A C 1
ATOM 3149 O O . LYS A 1 393 ? -3.930 -6.775 51.775 1.00 72.12 393 LYS A O 1
ATOM 3154 N N . ASN A 1 394 ? -3.715 -7.514 49.659 1.00 68.25 394 ASN A N 1
ATOM 3155 C CA . ASN A 1 394 ? -2.710 -6.531 49.246 1.00 68.25 394 ASN A CA 1
ATOM 3156 C C . ASN A 1 394 ? -3.269 -5.318 48.476 1.00 68.25 394 ASN A C 1
ATOM 3158 O O . ASN A 1 394 ? -2.576 -4.310 48.386 1.00 68.25 394 ASN A O 1
ATOM 3162 N N . TYR A 1 395 ? -4.475 -5.394 47.899 1.00 64.81 395 TYR A N 1
ATOM 3163 C CA . TYR A 1 395 ? -5.013 -4.387 46.971 1.00 64.81 395 TYR A CA 1
ATOM 3164 C C . TYR A 1 395 ? -6.537 -4.187 47.081 1.00 64.81 395 TYR A C 1
ATOM 3166 O O . TYR A 1 395 ? -7.292 -5.049 47.528 1.00 64.81 395 TYR A O 1
ATOM 3174 N N . GLY A 1 396 ? -7.034 -3.023 46.644 1.00 61.25 396 GLY A N 1
ATOM 3175 C CA . GLY A 1 396 ? -8.470 -2.759 46.456 1.00 61.25 396 GLY A CA 1
ATOM 3176 C C . GLY A 1 396 ? -9.292 -2.477 47.729 1.00 61.25 396 GLY A C 1
ATOM 3177 O O . GLY A 1 396 ? -10.273 -1.732 47.673 1.00 61.25 396 GLY A O 1
ATOM 3178 N N . GLY A 1 397 ? -8.921 -3.012 48.891 1.00 64.81 397 GLY A N 1
ATOM 3179 C CA . GLY A 1 397 ? -9.744 -2.915 50.106 1.00 64.81 397 GLY A CA 1
ATOM 3180 C C . GLY A 1 397 ? -11.157 -3.509 49.937 1.00 64.81 397 GLY A C 1
ATOM 3181 O O . GLY A 1 397 ? -11.492 -4.095 48.900 1.00 64.81 397 GLY A O 1
ATOM 3182 N N . GLU A 1 398 ? -12.003 -3.344 50.957 1.00 63.25 398 GLU A N 1
ATOM 3183 C CA . GLU A 1 398 ? -13.366 -3.912 50.995 1.00 63.25 398 GLU A CA 1
ATOM 3184 C C . GLU A 1 398 ? -14.326 -3.266 49.977 1.00 63.25 398 GLU A C 1
ATOM 3186 O O . GLU A 1 398 ? -15.272 -3.896 49.516 1.00 63.25 398 GLU A O 1
ATOM 3191 N N . ASN A 1 399 ? -14.055 -2.023 49.563 1.00 69.12 399 ASN A N 1
ATOM 3192 C CA . ASN A 1 399 ? -14.922 -1.237 48.673 1.00 69.12 399 ASN A CA 1
ATOM 3193 C C . ASN A 1 399 ? -14.640 -1.415 47.164 1.00 69.12 399 ASN A C 1
ATOM 3195 O O . ASN A 1 399 ? -15.201 -0.673 46.354 1.00 69.12 399 ASN A O 1
ATOM 3199 N N . THR A 1 400 ? -13.779 -2.362 46.773 1.00 77.94 400 THR A N 1
ATOM 3200 C CA . THR A 1 400 ? -13.452 -2.638 45.360 1.00 77.94 400 THR A CA 1
ATOM 3201 C C . THR A 1 400 ? -14.262 -3.811 44.827 1.00 77.94 400 THR A C 1
ATOM 3203 O O . THR A 1 400 ? -14.159 -4.935 45.324 1.00 77.94 400 THR A O 1
ATOM 3206 N N . GLN A 1 401 ? -15.039 -3.559 43.773 1.00 85.56 401 GLN A N 1
ATOM 3207 C CA . GLN A 1 401 ? -15.774 -4.606 43.069 1.00 85.56 401 GLN A CA 1
ATOM 3208 C C . GLN A 1 401 ? -14.802 -5.440 42.230 1.00 85.56 401 GLN A C 1
ATOM 3210 O O . GLN A 1 401 ? -13.952 -4.898 41.523 1.00 85.56 401 GLN A O 1
ATOM 3215 N N . ARG A 1 402 ? -14.937 -6.763 42.308 1.00 87.50 402 ARG A N 1
ATOM 3216 C CA . ARG A 1 402 ? -14.072 -7.724 41.625 1.00 87.50 402 ARG A CA 1
ATOM 3217 C C . ARG A 1 402 ? -14.899 -8.576 40.672 1.00 87.50 402 ARG A C 1
ATOM 3219 O O . ARG A 1 402 ? -15.975 -9.041 41.047 1.00 87.50 402 ARG A O 1
ATOM 3226 N N . LEU A 1 403 ? -14.401 -8.764 39.457 1.00 91.06 403 LEU A N 1
ATOM 3227 C CA . LEU A 1 403 ? -15.015 -9.628 38.453 1.00 91.06 403 LEU A CA 1
ATOM 3228 C C . LEU A 1 403 ? -13.974 -10.570 37.846 1.00 91.06 403 LEU A C 1
ATOM 3230 O O . LEU A 1 403 ? -12.812 -10.200 37.706 1.00 91.06 403 LEU A O 1
ATOM 3234 N N . ILE A 1 404 ? -14.387 -11.785 37.517 1.00 90.81 404 ILE A N 1
ATOM 3235 C CA . ILE A 1 404 ? -13.590 -12.796 36.828 1.00 90.81 404 ILE A CA 1
ATOM 3236 C C . ILE A 1 404 ? -14.126 -12.893 35.406 1.00 90.81 404 ILE A C 1
ATOM 3238 O O . ILE A 1 404 ? -15.327 -13.065 35.215 1.00 90.81 404 ILE A O 1
ATOM 3242 N N . VAL A 1 405 ? -13.233 -12.801 34.430 1.00 90.69 405 VAL A N 1
ATOM 3243 C CA . VAL A 1 405 ? -13.502 -13.027 33.012 1.00 90.69 405 VAL A CA 1
ATOM 3244 C C . VAL A 1 405 ? -12.746 -14.286 32.613 1.00 90.69 405 VAL A C 1
ATOM 3246 O O . VAL A 1 405 ? -11.515 -14.295 32.596 1.00 90.69 405 VAL A O 1
ATOM 3249 N N . ARG A 1 406 ? -13.471 -15.371 32.341 1.00 88.06 406 ARG A N 1
ATOM 3250 C CA . ARG A 1 406 ? -12.880 -16.672 31.993 1.00 88.06 406 ARG A CA 1
ATOM 3251 C C . ARG A 1 406 ? -13.642 -17.345 30.859 1.00 88.06 406 ARG A C 1
ATOM 3253 O O . ARG A 1 406 ? -14.772 -16.967 30.555 1.00 88.06 406 ARG A O 1
ATOM 3260 N N . THR A 1 407 ? -13.024 -18.347 30.241 1.00 85.00 407 THR A N 1
ATOM 3261 C CA . THR A 1 407 ? -13.681 -19.200 29.243 1.00 85.00 407 THR A CA 1
ATOM 3262 C C . THR A 1 407 ? -14.934 -19.848 29.829 1.00 85.00 407 THR A C 1
ATOM 3264 O O . THR A 1 407 ? -14.911 -20.352 30.953 1.00 85.00 407 THR A O 1
ATOM 3267 N N . LEU A 1 408 ? -16.011 -19.873 29.045 1.00 74.69 408 LEU A N 1
ATOM 3268 C CA . LEU A 1 408 ? -17.240 -20.581 29.393 1.00 74.69 408 LEU A CA 1
ATOM 3269 C C . LEU A 1 408 ? -16.971 -22.100 29.394 1.00 74.69 408 LEU A C 1
ATOM 3271 O O . LEU A 1 408 ? -16.769 -22.693 28.336 1.00 74.69 408 LEU A O 1
ATOM 3275 N N . GLN A 1 409 ? -16.901 -22.727 30.573 1.00 61.44 409 GLN A N 1
ATOM 3276 C CA . GLN A 1 409 ? -16.692 -24.177 30.689 1.00 61.44 409 GLN A CA 1
ATOM 3277 C C . GLN A 1 409 ? -17.951 -24.926 30.222 1.00 61.44 409 GLN A C 1
ATOM 3279 O O . GLN A 1 409 ? -19.061 -24.580 30.624 1.00 61.44 409 GLN A O 1
ATOM 3284 N N . ASN A 1 410 ? -17.789 -25.963 29.392 1.00 45.25 410 ASN A N 1
ATOM 3285 C CA . ASN A 1 410 ? -18.839 -26.966 29.222 1.00 45.25 410 ASN A CA 1
ATOM 3286 C C . ASN A 1 410 ? -18.893 -27.784 30.518 1.00 45.25 410 ASN A C 1
ATOM 3288 O O . ASN A 1 410 ? -17.915 -28.437 30.876 1.00 45.25 410 ASN A O 1
ATOM 3292 N N . GLU A 1 411 ? -20.013 -27.741 31.233 1.00 33.06 411 GLU A N 1
ATOM 3293 C CA . GLU A 1 411 ? -20.253 -28.648 32.353 1.00 33.06 411 GLU A CA 1
ATOM 3294 C C . GLU A 1 411 ? -20.411 -30.081 31.814 1.00 33.06 411 GLU A C 1
ATOM 3296 O O . GLU A 1 411 ? -21.458 -30.451 31.288 1.00 33.06 411 GLU A O 1
ATOM 3301 N N . GLY A 1 412 ? -19.347 -30.883 31.902 1.00 30.38 412 GLY A N 1
ATOM 3302 C CA . GLY A 1 412 ? -19.364 -32.314 31.603 1.00 30.38 412 GLY A CA 1
ATOM 3303 C C . GLY A 1 412 ? -17.991 -32.959 31.852 1.00 30.38 412 GLY A C 1
ATOM 3304 O O . GLY A 1 412 ? -16.994 -32.423 31.371 1.00 30.38 412 GLY A O 1
ATOM 3305 N N . PRO A 1 413 ? -17.901 -34.081 32.591 1.00 29.08 413 PRO A N 1
ATOM 3306 C CA . PRO A 1 413 ? -16.628 -34.633 33.070 1.00 29.08 413 PRO A CA 1
ATOM 3307 C C . PRO A 1 413 ? -15.754 -35.321 32.005 1.00 29.08 413 PRO A C 1
ATOM 3309 O O . PRO A 1 413 ? -14.629 -35.681 32.326 1.00 29.08 413 PRO A O 1
ATOM 3312 N N . ASP A 1 414 ? -16.202 -35.447 30.750 1.00 31.62 414 ASP A N 1
ATOM 3313 C CA . ASP A 1 414 ? -15.532 -36.289 29.743 1.00 31.62 414 ASP A CA 1
ATOM 3314 C C . ASP A 1 414 ? -15.104 -35.565 28.455 1.00 31.62 414 ASP A C 1
ATOM 3316 O O . ASP A 1 414 ? -15.042 -36.200 27.412 1.00 31.62 414 ASP A O 1
ATOM 3320 N N . GLY A 1 415 ? -14.802 -34.258 28.492 1.00 38.19 415 GLY A N 1
ATOM 3321 C CA . GLY A 1 415 ? -13.839 -33.588 27.584 1.00 38.19 415 GLY A CA 1
ATOM 3322 C C . GLY A 1 415 ? -13.914 -33.791 26.053 1.00 38.19 415 GLY A C 1
ATOM 3323 O O . GLY A 1 415 ? -13.007 -33.353 25.355 1.00 38.19 415 GLY A O 1
ATOM 3324 N N . ALA A 1 416 ? -14.956 -34.413 25.505 1.00 30.20 416 ALA A N 1
ATOM 3325 C CA . ALA A 1 416 ? -15.071 -34.786 24.105 1.00 30.20 416 ALA A CA 1
ATOM 3326 C C . ALA A 1 416 ? -16.480 -34.456 23.614 1.00 30.20 416 ALA A C 1
ATOM 3328 O O . ALA A 1 416 ? -17.410 -35.253 23.715 1.00 30.20 416 ALA A O 1
ATOM 3329 N N . ALA A 1 417 ? -16.633 -33.266 23.041 1.00 33.19 417 ALA A N 1
ATOM 3330 C CA . ALA A 1 417 ? -17.731 -32.996 22.127 1.00 33.19 417 ALA A CA 1
ATOM 3331 C C . ALA A 1 417 ? -17.209 -33.182 20.697 1.00 33.19 417 ALA A C 1
ATOM 3333 O O . ALA A 1 417 ? -16.852 -32.222 20.018 1.00 33.19 417 ALA A O 1
ATOM 3334 N N . HIS A 1 418 ? -17.162 -34.435 20.239 1.00 35.09 418 HIS A N 1
ATOM 3335 C CA . HIS A 1 418 ? -17.298 -34.720 18.813 1.00 35.09 418 HIS A CA 1
ATOM 3336 C C . HIS A 1 418 ? -18.755 -34.450 18.436 1.00 35.09 418 HIS A C 1
ATOM 3338 O O . HIS A 1 418 ? -19.572 -35.367 18.398 1.00 35.09 418 HIS A O 1
ATOM 3344 N N . ASP A 1 419 ? -19.091 -33.190 18.175 1.00 31.86 419 ASP A N 1
ATOM 3345 C CA . ASP A 1 419 ? -20.333 -32.886 17.477 1.00 31.86 419 ASP A CA 1
ATOM 3346 C C . ASP A 1 419 ? -20.041 -32.866 15.974 1.00 31.86 419 ASP A C 1
ATOM 3348 O O . ASP A 1 419 ? -19.629 -31.863 15.393 1.00 31.86 419 ASP A O 1
ATOM 3352 N N . SER A 1 420 ? -20.180 -34.035 15.350 1.00 33.28 420 SER A N 1
ATOM 3353 C CA . SER A 1 420 ? -19.957 -34.243 13.913 1.00 33.28 420 SER A CA 1
ATOM 3354 C C . SER A 1 420 ? -21.068 -33.650 13.033 1.00 33.28 420 SER A C 1
ATOM 3356 O O . SER A 1 420 ? -21.062 -33.874 11.826 1.00 33.28 420 SER A O 1
ATOM 3358 N N . ASN A 1 421 ? -22.001 -32.873 13.601 1.00 31.72 421 ASN A N 1
ATOM 3359 C CA . ASN A 1 421 ? -23.146 -32.324 12.872 1.00 31.72 421 ASN A CA 1
ATOM 3360 C C . ASN A 1 421 ? -23.430 -30.828 13.109 1.00 31.72 421 ASN A C 1
ATOM 3362 O O . ASN A 1 421 ? -24.518 -30.349 12.783 1.00 31.72 421 ASN A O 1
ATOM 3366 N N . ALA A 1 422 ? -22.456 -30.046 13.586 1.00 33.59 422 ALA A N 1
ATOM 3367 C CA . ALA A 1 422 ? -22.590 -28.590 13.705 1.00 33.59 422 ALA A CA 1
ATOM 3368 C C . ALA A 1 422 ? -22.438 -27.861 12.347 1.00 33.59 422 ALA A C 1
ATOM 3370 O O . ALA A 1 422 ? -21.546 -27.039 12.141 1.00 33.59 422 ALA A O 1
ATOM 3371 N N . LEU A 1 423 ? -23.355 -28.120 11.413 1.00 35.12 423 LEU A N 1
ATOM 3372 C CA . LEU A 1 423 ? -23.595 -27.315 10.208 1.00 35.12 423 LEU A CA 1
ATOM 3373 C C . LEU A 1 423 ? -24.407 -26.050 10.563 1.00 35.12 423 LEU A C 1
ATOM 3375 O O . LEU A 1 423 ? -25.511 -25.853 10.071 1.00 35.12 423 LEU A O 1
ATOM 3379 N N . SER A 1 424 ? -23.893 -25.213 11.475 1.00 32.53 424 SER A N 1
ATOM 3380 C CA . SER A 1 424 ? -24.384 -23.846 11.746 1.00 32.53 424 SER A CA 1
ATOM 3381 C C . SER A 1 424 ? -23.539 -23.152 12.831 1.00 32.53 424 SER A C 1
ATOM 3383 O O . SER A 1 424 ? -23.790 -23.295 14.024 1.00 32.53 424 SER A O 1
ATOM 3385 N N . GLY A 1 425 ? -22.548 -22.378 12.381 1.00 34.09 425 GLY A N 1
ATOM 3386 C CA . GLY A 1 425 ? -21.875 -21.240 13.031 1.00 34.09 425 GLY A CA 1
ATOM 3387 C C . GLY A 1 425 ? -22.059 -20.979 14.532 1.00 34.09 425 GLY A C 1
ATOM 3388 O O . GLY A 1 425 ? -22.939 -20.217 14.922 1.00 34.09 425 GLY A O 1
ATOM 3389 N N . SER A 1 426 ? -21.128 -21.493 15.343 1.00 36.66 426 SER A N 1
ATOM 3390 C CA . SER A 1 426 ? -20.363 -20.752 16.373 1.00 36.66 426 SER A CA 1
ATOM 3391 C C . SER A 1 426 ? -19.532 -21.745 17.194 1.00 36.66 426 SER A C 1
ATOM 3393 O O . SER A 1 426 ? -19.971 -22.228 18.236 1.00 36.66 426 SER A O 1
ATOM 3395 N N . ILE A 1 427 ? -18.319 -22.069 16.737 1.00 47.88 427 ILE A N 1
ATOM 3396 C CA . ILE A 1 427 ? -17.337 -22.759 17.587 1.00 47.88 427 ILE A CA 1
ATOM 3397 C C . ILE A 1 427 ? -17.051 -21.826 18.772 1.00 47.88 427 ILE A C 1
ATOM 3399 O O . ILE A 1 427 ? -16.552 -20.719 18.571 1.00 47.88 427 ILE A O 1
ATOM 3403 N N . ARG A 1 428 ? -17.399 -22.234 19.998 1.00 59.06 428 ARG A N 1
ATOM 3404 C CA . ARG A 1 428 ? -17.121 -21.449 21.211 1.00 59.06 428 ARG A CA 1
ATOM 3405 C C . ARG A 1 428 ? -15.614 -21.441 21.461 1.00 59.06 428 ARG A C 1
ATOM 3407 O O . ARG A 1 428 ? -15.055 -22.453 21.875 1.00 59.06 428 ARG A O 1
ATOM 3414 N N . ARG A 1 429 ? -14.951 -20.319 21.167 1.00 73.62 429 ARG A N 1
ATOM 3415 C CA . ARG A 1 429 ? -13.489 -20.204 21.284 1.00 73.62 429 ARG A CA 1
ATOM 3416 C C . ARG A 1 429 ? -13.087 -19.853 22.719 1.00 73.62 429 ARG A C 1
ATOM 3418 O O . ARG A 1 429 ? -13.648 -18.899 23.267 1.00 73.62 429 ARG A O 1
ATOM 3425 N N . PRO A 1 430 ? -12.148 -20.595 23.333 1.00 82.75 430 PRO A N 1
ATOM 3426 C CA . PRO A 1 430 ? -11.635 -20.264 24.653 1.00 82.75 430 PRO A CA 1
ATOM 3427 C C . PRO A 1 430 ? -10.815 -18.969 24.617 1.00 82.75 430 PRO A C 1
ATOM 3429 O O . PRO A 1 430 ? -10.297 -18.579 23.572 1.00 82.75 430 PRO A O 1
ATOM 3432 N N . ILE A 1 431 ? -10.679 -18.317 25.771 1.00 85.06 431 ILE A N 1
ATOM 3433 C CA . ILE A 1 431 ? -9.812 -17.149 25.945 1.00 85.06 431 ILE A CA 1
ATOM 3434 C C . ILE A 1 431 ? -8.346 -17.612 25.920 1.00 85.06 431 ILE A C 1
ATOM 3436 O O . ILE A 1 431 ? -7.867 -18.223 26.876 1.00 85.06 431 ILE A O 1
ATOM 3440 N N . ASP A 1 432 ? -7.639 -17.333 24.825 1.00 88.12 432 ASP A N 1
ATOM 3441 C CA . ASP A 1 432 ? -6.199 -17.573 24.670 1.00 88.12 432 ASP A CA 1
ATOM 3442 C C . ASP A 1 432 ? -5.464 -16.230 24.639 1.00 88.12 432 ASP A C 1
ATOM 3444 O O . ASP A 1 432 ? -5.657 -15.432 23.722 1.00 88.12 432 ASP A O 1
ATOM 3448 N N . LEU A 1 433 ? -4.683 -15.950 25.682 1.00 89.56 433 LEU A N 1
ATOM 3449 C CA . LEU A 1 433 ? -4.091 -14.633 25.927 1.00 89.56 433 LEU A CA 1
ATOM 3450 C C . LEU A 1 433 ? -2.612 -14.569 25.569 1.00 89.56 433 LEU A C 1
ATOM 3452 O O . LEU A 1 433 ? -2.020 -13.501 25.708 1.00 89.56 433 LEU A O 1
ATOM 3456 N N . LEU A 1 434 ? -1.991 -15.672 25.154 1.00 89.62 434 LEU A N 1
ATOM 3457 C CA . LEU A 1 434 ? -0.571 -15.685 24.804 1.00 89.62 434 LEU A CA 1
ATOM 3458 C C . LEU A 1 434 ? -0.366 -15.429 23.311 1.00 89.62 434 LEU A C 1
ATOM 3460 O O . LEU A 1 434 ? -1.205 -15.773 22.479 1.00 89.62 434 LEU A O 1
ATOM 3464 N N . LYS A 1 435 ? 0.768 -14.813 22.967 1.00 89.06 435 LYS A N 1
ATOM 3465 C CA . LYS A 1 435 ? 1.174 -14.675 21.564 1.00 89.06 435 LYS A CA 1
ATOM 3466 C C . LYS A 1 435 ? 1.511 -16.046 20.985 1.00 89.06 435 LYS A C 1
ATOM 3468 O O . LYS A 1 435 ? 2.273 -16.799 21.597 1.00 89.06 435 LYS A O 1
ATOM 3473 N N . LEU A 1 436 ? 0.983 -16.332 19.800 1.00 87.75 436 LEU A N 1
ATOM 3474 C CA . LEU A 1 436 ? 1.332 -17.541 19.063 1.00 87.75 436 LEU A CA 1
ATOM 3475 C C . LEU A 1 436 ? 2.782 -17.467 18.590 1.00 87.75 436 LEU A C 1
ATOM 3477 O O . LEU A 1 436 ? 3.284 -16.403 18.227 1.00 87.75 436 LEU A O 1
ATOM 3481 N N . LYS A 1 437 ? 3.443 -18.615 18.603 1.00 87.25 437 LYS A N 1
ATOM 3482 C CA . LYS A 1 437 ? 4.783 -18.813 18.073 1.00 87.25 437 LYS A CA 1
ATOM 3483 C C . LYS A 1 437 ? 4.752 -19.810 16.933 1.00 87.25 437 LYS A C 1
ATOM 3485 O O . LYS A 1 437 ? 3.840 -20.623 16.798 1.00 87.25 437 LYS A O 1
ATOM 3490 N N . GLU A 1 438 ? 5.797 -19.752 16.128 1.00 89.06 438 GLU A N 1
ATOM 3491 C CA . GLU A 1 438 ? 6.005 -20.728 15.077 1.00 89.06 438 GLU A CA 1
ATOM 3492 C C . GLU A 1 438 ? 6.076 -22.153 15.645 1.00 89.06 438 GLU A C 1
ATOM 3494 O O . GLU A 1 438 ? 6.772 -22.423 16.627 1.00 89.06 438 GLU A O 1
ATOM 3499 N N . GLY A 1 439 ? 5.317 -23.055 15.026 1.00 88.44 439 GLY A N 1
ATOM 3500 C CA . GLY A 1 439 ? 5.170 -24.446 15.439 1.00 88.44 439 GLY A CA 1
ATOM 3501 C C . GLY A 1 439 ? 4.065 -24.718 16.463 1.00 88.44 439 GLY A C 1
ATOM 3502 O O . GLY A 1 439 ? 3.796 -25.899 16.699 1.00 88.44 439 GLY A O 1
ATOM 3503 N N . ASP A 1 440 ? 3.419 -23.688 17.027 1.00 86.94 440 ASP A N 1
ATOM 3504 C CA . ASP A 1 440 ? 2.268 -23.865 17.922 1.00 86.94 440 ASP A CA 1
ATOM 3505 C C . ASP A 1 440 ? 1.085 -24.525 17.206 1.00 86.94 440 ASP A C 1
ATOM 3507 O O . ASP A 1 440 ? 0.933 -24.437 15.983 1.00 86.94 440 ASP A O 1
ATOM 3511 N N . GLU A 1 441 ? 0.218 -25.176 17.980 1.00 86.19 441 GLU A N 1
ATOM 3512 C CA . GLU A 1 441 ? -1.029 -25.735 17.465 1.00 86.19 441 GLU A CA 1
ATOM 3513 C C . GLU A 1 441 ? -1.946 -24.634 16.925 1.00 86.19 441 GLU A C 1
ATOM 3515 O O . GLU A 1 441 ? -2.133 -23.574 17.533 1.00 86.19 441 GLU A O 1
ATOM 3520 N N . CYS A 1 442 ? -2.550 -24.893 15.766 1.00 84.12 442 CYS A N 1
ATOM 3521 C CA . CYS A 1 442 ? -3.505 -23.969 15.188 1.00 84.12 442 CYS A CA 1
ATOM 3522 C C . CYS A 1 442 ? -4.744 -23.840 16.096 1.00 84.12 442 CYS A C 1
ATOM 3524 O O . CYS A 1 442 ? -5.423 -24.829 16.360 1.00 84.12 442 CYS A O 1
ATOM 3526 N N . PRO A 1 443 ? -5.156 -22.622 16.493 1.00 79.94 443 PRO A N 1
ATOM 3527 C CA . PRO A 1 443 ? -6.369 -22.440 17.293 1.00 79.94 443 PRO A CA 1
ATOM 3528 C C . PRO A 1 443 ? -7.666 -22.672 16.496 1.00 79.94 443 PRO A C 1
ATOM 3530 O O . PRO A 1 443 ? -8.757 -22.533 17.050 1.00 79.94 443 PRO A O 1
ATOM 3533 N N . HIS A 1 444 ? -7.567 -22.963 15.193 1.00 78.56 444 HIS A N 1
ATOM 3534 C CA . HIS A 1 444 ? -8.699 -23.156 14.287 1.00 78.56 444 HIS A CA 1
ATOM 3535 C C . HIS A 1 444 ? -8.897 -24.615 13.848 1.00 78.56 444 HIS A C 1
ATOM 3537 O O . HIS A 1 444 ? -10.021 -25.014 13.548 1.00 78.56 444 HIS A O 1
ATOM 3543 N N . CYS A 1 445 ? -7.831 -25.416 13.786 1.00 80.81 445 CYS A N 1
ATOM 3544 C CA . CYS A 1 445 ? -7.897 -26.805 13.334 1.00 80.81 445 CYS A CA 1
ATOM 3545 C C . CYS A 1 445 ? -6.963 -27.697 14.154 1.00 80.81 445 CYS A C 1
ATOM 3547 O O . CYS A 1 445 ? -5.979 -27.221 14.703 1.00 80.81 445 CYS A O 1
ATOM 3549 N N . LEU A 1 446 ? -7.268 -28.994 14.212 1.00 79.88 446 LEU A N 1
ATOM 3550 C CA . LEU A 1 446 ? -6.551 -29.949 15.065 1.00 79.88 446 LEU A CA 1
ATOM 3551 C C . LEU A 1 446 ? -5.233 -30.457 14.460 1.00 79.88 446 LEU A C 1
ATOM 3553 O O . LEU A 1 446 ? -4.400 -30.995 15.178 1.00 79.88 446 LEU A O 1
ATOM 3557 N N . GLU A 1 447 ? -5.055 -30.327 13.145 1.00 84.94 447 GLU A N 1
ATOM 3558 C CA . GLU A 1 447 ? -3.939 -30.953 12.416 1.00 84.94 447 GLU A CA 1
ATOM 3559 C C . GLU A 1 447 ? -2.841 -29.958 12.022 1.00 84.94 447 GLU A C 1
ATOM 3561 O O . GLU A 1 447 ? -1.711 -30.351 11.731 1.00 84.94 447 GLU A O 1
ATOM 3566 N N . GLY A 1 448 ? -3.168 -28.665 12.005 1.00 86.56 448 GLY A N 1
ATOM 3567 C CA . GLY A 1 448 ? -2.288 -27.625 11.498 1.00 86.56 448 GLY A CA 1
ATOM 3568 C C . GLY A 1 448 ? -1.382 -27.023 12.557 1.00 86.56 448 GLY A C 1
ATOM 3569 O O . GLY A 1 448 ? -1.746 -26.894 13.727 1.00 86.56 448 GLY A O 1
ATOM 3570 N N . LYS A 1 449 ? -0.217 -26.566 12.103 1.00 90.44 449 LYS A N 1
ATOM 3571 C CA . LYS A 1 449 ? 0.709 -25.760 12.899 1.00 90.44 449 LYS A CA 1
ATOM 3572 C C . LYS A 1 449 ? 0.702 -24.317 12.427 1.00 90.44 449 LYS A C 1
ATOM 3574 O O . LYS A 1 449 ? 0.376 -24.036 11.272 1.00 90.44 449 LYS A O 1
ATOM 3579 N N . VAL A 1 450 ? 1.025 -23.423 13.348 1.00 90.75 450 VAL A N 1
ATOM 3580 C CA . VAL A 1 450 ? 1.147 -21.993 13.098 1.00 90.75 450 VAL A CA 1
ATOM 3581 C C . VAL A 1 450 ? 2.516 -21.675 12.505 1.00 90.75 450 VAL A C 1
ATOM 3583 O O . VAL A 1 450 ? 3.540 -22.092 13.042 1.00 90.75 450 VAL A O 1
ATOM 3586 N N . GLU A 1 451 ? 2.524 -20.878 11.445 1.00 92.06 451 GLU A N 1
ATOM 3587 C CA . GLU A 1 451 ? 3.707 -20.195 10.918 1.00 92.06 451 GLU A CA 1
ATOM 3588 C C . GLU A 1 451 ? 3.518 -18.684 11.110 1.00 92.06 451 GLU A C 1
ATOM 3590 O O . GLU A 1 451 ? 2.423 -18.160 10.873 1.00 92.06 451 GLU A O 1
ATOM 3595 N N . VAL A 1 452 ? 4.562 -17.984 11.561 1.00 91.62 452 VAL A N 1
ATOM 3596 C CA . VAL A 1 452 ? 4.510 -16.545 11.859 1.00 91.62 452 VAL A CA 1
ATOM 3597 C C . VAL A 1 452 ? 5.465 -15.808 10.932 1.00 91.62 452 VAL A C 1
ATOM 3599 O O . VAL A 1 452 ? 6.674 -16.005 10.989 1.00 91.62 452 VAL A O 1
ATOM 3602 N N . HIS A 1 453 ? 4.916 -14.925 10.108 1.00 91.75 453 HIS A N 1
ATOM 3603 C CA . HIS A 1 453 ? 5.639 -14.208 9.066 1.00 91.75 453 HIS A CA 1
ATOM 3604 C C . HIS A 1 453 ? 5.734 -12.729 9.421 1.00 91.75 453 HIS A C 1
ATOM 3606 O O . HIS A 1 453 ? 4.707 -12.065 9.568 1.00 91.75 453 HIS A O 1
ATOM 3612 N N . LYS A 1 454 ? 6.952 -12.180 9.481 1.00 92.62 454 LYS A N 1
ATOM 3613 C CA . LYS A 1 454 ? 7.125 -10.721 9.438 1.00 92.62 454 LYS A CA 1
ATOM 3614 C C . LYS A 1 454 ? 6.741 -10.224 8.052 1.00 92.62 454 LYS A C 1
ATOM 3616 O O . LYS A 1 454 ? 7.238 -10.754 7.056 1.00 92.62 454 LYS A O 1
ATOM 3621 N N . ALA A 1 455 ? 5.872 -9.220 7.974 1.00 93.12 455 ALA A N 1
ATOM 3622 C CA . ALA A 1 455 ? 5.347 -8.775 6.692 1.00 93.12 455 ALA A CA 1
ATOM 3623 C C . ALA A 1 455 ? 5.094 -7.267 6.593 1.00 93.12 455 ALA A C 1
ATOM 3625 O O . ALA A 1 455 ? 4.922 -6.549 7.579 1.00 93.12 455 ALA A O 1
ATOM 3626 N N . ILE A 1 456 ? 5.140 -6.779 5.355 1.00 92.69 456 ILE A N 1
ATOM 3627 C CA . ILE A 1 456 ? 4.833 -5.400 4.994 1.00 92.69 456 ILE A CA 1
ATOM 3628 C C . ILE A 1 456 ? 3.406 -5.351 4.448 1.00 92.69 456 ILE A C 1
ATOM 3630 O O . ILE A 1 456 ? 3.155 -5.858 3.354 1.00 92.69 456 ILE A O 1
ATOM 3634 N N . GLU A 1 457 ? 2.498 -4.674 5.145 1.00 95.44 457 GLU A N 1
ATOM 3635 C CA . GLU A 1 457 ? 1.157 -4.379 4.634 1.00 95.44 457 GLU A CA 1
ATOM 3636 C C . GLU A 1 457 ? 1.247 -3.534 3.347 1.00 95.44 457 GLU A C 1
ATOM 3638 O O . GLU A 1 457 ? 1.694 -2.389 3.359 1.00 95.44 457 GLU A O 1
ATOM 3643 N N . ILE A 1 458 ? 0.807 -4.061 2.210 1.00 95.75 458 ILE A N 1
ATOM 3644 C CA . ILE A 1 458 ? 0.818 -3.395 0.897 1.00 95.75 458 ILE A CA 1
ATOM 3645 C C . ILE A 1 458 ? -0.577 -2.944 0.433 1.00 95.75 458 ILE A C 1
ATOM 3647 O O . ILE A 1 458 ? -0.693 -2.105 -0.471 1.00 95.75 458 ILE A O 1
ATOM 3651 N N . GLY A 1 459 ? -1.635 -3.430 1.081 1.00 97.06 459 GLY A N 1
ATOM 3652 C CA . GLY A 1 459 ? -3.009 -2.996 0.852 1.00 97.06 459 GLY A CA 1
ATOM 3653 C C . GLY A 1 459 ? -3.955 -3.445 1.961 1.00 97.06 459 GLY A C 1
ATOM 3654 O O . GLY A 1 459 ? -3.653 -4.372 2.699 1.00 97.06 459 GLY A O 1
ATOM 3655 N N . HIS A 1 460 ? -5.119 -2.804 2.042 1.00 97.44 460 HIS A N 1
ATOM 3656 C CA . HIS A 1 460 ? -6.136 -3.091 3.055 1.00 97.44 460 HIS A CA 1
ATOM 3657 C C . HIS A 1 460 ? -7.523 -2.854 2.464 1.00 97.44 460 HIS A C 1
ATOM 3659 O O . HIS A 1 460 ? -7.751 -1.876 1.750 1.00 97.44 460 HIS A O 1
ATOM 3665 N N . THR A 1 461 ? -8.463 -3.745 2.740 1.00 97.00 461 THR A N 1
ATOM 3666 C CA . THR A 1 461 ? -9.867 -3.622 2.348 1.00 97.00 461 THR A CA 1
ATOM 3667 C C . THR A 1 461 ? -10.772 -3.682 3.570 1.00 97.00 461 THR A C 1
ATOM 3669 O O . THR A 1 461 ? -10.645 -4.595 4.379 1.00 97.00 461 THR A O 1
ATOM 3672 N N . PHE A 1 462 ? -11.722 -2.755 3.666 1.00 96.12 462 PHE A N 1
ATOM 3673 C CA . PHE A 1 462 ? -12.673 -2.628 4.766 1.00 96.12 462 PHE A CA 1
ATOM 3674 C C . PHE A 1 462 ? -14.112 -2.632 4.251 1.00 96.12 462 PHE A C 1
ATOM 3676 O O . PHE A 1 462 ? -14.444 -1.937 3.287 1.00 96.12 462 PHE A O 1
ATOM 3683 N N . HIS A 1 463 ? -14.981 -3.346 4.955 1.00 94.31 463 HIS A N 1
ATOM 3684 C CA . HIS A 1 463 ? -16.424 -3.174 4.904 1.00 94.31 463 HIS A CA 1
ATOM 3685 C C . HIS A 1 463 ? -16.845 -2.318 6.106 1.00 94.31 463 HIS A C 1
ATOM 3687 O O . HIS A 1 463 ? -16.906 -2.799 7.239 1.00 94.31 463 HIS A O 1
ATOM 3693 N N . LEU A 1 464 ? -17.103 -1.033 5.853 1.00 93.19 464 LEU A N 1
ATOM 3694 C CA . LEU A 1 464 ? -17.318 0.003 6.873 1.00 93.19 464 LEU A CA 1
ATOM 3695 C C . LEU A 1 464 ? -18.772 0.083 7.358 1.00 93.19 464 LEU A C 1
ATOM 3697 O O . LEU A 1 464 ? -19.077 0.783 8.329 1.00 93.19 464 LEU A O 1
ATOM 3701 N N . GLY A 1 465 ? -19.682 -0.598 6.664 1.00 93.75 465 GLY A N 1
ATOM 3702 C CA . GLY A 1 465 ? -21.111 -0.517 6.915 1.00 93.75 465 GLY A CA 1
ATOM 3703 C C . GLY A 1 465 ? -21.640 0.911 6.727 1.00 93.75 465 GLY A C 1
ATOM 3704 O O . GLY A 1 465 ? -21.221 1.640 5.825 1.00 93.75 465 GLY A O 1
ATOM 3705 N N . THR A 1 466 ? -22.507 1.364 7.635 1.00 93.50 466 THR A N 1
ATOM 3706 C CA . THR A 1 466 ? -23.110 2.707 7.579 1.00 93.50 466 THR A CA 1
ATOM 3707 C C . THR A 1 466 ? -22.431 3.753 8.472 1.00 93.50 466 THR A C 1
ATOM 3709 O O . THR A 1 466 ? -23.000 4.825 8.706 1.00 93.50 466 THR A O 1
ATOM 3712 N N . GLY A 1 467 ? -21.248 3.462 9.028 1.00 91.25 467 GLY A N 1
ATOM 3713 C CA . GLY A 1 467 ? -20.590 4.318 10.028 1.00 91.25 467 GLY A CA 1
ATOM 3714 C C . GLY A 1 467 ? -20.409 5.763 9.551 1.00 91.25 467 GLY A C 1
ATOM 3715 O O . GLY A 1 467 ? -20.888 6.701 10.183 1.00 91.25 467 GLY A O 1
ATOM 3716 N N . TYR A 1 468 ? -19.820 5.946 8.369 1.00 92.69 468 TYR A N 1
ATOM 3717 C CA . TYR A 1 468 ? -19.615 7.272 7.775 1.00 92.69 468 TYR A CA 1
ATOM 3718 C C . TYR A 1 468 ? -20.874 7.838 7.114 1.00 92.69 468 TYR A C 1
ATOM 3720 O O . TYR A 1 468 ? -21.170 9.030 7.234 1.00 92.69 468 TYR A O 1
ATOM 3728 N N . THR A 1 469 ? -21.639 6.999 6.412 1.00 93.19 469 THR A N 1
ATOM 3729 C CA . THR A 1 469 ? -22.803 7.444 5.632 1.00 93.19 469 THR A CA 1
ATOM 3730 C C . THR A 1 469 ? -23.951 7.926 6.508 1.00 93.19 469 THR A C 1
ATOM 3732 O O . THR A 1 469 ? -24.663 8.855 6.126 1.00 93.19 469 THR A O 1
ATOM 3735 N N . SER A 1 470 ? -24.095 7.369 7.712 1.00 92.25 470 SER A N 1
ATOM 3736 C CA . SER A 1 470 ? -25.067 7.834 8.702 1.00 92.25 470 SER A CA 1
ATOM 3737 C C . SER A 1 470 ? -24.793 9.267 9.180 1.00 92.25 470 SER A C 1
ATOM 3739 O O . SER A 1 470 ? -25.748 10.018 9.407 1.00 92.25 470 SER A O 1
ATOM 3741 N N . LEU A 1 471 ? -23.515 9.660 9.261 1.00 92.06 471 LEU A N 1
ATOM 3742 C CA . LEU A 1 471 ? -23.062 10.960 9.763 1.00 92.06 471 LEU A CA 1
ATOM 3743 C C . LEU A 1 471 ? -22.938 12.022 8.662 1.00 92.06 471 LEU A C 1
ATOM 3745 O O . LEU A 1 471 ? -23.368 13.159 8.850 1.00 92.06 471 LEU A O 1
ATOM 3749 N N . LEU A 1 472 ? -22.329 11.667 7.526 1.00 89.69 472 LEU A N 1
ATOM 3750 C CA . LEU A 1 472 ? -21.877 12.622 6.501 1.00 89.69 472 LEU A CA 1
ATOM 3751 C C . LEU A 1 472 ? -22.263 12.246 5.066 1.00 89.69 472 LEU A C 1
ATOM 3753 O O . LEU A 1 472 ? -22.062 13.051 4.158 1.00 89.69 472 LEU A O 1
ATOM 3757 N N . GLY A 1 473 ? -22.741 11.024 4.830 1.00 83.94 473 GLY A N 1
ATOM 3758 C CA . GLY A 1 473 ? -22.804 10.461 3.483 1.00 83.94 473 GLY A CA 1
ATOM 3759 C C . GLY A 1 473 ? -24.193 10.385 2.853 1.00 83.94 473 GLY A C 1
ATOM 3760 O O . GLY A 1 473 ? -25.187 10.858 3.414 1.00 83.94 473 GLY A O 1
ATOM 3761 N N . PRO A 1 474 ? -24.259 9.823 1.635 1.00 83.94 474 PRO A N 1
ATOM 3762 C CA . PRO A 1 474 ? -25.498 9.660 0.888 1.00 83.94 474 PRO A CA 1
ATOM 3763 C C . PRO A 1 474 ? -26.483 8.726 1.596 1.00 83.94 474 PRO A C 1
ATOM 3765 O O . PRO A 1 474 ? -26.107 7.729 2.218 1.00 83.94 474 PRO A O 1
ATOM 3768 N N . LYS A 1 475 ? -27.769 9.050 1.453 1.00 84.38 475 LYS A N 1
ATOM 3769 C CA . LYS A 1 475 ? -28.891 8.255 1.956 1.00 84.38 475 LYS A CA 1
ATOM 3770 C C . LYS A 1 475 ? -29.814 7.917 0.789 1.00 84.38 475 LYS A C 1
ATOM 3772 O O . LYS A 1 475 ? -30.019 8.749 -0.090 1.00 84.38 475 LYS A O 1
ATOM 3777 N N . LYS A 1 476 ? -30.389 6.716 0.780 1.00 81.19 476 LYS A N 1
ATOM 3778 C CA . LYS A 1 476 ? -31.407 6.309 -0.199 1.00 81.19 476 LYS A CA 1
ATOM 3779 C C . LYS A 1 476 ? -32.815 6.469 0.377 1.00 81.19 476 LYS A C 1
ATOM 3781 O O . LYS A 1 476 ? -32.996 6.231 1.572 1.00 81.19 476 LYS A O 1
ATOM 3786 N N . PRO A 1 477 ? -33.822 6.817 -0.438 1.00 74.69 477 PRO A N 1
ATOM 3787 C CA . PRO A 1 477 ? -35.215 6.810 -0.007 1.00 74.69 477 PRO A CA 1
ATOM 3788 C C . PRO A 1 477 ? -35.717 5.380 0.244 1.00 74.69 477 PRO A C 1
ATOM 3790 O O . PRO A 1 477 ? -35.322 4.435 -0.441 1.00 74.69 477 PRO A O 1
ATOM 3793 N N . ILE A 1 478 ? -36.608 5.233 1.221 1.00 73.50 478 ILE A N 1
ATOM 3794 C CA . ILE A 1 478 ? -37.314 3.991 1.537 1.00 73.50 478 ILE A CA 1
ATOM 3795 C C . ILE A 1 478 ? -38.658 4.014 0.790 1.00 73.50 478 ILE A C 1
ATOM 3797 O O . ILE A 1 478 ? -39.418 4.973 0.957 1.00 73.50 478 ILE A O 1
ATOM 3801 N N . PRO A 1 479 ? -38.985 3.000 -0.033 1.00 64.31 479 PRO A N 1
ATOM 3802 C CA . PRO A 1 479 ? -40.303 2.906 -0.653 1.00 64.31 479 PRO A CA 1
ATOM 3803 C C . PRO A 1 479 ? -41.387 2.766 0.428 1.00 64.31 479 PRO A C 1
ATOM 3805 O O . PRO A 1 479 ? -41.383 1.789 1.174 1.00 64.31 479 PRO A O 1
ATOM 3808 N N . HIS A 1 480 ? -42.323 3.717 0.512 1.00 61.59 480 HIS A N 1
ATOM 3809 C CA . HIS A 1 480 ? -43.470 3.645 1.424 1.00 61.59 480 HIS A CA 1
ATOM 3810 C C . HIS A 1 480 ? -44.780 3.909 0.661 1.00 61.59 480 HIS A C 1
ATOM 3812 O O . HIS A 1 480 ? -44.882 4.913 -0.046 1.00 61.59 480 HIS A O 1
ATOM 3818 N N . PRO A 1 481 ? -45.816 3.060 0.808 1.00 50.97 481 PRO A N 1
ATOM 3819 C CA . PRO A 1 481 ? -47.164 3.407 0.371 1.00 50.97 481 PRO A CA 1
ATOM 3820 C C . PRO A 1 481 ? -47.795 4.405 1.360 1.00 50.97 481 PRO A C 1
ATOM 3822 O O . PRO A 1 481 ? -48.288 4.004 2.412 1.00 50.97 481 PRO A O 1
ATOM 3825 N N . GLY A 1 482 ? -47.753 5.708 1.062 1.00 60.62 482 GLY A N 1
ATOM 3826 C CA . GLY A 1 482 ? -48.440 6.736 1.855 1.00 60.62 482 GLY A CA 1
ATOM 3827 C C . GLY A 1 482 ? -47.926 8.170 1.634 1.00 60.62 482 GLY A C 1
ATOM 3828 O O . GLY A 1 482 ? -46.828 8.352 1.120 1.00 60.62 482 GLY A O 1
ATOM 3829 N N . PRO A 1 483 ? -48.698 9.208 2.021 1.00 53.53 483 PRO A N 1
ATOM 3830 C CA . PRO A 1 483 ? -48.366 10.617 1.773 1.00 53.53 483 PRO A CA 1
ATOM 3831 C C . PRO A 1 483 ? -47.452 11.266 2.838 1.00 53.53 483 PRO A C 1
ATOM 3833 O O . PRO A 1 483 ? -47.374 12.492 2.895 1.00 53.53 483 PRO A O 1
ATOM 3836 N N . ARG A 1 484 ? -46.795 10.494 3.719 1.00 52.91 484 ARG A N 1
ATOM 3837 C CA . ARG A 1 484 ? -45.946 11.032 4.802 1.00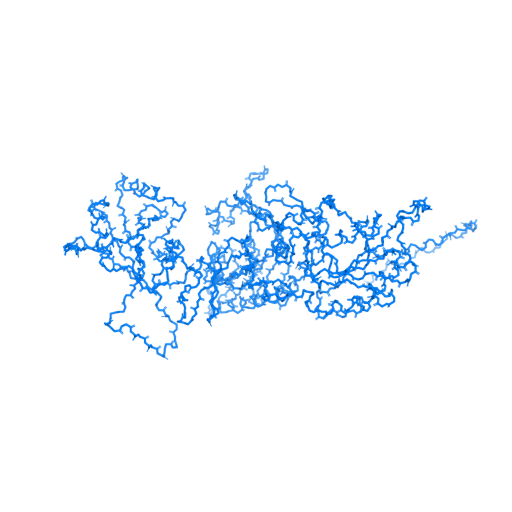 52.91 484 ARG A CA 1
ATOM 3838 C C . ARG A 1 484 ? -44.462 10.763 4.551 1.00 52.91 484 ARG A C 1
ATOM 3840 O O . ARG A 1 484 ? -44.115 9.655 4.175 1.00 52.91 484 ARG A O 1
ATOM 3847 N N . GLU A 1 485 ? -43.678 11.826 4.772 1.00 52.75 485 GLU A N 1
ATOM 3848 C CA . GLU A 1 485 ? -42.214 12.008 4.780 1.00 52.75 485 GLU A CA 1
ATOM 3849 C C . GLU A 1 485 ? -41.328 10.992 4.042 1.00 52.75 485 GLU A C 1
ATOM 3851 O O . GLU A 1 485 ? -41.353 9.791 4.291 1.00 52.75 485 GLU A O 1
ATOM 3856 N N . HIS A 1 486 ? -40.440 11.521 3.191 1.00 61.44 486 HIS A N 1
ATOM 3857 C CA . HIS A 1 486 ? -39.353 10.794 2.538 1.00 61.44 486 HIS A CA 1
ATOM 3858 C C . HIS A 1 486 ? -38.387 10.197 3.575 1.00 61.44 486 HIS A C 1
ATOM 3860 O O . HIS A 1 486 ? -37.340 10.766 3.876 1.00 61.44 486 HIS A O 1
ATOM 3866 N N . MET A 1 487 ? -38.738 9.046 4.143 1.00 69.81 487 MET A N 1
ATOM 3867 C CA . MET A 1 487 ? -37.853 8.280 5.009 1.00 69.81 487 MET A CA 1
ATOM 3868 C C . MET A 1 487 ? -36.639 7.840 4.189 1.00 69.81 487 MET A C 1
ATOM 3870 O O . MET A 1 487 ? -36.786 7.286 3.100 1.00 69.81 487 MET A O 1
ATOM 3874 N N . THR A 1 488 ? -35.435 8.102 4.694 1.00 81.75 488 THR A N 1
ATOM 3875 C CA . THR A 1 488 ? -34.183 7.715 4.033 1.00 81.75 488 THR A CA 1
ATOM 3876 C C . THR A 1 488 ? -33.342 6.837 4.942 1.00 81.75 488 THR A C 1
ATOM 3878 O O . THR A 1 488 ? -33.280 7.100 6.142 1.00 81.75 488 THR A O 1
ATOM 3881 N N . THR A 1 489 ? -32.632 5.866 4.376 1.00 86.50 489 THR A N 1
ATOM 3882 C CA . THR A 1 489 ? -31.630 5.061 5.087 1.00 86.50 489 THR A CA 1
ATOM 3883 C C . THR A 1 489 ? -30.232 5.337 4.527 1.00 86.50 489 THR A C 1
ATOM 3885 O O . THR A 1 489 ? -30.114 5.577 3.322 1.00 86.50 489 THR A O 1
ATOM 3888 N N . PRO A 1 490 ? -29.170 5.330 5.352 1.00 91.75 490 PRO A N 1
ATOM 3889 C CA . PRO A 1 490 ? -27.796 5.414 4.863 1.00 91.75 490 PRO A CA 1
ATOM 3890 C C . PRO A 1 490 ? -27.470 4.292 3.870 1.00 91.75 490 PRO A C 1
ATOM 3892 O O . PRO A 1 490 ? -28.076 3.220 3.920 1.00 91.75 490 PRO A O 1
ATOM 3895 N N . LEU A 1 491 ? -26.530 4.559 2.964 1.00 93.06 491 LEU A N 1
ATOM 3896 C CA . LEU A 1 491 ? -25.934 3.529 2.110 1.00 93.06 491 LEU A CA 1
ATOM 3897 C C . LEU A 1 491 ? -24.854 2.753 2.864 1.00 93.06 491 LEU A C 1
ATOM 3899 O O . LEU A 1 491 ? -24.213 3.305 3.758 1.00 93.06 491 LEU A O 1
ATOM 3903 N N . GLU A 1 492 ? -24.629 1.508 2.466 1.00 94.75 492 GLU A N 1
ATOM 3904 C CA . GLU A 1 492 ? -23.488 0.730 2.944 1.00 94.75 492 GLU A CA 1
ATOM 3905 C C . GLU A 1 492 ? -22.216 1.185 2.241 1.00 94.75 492 GLU A C 1
ATOM 3907 O O . GLU A 1 492 ? -22.256 1.511 1.052 1.00 94.75 492 GLU A O 1
ATOM 3912 N N . MET A 1 493 ? -21.101 1.219 2.968 1.00 95.69 493 MET A N 1
ATOM 3913 C CA . MET A 1 493 ? -19.835 1.740 2.470 1.00 95.69 493 MET A CA 1
ATOM 3914 C C . MET A 1 493 ? -18.694 0.734 2.614 1.00 95.69 493 MET A C 1
ATOM 3916 O O . MET A 1 493 ? -18.514 0.116 3.663 1.00 95.69 493 MET A O 1
ATOM 3920 N N . GLY A 1 494 ? -17.871 0.631 1.572 1.00 97.06 494 GLY A N 1
ATOM 3921 C CA . GLY A 1 494 ? -16.552 -0.001 1.616 1.00 97.06 494 GLY A CA 1
ATOM 3922 C C . GLY A 1 494 ? -15.437 1.022 1.398 1.00 97.06 494 GLY A C 1
ATOM 3923 O O . GLY A 1 494 ? -15.636 2.047 0.738 1.00 97.06 494 GLY A O 1
ATOM 3924 N N . CYS A 1 495 ? -14.257 0.751 1.954 1.00 97.25 495 CYS A N 1
ATOM 3925 C CA . CYS A 1 495 ? -13.029 1.499 1.678 1.00 97.25 495 CYS A CA 1
ATOM 3926 C C . CYS A 1 495 ? -11.890 0.521 1.413 1.00 97.25 495 CYS A C 1
ATOM 3928 O O . CYS A 1 495 ? -11.687 -0.435 2.154 1.00 97.25 495 CYS A O 1
ATOM 3930 N N . HIS A 1 496 ? -11.135 0.753 0.348 1.00 98.06 496 HIS A N 1
ATOM 3931 C CA . HIS A 1 496 ? -10.094 -0.159 -0.099 1.00 98.06 496 HIS A CA 1
ATOM 3932 C C . HIS A 1 496 ? -8.855 0.660 -0.442 1.00 98.06 496 HIS A C 1
ATOM 3934 O O . HIS A 1 496 ? -8.925 1.544 -1.292 1.00 98.06 496 HIS A O 1
ATOM 3940 N N . GLY A 1 497 ? -7.709 0.373 0.172 1.00 97.94 497 GLY A N 1
ATOM 3941 C CA . GLY A 1 497 ? -6.447 1.103 0.032 1.00 97.94 497 GLY A CA 1
ATOM 3942 C C . GLY A 1 497 ? -5.320 0.250 -0.561 1.00 97.94 497 GLY A C 1
ATOM 3943 O O . GLY A 1 497 ? -5.226 -0.930 -0.251 1.00 97.94 497 GLY A O 1
ATOM 3944 N N . ILE A 1 498 ? -4.469 0.835 -1.411 1.00 98.38 498 ILE A N 1
ATOM 3945 C CA . ILE A 1 498 ? -3.177 0.264 -1.846 1.00 98.38 498 ILE A CA 1
ATOM 3946 C C . ILE A 1 498 ? -2.114 1.351 -1.698 1.00 98.38 498 ILE A C 1
ATOM 3948 O O . ILE A 1 498 ? -2.264 2.446 -2.251 1.00 98.38 498 ILE A O 1
ATOM 3952 N N . GLY A 1 499 ? -1.029 1.058 -0.982 1.00 97.44 499 GLY A N 1
ATOM 3953 C CA . GLY A 1 499 ? 0.103 1.973 -0.845 1.00 97.44 499 GLY A CA 1
ATOM 3954 C C . GLY A 1 499 ? 0.978 1.964 -2.098 1.00 97.44 499 GLY A C 1
ATOM 3955 O O . GLY A 1 499 ? 1.917 1.187 -2.182 1.00 97.44 499 GLY A O 1
ATOM 3956 N N . VAL A 1 500 ? 0.711 2.835 -3.073 1.00 97.81 500 VAL A N 1
ATOM 3957 C CA . VAL A 1 500 ? 1.413 2.862 -4.375 1.00 97.81 500 VAL A CA 1
ATOM 3958 C C . VAL A 1 500 ? 2.914 3.111 -4.219 1.00 97.81 500 VAL A C 1
ATOM 3960 O O . VAL A 1 500 ? 3.729 2.388 -4.786 1.00 97.81 500 VAL A O 1
ATOM 3963 N N . SER A 1 501 ? 3.310 4.098 -3.412 1.00 96.38 501 SER A N 1
ATOM 3964 C CA . SER A 1 501 ? 4.735 4.343 -3.154 1.00 96.38 501 SER A CA 1
ATOM 3965 C C . SER A 1 501 ? 5.375 3.247 -2.305 1.00 96.38 501 SER A C 1
ATOM 3967 O O . SER A 1 501 ? 6.543 2.915 -2.504 1.00 96.38 501 SER A O 1
ATOM 3969 N N . ARG A 1 502 ? 4.598 2.658 -1.386 1.00 95.44 502 ARG A N 1
ATOM 3970 C CA . ARG A 1 502 ? 5.025 1.510 -0.582 1.00 95.44 502 ARG A CA 1
ATOM 3971 C C . ARG A 1 502 ? 5.294 0.302 -1.478 1.00 95.44 502 ARG A C 1
ATOM 3973 O O . ARG A 1 502 ? 6.312 -0.347 -1.288 1.00 95.44 502 ARG A O 1
ATOM 3980 N N . LEU A 1 503 ? 4.470 0.062 -2.501 1.00 95.88 503 LEU A N 1
ATOM 3981 C CA . LEU A 1 503 ? 4.670 -1.009 -3.481 1.00 95.88 503 LEU A CA 1
ATOM 3982 C C . LEU A 1 503 ? 5.977 -0.887 -4.257 1.00 95.88 503 LEU A C 1
ATOM 3984 O O . LEU A 1 503 ? 6.621 -1.900 -4.510 1.00 95.88 503 LEU A O 1
ATOM 3988 N N . MET A 1 504 ? 6.400 0.332 -4.600 1.00 95.31 504 MET A N 1
ATOM 3989 C CA . MET A 1 504 ? 7.689 0.539 -5.261 1.00 95.31 504 MET A CA 1
ATOM 3990 C C . MET A 1 504 ? 8.854 0.055 -4.383 1.00 95.31 504 MET A C 1
ATOM 3992 O O . MET A 1 504 ? 9.737 -0.650 -4.866 1.00 95.31 504 MET A O 1
ATOM 3996 N N . ALA A 1 505 ? 8.841 0.390 -3.090 1.00 93.12 505 ALA A N 1
ATOM 3997 C CA . ALA A 1 505 ? 9.852 -0.097 -2.153 1.00 93.12 505 ALA A CA 1
ATOM 3998 C C . ALA A 1 505 ? 9.689 -1.579 -1.811 1.00 93.12 505 ALA A C 1
ATOM 4000 O O . ALA A 1 505 ? 10.692 -2.271 -1.703 1.00 93.12 505 ALA A O 1
ATOM 4001 N N . ALA A 1 506 ? 8.460 -2.075 -1.693 1.00 91.62 506 ALA A N 1
ATOM 4002 C CA . ALA A 1 506 ? 8.162 -3.479 -1.438 1.00 91.62 506 ALA A CA 1
ATOM 4003 C C . ALA A 1 506 ? 8.703 -4.374 -2.566 1.00 91.62 506 ALA A C 1
ATOM 4005 O O . ALA A 1 506 ? 9.429 -5.325 -2.294 1.00 91.62 506 ALA A O 1
ATOM 4006 N N . ALA A 1 507 ? 8.448 -4.016 -3.829 1.00 91.56 507 ALA A N 1
ATOM 4007 C CA . ALA A 1 507 ? 8.992 -4.720 -4.989 1.00 91.56 507 ALA A CA 1
ATOM 4008 C C . ALA A 1 507 ? 10.527 -4.669 -5.023 1.00 91.56 507 ALA A C 1
ATOM 4010 O O . ALA A 1 507 ? 11.171 -5.684 -5.282 1.00 91.56 507 ALA A O 1
ATOM 4011 N N . ALA A 1 508 ? 11.126 -3.513 -4.712 1.00 90.38 508 ALA A N 1
ATOM 4012 C CA . ALA A 1 508 ? 12.576 -3.409 -4.593 1.00 90.38 508 ALA A CA 1
ATOM 4013 C C . ALA A 1 508 ? 13.120 -4.284 -3.448 1.00 90.38 508 ALA A C 1
ATOM 4015 O O . ALA A 1 508 ? 14.153 -4.915 -3.630 1.00 90.38 508 ALA A O 1
ATOM 4016 N N . ALA A 1 509 ? 12.432 -4.370 -2.311 1.00 85.31 509 ALA A N 1
ATOM 4017 C CA . ALA A 1 509 ? 12.854 -5.159 -1.157 1.00 85.31 509 ALA A CA 1
ATOM 4018 C C . ALA A 1 509 ? 12.815 -6.670 -1.426 1.00 85.31 509 ALA A C 1
ATOM 4020 O O . ALA A 1 509 ? 13.780 -7.366 -1.122 1.00 85.31 509 ALA A O 1
ATOM 4021 N N . CYS A 1 510 ? 11.734 -7.185 -2.022 1.00 85.75 510 CYS A N 1
ATOM 4022 C CA . CYS A 1 510 ? 11.567 -8.631 -2.178 1.00 85.75 510 CYS A CA 1
ATOM 4023 C C . CYS A 1 510 ? 12.239 -9.229 -3.414 1.00 85.75 510 CYS A C 1
ATOM 4025 O O . CYS A 1 510 ? 12.597 -10.404 -3.399 1.00 85.75 510 CYS A O 1
ATOM 4027 N N . LEU A 1 511 ? 12.418 -8.452 -4.484 1.00 84.62 511 LEU A N 1
ATOM 4028 C CA . LEU A 1 511 ? 12.936 -8.984 -5.747 1.00 84.62 511 LEU A CA 1
ATOM 4029 C C . LEU A 1 511 ? 14.420 -8.700 -5.954 1.00 84.62 511 LEU A C 1
ATOM 4031 O O . LEU A 1 511 ? 15.080 -9.416 -6.705 1.00 84.62 511 LEU A O 1
ATOM 4035 N N . SER A 1 512 ? 14.957 -7.663 -5.313 1.00 81.19 512 SER A N 1
ATOM 4036 C CA . SER A 1 512 ? 16.341 -7.252 -5.534 1.00 81.19 512 SER A CA 1
ATOM 4037 C C . SER A 1 512 ? 17.296 -8.129 -4.719 1.00 81.19 512 SER A C 1
ATOM 4039 O O . SER A 1 512 ? 17.211 -8.140 -3.490 1.00 81.19 512 SER A O 1
ATOM 4041 N N . PRO A 1 513 ? 18.249 -8.843 -5.346 1.00 67.56 513 PRO A N 1
ATOM 4042 C CA . PRO A 1 513 ? 19.380 -9.398 -4.617 1.00 67.56 513 PRO A CA 1
ATOM 4043 C C . PRO A 1 513 ? 20.185 -8.265 -3.965 1.00 67.56 513 PRO A C 1
ATOM 4045 O O . PRO A 1 513 ? 20.026 -7.094 -4.307 1.00 67.56 513 PRO A O 1
ATOM 4048 N N . LYS A 1 514 ? 21.076 -8.636 -3.038 1.00 68.56 514 LYS A N 1
ATOM 4049 C CA . LYS A 1 514 ? 21.773 -7.759 -2.074 1.00 68.56 514 LYS A CA 1
ATOM 4050 C C . LYS A 1 514 ? 22.331 -6.432 -2.619 1.00 68.56 514 LYS A C 1
ATOM 4052 O O . LYS A 1 514 ? 22.540 -5.510 -1.832 1.00 68.56 514 LYS A O 1
ATOM 4057 N N . ASP A 1 515 ? 22.601 -6.331 -3.917 1.00 74.56 515 ASP A N 1
ATOM 4058 C CA . ASP A 1 515 ? 23.329 -5.235 -4.542 1.00 74.56 515 ASP A CA 1
ATOM 4059 C C . ASP A 1 515 ? 22.713 -4.638 -5.823 1.00 74.56 515 ASP A C 1
ATOM 4061 O O . ASP A 1 515 ? 23.287 -3.672 -6.316 1.00 74.56 515 ASP A O 1
ATOM 4065 N N . ALA A 1 516 ? 21.596 -5.125 -6.378 1.00 84.31 516 ALA A N 1
ATOM 4066 C CA . ALA A 1 516 ? 21.043 -4.581 -7.629 1.00 84.31 516 ALA A CA 1
ATOM 4067 C C . ALA A 1 516 ? 19.521 -4.698 -7.710 1.00 84.31 516 ALA A C 1
ATOM 4069 O O . ALA A 1 516 ? 18.959 -5.737 -7.371 1.00 84.31 516 ALA A O 1
ATOM 4070 N N . ILE A 1 517 ? 18.861 -3.651 -8.216 1.00 89.94 517 ILE A N 1
ATOM 4071 C CA . ILE A 1 517 ? 17.401 -3.628 -8.314 1.00 89.94 517 ILE A CA 1
ATOM 4072 C C . ILE A 1 517 ? 16.920 -4.661 -9.336 1.00 89.94 517 ILE A C 1
ATOM 4074 O O . ILE A 1 517 ? 17.484 -4.787 -10.420 1.00 89.94 517 ILE A O 1
ATOM 4078 N N . GLN A 1 518 ? 15.844 -5.381 -9.023 1.00 90.44 518 GLN A N 1
ATOM 4079 C CA . GLN A 1 518 ? 15.191 -6.285 -9.970 1.00 90.44 518 GLN A CA 1
ATOM 4080 C C . GLN A 1 518 ? 13.697 -5.989 -10.058 1.00 90.44 518 GLN A C 1
ATOM 4082 O O . GLN A 1 518 ? 12.899 -6.465 -9.261 1.00 90.44 518 GLN A O 1
ATOM 4087 N N . TRP A 1 519 ? 13.301 -5.230 -11.078 1.00 92.31 519 TRP A N 1
ATOM 4088 C CA . TRP A 1 519 ? 11.894 -4.914 -11.299 1.00 92.31 519 TRP A CA 1
ATOM 4089 C C . TRP A 1 519 ? 11.133 -6.050 -11.989 1.00 92.31 519 TRP A C 1
ATOM 4091 O O . TRP A 1 519 ? 11.629 -6.604 -12.976 1.00 92.31 519 TRP A O 1
ATOM 4101 N N . PRO A 1 520 ? 9.875 -6.326 -11.603 1.00 90.50 520 PRO A N 1
ATOM 4102 C CA . PRO A 1 520 ? 8.936 -6.986 -12.494 1.00 90.50 520 PRO A CA 1
ATOM 4103 C C . PRO A 1 520 ? 8.863 -6.210 -13.809 1.00 90.50 520 PRO A C 1
ATOM 4105 O O . PRO A 1 520 ? 8.766 -4.980 -13.808 1.00 90.50 520 PRO A O 1
ATOM 4108 N N . LYS A 1 521 ? 8.860 -6.917 -14.945 1.00 88.62 521 LYS A N 1
ATOM 4109 C CA . LYS A 1 521 ? 8.805 -6.293 -16.283 1.00 88.62 521 LYS A CA 1
ATOM 4110 C C . LYS A 1 521 ? 7.691 -5.254 -16.416 1.00 88.62 521 LYS A C 1
ATOM 4112 O O . LYS A 1 521 ? 7.860 -4.249 -17.095 1.00 88.62 521 LYS A O 1
ATOM 4117 N N . ILE A 1 522 ? 6.567 -5.512 -15.755 1.00 89.19 522 ILE A N 1
ATOM 4118 C CA . ILE A 1 522 ? 5.369 -4.679 -15.778 1.00 89.19 522 ILE A CA 1
ATOM 4119 C C . ILE A 1 522 ? 5.576 -3.284 -15.170 1.00 89.19 522 ILE A C 1
ATOM 4121 O O . ILE A 1 522 ? 4.925 -2.344 -15.617 1.00 89.19 522 ILE A O 1
ATOM 4125 N N . ILE A 1 523 ? 6.497 -3.129 -14.212 1.00 93.00 523 ILE A N 1
ATOM 4126 C CA . ILE A 1 523 ? 6.758 -1.849 -13.533 1.00 93.00 523 ILE A CA 1
ATOM 4127 C C . ILE A 1 523 ? 8.177 -1.316 -13.728 1.00 93.00 523 ILE A C 1
ATOM 4129 O O . ILE A 1 523 ? 8.431 -0.174 -13.362 1.00 93.00 523 ILE A O 1
ATOM 4133 N N . ALA A 1 524 ? 9.088 -2.088 -14.331 1.00 94.12 524 ALA A N 1
ATOM 4134 C CA . ALA A 1 524 ? 10.433 -1.623 -14.674 1.00 94.12 524 ALA A CA 1
ATOM 4135 C C . ALA A 1 524 ? 10.373 -0.286 -15.430 1.00 94.12 524 ALA A C 1
ATOM 4137 O O . ALA A 1 524 ? 9.513 -0.148 -16.302 1.00 94.12 524 ALA A O 1
ATOM 4138 N N . PRO A 1 525 ? 11.262 0.696 -15.183 1.00 94.81 525 PRO A N 1
ATOM 4139 C CA . PRO A 1 525 ? 11.173 1.991 -15.859 1.00 94.81 525 PRO A CA 1
ATOM 4140 C C . PRO A 1 525 ? 11.242 1.838 -17.380 1.00 94.81 525 PRO A C 1
ATOM 4142 O O . PRO A 1 525 ? 10.418 2.419 -18.077 1.00 94.81 525 PRO A O 1
ATOM 4145 N N . TYR A 1 526 ? 12.129 0.978 -17.878 1.00 94.94 526 TYR A N 1
ATOM 4146 C CA . TYR A 1 526 ? 12.133 0.493 -19.254 1.00 94.94 526 TYR A CA 1
ATOM 4147 C C . TYR A 1 526 ? 12.312 -1.020 -19.251 1.00 94.94 526 TYR A C 1
ATOM 4149 O O . TYR A 1 526 ? 13.035 -1.563 -18.414 1.00 94.94 526 TYR A O 1
ATOM 4157 N N . THR A 1 527 ? 11.634 -1.702 -20.164 1.00 93.12 527 THR A N 1
ATOM 4158 C CA . THR A 1 527 ? 11.648 -3.166 -20.237 1.00 93.12 527 THR A CA 1
ATOM 4159 C C . THR A 1 527 ? 12.915 -3.673 -20.929 1.00 93.12 527 THR A C 1
ATOM 4161 O O . THR A 1 527 ? 13.445 -4.721 -20.555 1.00 93.12 527 THR A O 1
ATOM 4164 N N . VAL A 1 528 ? 13.405 -2.912 -21.913 1.00 95.94 528 VAL A N 1
ATOM 4165 C CA . VAL A 1 528 ? 14.626 -3.188 -22.672 1.00 95.94 528 VAL A CA 1
ATOM 4166 C C . VAL A 1 528 ? 15.531 -1.954 -22.661 1.00 95.94 528 VAL A C 1
ATOM 4168 O O . VAL A 1 528 ? 15.073 -0.848 -22.934 1.00 95.94 528 VAL A O 1
ATOM 4171 N N . LEU A 1 529 ? 16.818 -2.133 -22.377 1.00 97.31 529 LEU A N 1
ATOM 4172 C CA . LEU A 1 529 ? 17.847 -1.112 -22.585 1.00 97.31 529 LEU A CA 1
ATOM 4173 C C . LEU A 1 529 ? 18.757 -1.535 -23.736 1.00 97.31 529 LEU A C 1
ATOM 4175 O O . LEU A 1 529 ? 19.252 -2.659 -23.736 1.00 97.31 529 LEU A O 1
ATOM 4179 N N . VAL A 1 530 ? 19.006 -0.634 -24.683 1.00 97.44 530 VAL A N 1
ATOM 4180 C CA . VAL A 1 530 ? 20.050 -0.770 -25.707 1.00 97.44 530 VAL A CA 1
ATOM 4181 C C . VAL A 1 530 ? 21.201 0.145 -25.307 1.00 97.44 530 VAL A C 1
ATOM 4183 O O . VAL A 1 530 ? 21.016 1.353 -25.244 1.00 97.44 530 VAL A O 1
ATOM 4186 N N . GLY A 1 531 ? 22.365 -0.409 -24.981 1.00 94.88 531 GLY A N 1
ATOM 4187 C CA . GLY A 1 531 ? 23.542 0.351 -24.566 1.00 94.88 531 GLY A CA 1
ATOM 4188 C C . GLY A 1 531 ? 24.587 0.411 -25.667 1.00 94.88 531 GLY A C 1
ATOM 4189 O O . GLY A 1 531 ? 25.037 -0.635 -26.134 1.00 94.88 531 GLY A O 1
ATOM 4190 N N . ASP A 1 532 ? 24.992 1.618 -26.057 1.00 92.50 532 ASP A N 1
ATOM 4191 C CA . ASP A 1 532 ? 26.030 1.839 -27.065 1.00 92.50 532 ASP A CA 1
ATOM 4192 C C . ASP A 1 532 ? 27.351 2.234 -26.397 1.00 92.50 532 ASP A C 1
ATOM 4194 O O . ASP A 1 532 ? 27.634 3.404 -26.135 1.00 92.50 532 ASP A O 1
ATOM 4198 N N . ALA A 1 533 ? 28.160 1.232 -26.052 1.00 88.25 533 ALA A N 1
ATOM 4199 C CA . ALA A 1 533 ? 29.391 1.464 -25.318 1.00 88.25 533 ALA A CA 1
ATOM 4200 C C . ALA A 1 533 ? 30.497 2.016 -26.230 1.00 88.25 533 ALA A C 1
ATOM 4202 O O . ALA A 1 533 ? 30.903 1.407 -27.234 1.00 88.25 533 ALA A O 1
ATOM 4203 N N . VAL A 1 534 ? 31.077 3.140 -25.810 1.00 78.12 534 VAL A N 1
ATOM 4204 C CA . VAL A 1 534 ? 32.188 3.782 -26.512 1.00 78.12 534 VAL A CA 1
ATOM 4205 C C . VAL A 1 534 ? 33.501 3.369 -25.858 1.00 78.12 534 VAL A C 1
ATOM 4207 O O . VAL A 1 534 ? 33.695 3.504 -24.651 1.00 78.12 534 VAL A O 1
ATOM 4210 N N . GLU A 1 535 ? 34.452 2.892 -26.659 1.00 64.19 535 GLU A N 1
ATOM 4211 C CA . GLU A 1 535 ? 35.821 2.717 -26.183 1.00 64.19 535 GLU A CA 1
ATOM 4212 C C . GLU A 1 535 ? 36.638 3.967 -26.476 1.00 64.19 535 GLU A C 1
ATOM 4214 O O . GLU A 1 535 ? 36.764 4.383 -27.629 1.00 64.19 535 GLU A O 1
ATOM 4219 N N . LYS A 1 536 ? 37.238 4.546 -25.430 1.00 52.03 536 LYS A N 1
ATOM 4220 C CA . LYS A 1 536 ? 38.223 5.623 -25.565 1.00 52.03 536 LYS A CA 1
ATOM 4221 C C . LYS A 1 536 ? 39.442 5.093 -26.319 1.00 52.03 536 LYS A C 1
ATOM 4223 O O . LYS A 1 536 ? 40.379 4.580 -25.713 1.00 52.03 536 LYS A O 1
ATOM 4228 N N . THR A 1 537 ? 39.454 5.222 -27.639 1.00 52.16 537 THR A N 1
ATOM 4229 C CA . THR A 1 537 ? 40.690 5.098 -28.413 1.00 52.16 537 THR A CA 1
ATOM 4230 C C . THR A 1 537 ? 41.286 6.489 -28.584 1.00 52.16 537 THR A C 1
ATOM 4232 O O . THR A 1 537 ? 40.568 7.463 -28.789 1.00 52.16 537 THR A O 1
ATOM 4235 N N . ALA A 1 538 ? 42.614 6.608 -28.516 1.00 46.41 538 ALA A N 1
ATOM 4236 C CA . ALA A 1 538 ? 43.338 7.884 -28.605 1.00 46.41 538 ALA A CA 1
ATOM 4237 C C . ALA A 1 538 ? 43.169 8.637 -29.953 1.00 46.41 538 ALA A C 1
ATOM 4239 O O . ALA A 1 538 ? 43.839 9.640 -30.178 1.00 46.41 538 ALA A O 1
ATOM 4240 N N . LYS A 1 539 ? 42.311 8.143 -30.859 1.00 49.88 539 LYS A N 1
ATOM 4241 C CA . LYS A 1 539 ? 42.078 8.650 -32.218 1.00 49.88 539 LYS A CA 1
ATOM 4242 C C . LYS A 1 539 ? 40.614 9.007 -32.528 1.00 49.88 539 LYS A C 1
ATOM 4244 O O . LYS A 1 539 ? 40.375 9.520 -33.615 1.00 49.88 539 LYS A O 1
ATOM 4249 N N . SER A 1 540 ? 39.643 8.752 -31.642 1.00 55.06 540 SER A N 1
ATOM 4250 C CA . SER A 1 540 ? 38.245 9.136 -31.910 1.00 55.06 540 SER A CA 1
ATOM 4251 C C . SER A 1 540 ? 38.057 10.636 -31.697 1.00 55.06 540 SER A C 1
ATOM 4253 O O . SER A 1 540 ? 38.422 11.157 -30.638 1.00 55.06 540 SER A O 1
ATOM 4255 N N . SER A 1 541 ? 37.474 11.336 -32.671 1.00 54.72 541 SER A N 1
ATOM 4256 C CA . SER A 1 541 ? 37.081 12.728 -32.463 1.00 54.72 541 SER A CA 1
ATOM 4257 C C . SER A 1 541 ? 35.984 12.796 -31.391 1.00 54.72 541 SER A C 1
ATOM 4259 O O . SER A 1 541 ? 35.180 11.876 -31.247 1.00 54.72 541 SER A O 1
ATOM 4261 N N . ILE A 1 542 ? 35.939 13.885 -30.617 1.00 56.62 542 ILE A N 1
ATOM 4262 C CA . ILE A 1 542 ? 34.877 14.108 -29.618 1.00 56.62 542 ILE A CA 1
ATOM 4263 C C . ILE A 1 542 ? 33.489 14.075 -30.291 1.00 56.62 542 ILE A C 1
ATOM 4265 O O . ILE A 1 542 ? 32.529 13.637 -29.671 1.00 56.62 542 ILE A O 1
ATOM 4269 N N . ALA A 1 543 ? 33.392 14.475 -31.565 1.00 51.81 543 ALA A N 1
ATOM 4270 C CA . ALA A 1 543 ? 32.151 14.476 -32.336 1.00 51.81 543 ALA A CA 1
ATOM 4271 C C . ALA A 1 543 ? 31.640 13.061 -32.669 1.00 51.81 543 ALA A C 1
ATOM 4273 O O . ALA A 1 543 ? 30.443 12.818 -32.535 1.00 51.81 543 ALA A O 1
ATOM 4274 N N . ASP A 1 544 ? 32.531 12.122 -33.014 1.00 54.59 544 ASP A N 1
ATOM 4275 C CA . ASP A 1 544 ? 32.164 10.721 -33.304 1.00 54.59 544 ASP A CA 1
ATOM 4276 C C . ASP A 1 544 ? 31.737 9.952 -32.045 1.00 54.59 544 ASP A C 1
ATOM 4278 O O . ASP A 1 544 ? 31.068 8.930 -32.137 1.00 54.59 544 ASP A O 1
ATOM 4282 N N . ALA A 1 545 ? 32.125 10.434 -30.861 1.00 57.44 545 ALA A N 1
ATOM 4283 C CA . ALA A 1 545 ? 31.774 9.814 -29.588 1.00 57.44 545 ALA A CA 1
ATOM 4284 C C . ALA A 1 545 ? 30.403 10.272 -29.052 1.00 57.44 545 ALA A C 1
ATOM 4286 O O . ALA A 1 545 ? 29.813 9.580 -28.232 1.00 57.44 545 ALA A O 1
ATOM 4287 N N . ILE A 1 546 ? 29.897 11.438 -29.475 1.00 63.53 546 ILE A N 1
ATOM 4288 C CA . ILE A 1 546 ? 28.675 12.046 -28.909 1.00 63.53 546 ILE A CA 1
ATOM 4289 C C . ILE A 1 546 ? 27.389 11.463 -29.516 1.00 63.53 546 ILE A C 1
ATOM 4291 O O . ILE A 1 546 ? 26.337 11.531 -28.884 1.00 63.53 546 ILE A O 1
ATOM 4295 N N . SER A 1 547 ? 27.449 10.910 -30.730 1.00 76.19 547 SER A N 1
ATOM 4296 C CA . SER A 1 547 ? 26.276 10.325 -31.390 1.00 76.19 547 SER A CA 1
ATOM 4297 C C . SER A 1 547 ? 26.293 8.801 -31.281 1.00 76.19 547 SER A C 1
ATOM 4299 O O . SER A 1 547 ? 27.358 8.211 -31.459 1.00 76.19 547 SER A O 1
ATOM 4301 N N . PRO A 1 548 ? 25.139 8.153 -31.050 1.00 84.00 548 PRO A N 1
ATOM 4302 C CA . PRO A 1 548 ? 25.071 6.700 -31.072 1.00 84.00 548 PRO A CA 1
ATOM 4303 C C . PRO A 1 548 ? 25.416 6.135 -32.451 1.00 84.00 548 PRO A C 1
ATOM 4305 O O . PRO A 1 548 ? 25.144 6.759 -33.481 1.00 84.00 548 PRO A O 1
ATOM 4308 N N . SER A 1 549 ? 25.955 4.922 -32.457 1.00 86.69 549 SER A N 1
ATOM 4309 C CA . SER A 1 549 ? 26.243 4.137 -33.651 1.00 86.69 549 SER A CA 1
ATOM 4310 C C . SER A 1 549 ? 24.979 3.847 -34.468 1.00 86.69 549 SER A C 1
ATOM 4312 O O . SER A 1 549 ? 23.872 3.714 -33.936 1.00 86.69 549 SER A O 1
ATOM 4314 N N . ALA A 1 550 ? 25.139 3.730 -35.791 1.00 87.94 550 ALA A N 1
ATOM 4315 C CA . ALA A 1 550 ? 24.033 3.398 -36.688 1.00 87.94 550 ALA A CA 1
ATOM 4316 C C . ALA A 1 550 ? 23.434 2.022 -36.351 1.00 87.94 550 ALA A C 1
ATOM 4318 O O . ALA A 1 550 ? 22.222 1.835 -36.432 1.00 87.94 550 ALA A O 1
ATOM 4319 N N . GLU A 1 551 ? 24.275 1.085 -35.909 1.00 89.81 551 GLU A N 1
ATOM 4320 C CA . GLU A 1 551 ? 23.877 -0.236 -35.438 1.00 89.81 551 GLU A CA 1
ATOM 4321 C C . GLU A 1 551 ? 22.992 -0.153 -34.189 1.00 89.81 551 GLU A C 1
ATOM 4323 O O . GLU A 1 551 ? 21.971 -0.835 -34.131 1.00 89.81 551 GLU A O 1
ATOM 4328 N N . ALA A 1 552 ? 23.331 0.698 -33.210 1.00 91.81 552 ALA A N 1
ATOM 4329 C CA . ALA A 1 552 ? 22.510 0.887 -32.014 1.00 91.81 552 ALA A CA 1
ATOM 4330 C C . ALA A 1 552 ? 21.148 1.518 -32.344 1.00 91.81 552 ALA A C 1
ATOM 4332 O O . ALA A 1 552 ? 20.128 1.088 -31.806 1.00 91.81 552 ALA A O 1
ATOM 4333 N N . LEU A 1 553 ? 21.120 2.503 -33.250 1.00 92.94 553 LEU A N 1
ATOM 4334 C CA . LEU A 1 553 ? 19.880 3.142 -33.705 1.00 92.94 553 LEU A CA 1
ATOM 4335 C C . LEU A 1 553 ? 18.973 2.165 -34.459 1.00 92.94 553 LEU A C 1
ATOM 4337 O O . LEU A 1 553 ? 17.790 2.076 -34.142 1.00 92.94 553 LEU A O 1
ATOM 4341 N N . SER A 1 554 ? 19.530 1.407 -35.410 1.00 92.88 554 SER A N 1
ATOM 4342 C CA . SER A 1 554 ? 18.789 0.382 -36.154 1.00 92.88 554 SER A CA 1
ATOM 4343 C C . SER A 1 554 ? 18.248 -0.689 -35.214 1.00 92.88 554 SER A C 1
ATOM 4345 O O . SER A 1 554 ? 17.084 -1.056 -35.303 1.00 92.88 554 SER A O 1
ATOM 4347 N N . LEU A 1 555 ? 19.070 -1.158 -34.271 1.00 94.12 555 LEU A N 1
ATOM 4348 C CA . LEU A 1 555 ? 18.653 -2.191 -33.333 1.00 94.12 555 LEU A CA 1
ATOM 4349 C C . LEU A 1 555 ? 17.566 -1.702 -32.369 1.00 94.12 555 LEU A C 1
ATOM 4351 O O . LEU A 1 555 ? 16.657 -2.463 -32.041 1.00 94.12 555 LEU A O 1
ATOM 4355 N N . TYR A 1 556 ? 17.645 -0.445 -31.920 1.00 95.62 556 TYR A N 1
ATOM 4356 C CA . TYR A 1 556 ? 16.569 0.182 -31.155 1.00 95.62 556 TYR A CA 1
ATOM 4357 C C . TYR A 1 556 ? 15.258 0.148 -31.946 1.00 95.62 556 TYR A C 1
ATOM 4359 O O . TYR A 1 556 ? 14.243 -0.276 -31.397 1.00 95.62 556 TYR A O 1
ATOM 4367 N N . ASP A 1 557 ? 15.280 0.566 -33.216 1.00 94.06 557 ASP A N 1
ATOM 4368 C CA . ASP A 1 557 ? 14.080 0.629 -34.058 1.00 94.06 557 ASP A CA 1
ATOM 4369 C C . ASP A 1 557 ? 13.496 -0.762 -34.317 1.00 94.06 557 ASP A C 1
ATOM 4371 O O . ASP A 1 557 ? 12.292 -0.954 -34.160 1.00 94.06 557 ASP A O 1
ATOM 4375 N N . ASP A 1 558 ? 14.347 -1.742 -34.632 1.00 93.12 558 ASP A N 1
ATOM 4376 C CA . ASP A 1 558 ? 13.937 -3.129 -34.867 1.00 93.12 558 ASP A CA 1
ATOM 4377 C C . ASP A 1 558 ? 13.276 -3.733 -33.620 1.00 93.12 558 ASP A C 1
ATOM 4379 O O . ASP A 1 558 ? 12.248 -4.411 -33.703 1.00 93.12 558 ASP A O 1
ATOM 4383 N N . ILE A 1 559 ? 13.850 -3.475 -32.436 1.00 92.88 559 ILE A N 1
ATOM 4384 C CA . ILE A 1 559 ? 13.252 -3.891 -31.167 1.00 92.88 559 ILE A CA 1
ATOM 4385 C C . ILE A 1 559 ? 11.927 -3.155 -30.967 1.00 92.88 559 ILE A C 1
ATOM 4387 O O . ILE A 1 559 ? 10.921 -3.820 -30.742 1.00 92.88 559 ILE A O 1
ATOM 4391 N N . ALA A 1 560 ? 11.902 -1.823 -31.064 1.00 91.25 560 ALA A N 1
ATOM 4392 C CA . ALA A 1 560 ? 10.709 -1.007 -30.838 1.00 91.25 560 ALA A CA 1
ATOM 4393 C C . ALA A 1 560 ? 9.536 -1.434 -31.732 1.00 91.25 560 ALA A C 1
ATOM 4395 O O . ALA A 1 560 ? 8.435 -1.645 -31.226 1.00 91.25 560 ALA A O 1
ATOM 4396 N N . GLN A 1 561 ? 9.789 -1.650 -33.025 1.00 89.00 561 GLN A N 1
ATOM 4397 C CA . GLN A 1 561 ? 8.793 -2.133 -33.978 1.00 89.00 561 GLN A CA 1
ATOM 4398 C C . GLN A 1 561 ? 8.255 -3.509 -33.573 1.00 89.00 561 GLN A C 1
ATOM 4400 O O . GLN A 1 561 ? 7.045 -3.716 -33.528 1.00 89.00 561 GLN A O 1
ATOM 4405 N N . GLN A 1 562 ? 9.137 -4.438 -33.195 1.00 85.94 562 GLN A N 1
ATOM 4406 C CA . GLN A 1 562 ? 8.703 -5.749 -32.723 1.00 85.94 562 GLN A CA 1
ATOM 4407 C C . GLN A 1 562 ? 7.877 -5.658 -31.429 1.00 85.94 562 GLN A C 1
ATOM 4409 O O . GLN A 1 562 ? 6.999 -6.490 -31.216 1.00 85.94 562 GLN A O 1
ATOM 4414 N N . LEU A 1 563 ? 8.159 -4.693 -30.543 1.00 83.62 563 LEU A N 1
ATOM 4415 C CA . LEU A 1 563 ? 7.371 -4.479 -29.324 1.00 83.62 563 LEU A CA 1
ATOM 4416 C C . LEU A 1 563 ? 5.970 -3.938 -29.628 1.00 83.62 563 LEU A C 1
ATOM 4418 O O . LEU A 1 563 ? 5.039 -4.295 -28.909 1.00 83.62 563 LEU A O 1
ATOM 4422 N N . ASP A 1 564 ? 5.814 -3.123 -30.673 1.00 79.81 564 ASP A N 1
ATOM 4423 C CA . ASP A 1 564 ? 4.506 -2.645 -31.136 1.00 79.81 564 ASP A CA 1
ATOM 4424 C C . ASP A 1 564 ? 3.643 -3.781 -31.719 1.00 79.81 564 ASP A C 1
ATOM 4426 O O . ASP A 1 564 ? 2.425 -3.767 -31.546 1.00 79.81 564 ASP A O 1
ATOM 4430 N N . ASP A 1 565 ? 4.269 -4.795 -32.330 1.00 73.56 565 ASP A N 1
ATOM 4431 C CA . ASP A 1 565 ? 3.596 -5.991 -32.865 1.00 73.56 565 ASP A CA 1
ATOM 4432 C C . ASP A 1 565 ? 3.203 -7.016 -31.786 1.00 73.56 565 ASP A C 1
ATOM 4434 O O . ASP A 1 565 ? 2.449 -7.961 -32.049 1.00 73.56 565 ASP A O 1
ATOM 4438 N N . ILE A 1 566 ? 3.723 -6.880 -30.560 1.00 69.81 566 ILE A N 1
ATOM 4439 C CA . ILE A 1 566 ? 3.271 -7.707 -29.441 1.00 69.81 566 ILE A CA 1
ATOM 4440 C C . ILE A 1 566 ? 1.865 -7.230 -29.092 1.00 69.81 566 ILE A C 1
ATOM 4442 O O . ILE A 1 566 ? 1.702 -6.236 -28.384 1.00 69.81 566 ILE A O 1
ATOM 4446 N N . GLU A 1 567 ? 0.850 -7.971 -29.559 1.00 58.25 567 GLU A N 1
ATOM 4447 C CA . GLU A 1 567 ? -0.508 -7.790 -29.053 1.00 58.25 567 GLU A CA 1
ATOM 4448 C C . GLU A 1 567 ? -0.430 -7.781 -27.526 1.00 58.25 567 GLU A C 1
ATOM 4450 O O . GLU A 1 567 ? 0.144 -8.713 -26.939 1.00 58.25 567 GLU A O 1
ATOM 4455 N N . PRO A 1 568 ? -0.947 -6.734 -26.863 1.00 57.84 568 PRO A N 1
ATOM 4456 C CA . PRO A 1 568 ? -0.917 -6.676 -25.422 1.00 57.84 568 PRO A CA 1
ATOM 4457 C C . PRO A 1 568 ? -1.848 -7.777 -24.918 1.00 57.84 568 PRO A C 1
ATOM 4459 O O . PRO A 1 568 ? -3.040 -7.560 -24.721 1.00 57.84 568 PRO A O 1
ATOM 4462 N N . GLY A 1 569 ? -1.300 -8.977 -24.691 1.00 51.47 569 GLY A N 1
ATOM 4463 C CA . GLY A 1 569 ? -2.043 -10.122 -24.156 1.00 51.47 569 GLY A CA 1
ATOM 4464 C C . GLY A 1 569 ? -2.719 -9.780 -22.826 1.00 51.47 569 GLY A C 1
ATOM 4465 O O . GLY A 1 569 ? -3.682 -10.424 -22.424 1.00 51.47 569 GLY A O 1
ATOM 4466 N N . ARG A 1 570 ? -2.245 -8.710 -22.179 1.00 57.59 570 ARG A N 1
ATOM 4467 C CA . ARG A 1 570 ? -2.954 -7.958 -21.155 1.00 57.59 570 ARG A CA 1
ATOM 4468 C C . ARG A 1 570 ? -2.905 -6.477 -21.538 1.00 57.59 570 ARG A C 1
ATOM 4470 O O . ARG A 1 570 ? -1.820 -5.903 -21.571 1.00 57.59 570 ARG A O 1
ATOM 4477 N N . GLY A 1 571 ? -4.053 -5.864 -21.844 1.00 57.38 571 GLY A N 1
ATOM 4478 C CA . GLY A 1 571 ? -4.203 -4.526 -22.459 1.00 57.38 571 GLY A CA 1
ATOM 4479 C C . GLY A 1 571 ? -3.547 -3.326 -21.748 1.00 57.38 571 GLY A C 1
ATOM 4480 O O . GLY A 1 571 ? -3.671 -2.197 -22.213 1.00 57.38 571 GLY A O 1
ATOM 4481 N N . TYR A 1 572 ? -2.866 -3.546 -20.626 1.00 63.97 572 TYR A N 1
ATOM 4482 C CA . TYR A 1 572 ? -2.154 -2.551 -19.824 1.00 63.97 572 TYR A CA 1
ATOM 4483 C C . TYR A 1 572 ? -0.621 -2.669 -19.908 1.00 63.97 572 TYR A C 1
ATOM 4485 O O . TYR A 1 572 ? 0.085 -1.774 -19.442 1.00 63.97 572 TYR A O 1
ATOM 4493 N N . LEU A 1 573 ? -0.090 -3.753 -20.486 1.00 65.62 573 LEU A N 1
ATOM 4494 C CA . LEU A 1 573 ? 1.341 -4.040 -20.537 1.00 65.62 573 LEU A CA 1
ATOM 4495 C C . LEU A 1 573 ? 1.881 -3.752 -21.939 1.00 65.62 573 LEU A C 1
ATOM 4497 O O . LEU A 1 573 ? 1.772 -4.586 -22.834 1.00 65.62 573 LEU A O 1
ATOM 4501 N N . LYS A 1 574 ? 2.470 -2.565 -22.124 1.00 77.62 574 LYS A N 1
ATOM 4502 C CA . LYS A 1 574 ? 3.235 -2.226 -23.329 1.00 77.62 574 LYS A CA 1
ATOM 4503 C C . LYS A 1 574 ? 4.728 -2.221 -22.982 1.00 77.62 574 LYS A C 1
ATOM 4505 O O . LYS A 1 574 ? 5.156 -1.312 -22.264 1.00 77.62 574 LYS A O 1
ATOM 4510 N N . PRO A 1 575 ? 5.507 -3.226 -23.426 1.00 86.38 575 PRO A N 1
ATOM 4511 C CA . PRO A 1 575 ? 6.956 -3.194 -23.306 1.00 86.38 575 PRO A CA 1
ATOM 4512 C C . PRO A 1 575 ? 7.524 -1.943 -23.977 1.00 86.38 575 PRO A C 1
ATOM 4514 O O . PRO A 1 575 ? 7.004 -1.468 -24.984 1.00 86.38 575 PRO A O 1
ATOM 4517 N N . ASP A 1 576 ? 8.601 -1.422 -23.414 1.00 91.75 576 ASP A N 1
ATOM 4518 C CA . ASP A 1 576 ? 9.255 -0.199 -23.858 1.00 91.75 576 ASP A CA 1
ATOM 4519 C C . ASP A 1 576 ? 10.774 -0.357 -23.869 1.00 91.75 576 ASP A C 1
ATOM 4521 O O . ASP A 1 576 ? 11.346 -1.158 -23.120 1.00 91.75 576 ASP A O 1
ATOM 4525 N N . VAL A 1 577 ? 11.415 0.419 -24.739 1.00 95.12 577 VAL A N 1
ATOM 4526 C CA . VAL A 1 577 ? 12.856 0.398 -24.971 1.00 95.12 577 VAL A CA 1
ATOM 4527 C C . VAL A 1 577 ? 13.454 1.779 -24.707 1.00 95.12 577 VAL A C 1
ATOM 4529 O O . VAL A 1 577 ? 12.803 2.792 -24.947 1.00 95.12 577 VAL A O 1
ATOM 4532 N N . VAL A 1 578 ? 14.681 1.813 -24.189 1.00 96.12 578 VAL A N 1
ATOM 4533 C CA . VAL A 1 578 ? 15.477 3.036 -24.023 1.00 96.12 578 VAL A CA 1
ATOM 4534 C C . VAL A 1 578 ? 16.881 2.835 -24.576 1.00 96.12 578 VAL A C 1
ATOM 4536 O O . VAL A 1 578 ? 17.451 1.749 -24.455 1.00 96.12 578 VAL A O 1
ATOM 4539 N N . LEU A 1 579 ? 17.441 3.885 -25.167 1.00 95.69 579 LEU A N 1
ATOM 4540 C CA . LEU A 1 579 ? 18.819 3.930 -25.637 1.00 95.69 579 LEU A CA 1
ATOM 4541 C C . LEU A 1 579 ? 19.717 4.584 -24.576 1.00 95.69 579 LEU A C 1
ATOM 4543 O O . LEU A 1 579 ? 19.498 5.737 -24.203 1.00 95.69 579 LEU A O 1
ATOM 4547 N N . ASP A 1 580 ? 20.738 3.871 -24.102 1.00 93.56 580 ASP A N 1
ATOM 4548 C CA . ASP A 1 580 ? 21.847 4.459 -23.348 1.00 93.56 580 ASP A CA 1
ATOM 4549 C C . ASP A 1 580 ? 22.929 4.935 -24.319 1.00 93.56 580 ASP A C 1
ATOM 4551 O O . ASP A 1 580 ? 23.820 4.187 -24.718 1.00 93.56 580 ASP A O 1
ATOM 4555 N N . ASP A 1 581 ? 22.801 6.198 -24.713 1.00 89.62 581 ASP A N 1
ATOM 4556 C CA . ASP A 1 581 ? 23.696 6.939 -25.600 1.00 89.62 581 ASP A CA 1
ATOM 4557 C C . ASP A 1 581 ? 24.690 7.825 -24.834 1.00 89.62 581 ASP A C 1
ATOM 4559 O O . ASP A 1 581 ? 25.300 8.740 -25.392 1.00 89.62 581 ASP A O 1
ATOM 4563 N N . ARG A 1 582 ? 24.845 7.598 -23.525 1.00 86.69 582 ARG A N 1
ATOM 4564 C CA . ARG A 1 582 ? 25.785 8.359 -22.701 1.00 86.69 582 ARG A CA 1
ATOM 4565 C C . ARG A 1 582 ? 27.213 7.889 -22.968 1.00 86.69 582 ARG A C 1
ATOM 4567 O O . ARG A 1 582 ? 27.491 6.700 -23.083 1.00 86.69 582 ARG A O 1
ATOM 4574 N N . LEU A 1 583 ? 28.147 8.837 -22.946 1.00 85.94 583 LEU A N 1
ATOM 4575 C CA . LEU A 1 583 ? 29.583 8.575 -23.049 1.00 85.94 583 LEU A CA 1
ATOM 4576 C C . LEU A 1 583 ? 30.089 7.732 -21.869 1.00 85.94 583 LEU A C 1
ATOM 4578 O O . LEU A 1 583 ? 30.448 8.267 -20.818 1.00 85.94 583 LEU A O 1
ATOM 4582 N N . SER A 1 584 ? 30.146 6.415 -22.050 1.00 84.75 584 SER A N 1
ATOM 4583 C CA . SER A 1 584 ? 30.607 5.470 -21.035 1.00 84.75 584 SER A CA 1
ATOM 4584 C C . SER A 1 584 ? 31.241 4.242 -21.680 1.00 84.75 584 SER A C 1
ATOM 4586 O O . SER A 1 584 ? 30.876 3.849 -22.790 1.00 84.75 584 SER A O 1
ATOM 4588 N N . ASP A 1 585 ? 32.204 3.633 -20.986 1.00 87.19 585 ASP A N 1
ATOM 4589 C CA . ASP A 1 585 ? 32.747 2.353 -21.426 1.00 87.19 585 ASP A CA 1
ATOM 4590 C C . ASP A 1 585 ? 31.798 1.200 -21.100 1.00 87.19 585 ASP A C 1
ATOM 4592 O O . ASP A 1 585 ? 30.877 1.300 -20.284 1.00 87.19 585 ASP A O 1
ATOM 4596 N N . TYR A 1 586 ? 32.076 0.068 -21.740 1.00 88.88 586 TYR A N 1
ATOM 4597 C CA . TYR A 1 586 ? 31.274 -1.140 -21.644 1.00 88.88 586 TYR A CA 1
ATOM 4598 C C . TYR A 1 586 ? 31.006 -1.578 -20.203 1.00 88.88 586 TYR A C 1
ATOM 4600 O O . TYR A 1 586 ? 29.877 -1.921 -19.844 1.00 88.88 586 TYR A O 1
ATOM 4608 N N . LYS A 1 587 ? 32.049 -1.586 -19.367 1.00 88.62 587 LYS A N 1
ATOM 4609 C CA . LYS A 1 587 ? 31.966 -2.104 -18.003 1.00 88.62 587 LYS A CA 1
ATOM 4610 C C . LYS A 1 587 ? 31.115 -1.178 -17.147 1.00 88.62 587 LYS A C 1
ATOM 4612 O O . LYS A 1 587 ? 30.237 -1.655 -16.438 1.00 88.62 587 LYS A O 1
ATOM 4617 N N . HIS A 1 588 ? 31.338 0.131 -17.223 1.00 86.94 588 HIS A N 1
ATOM 4618 C CA . HIS A 1 588 ? 30.544 1.086 -16.456 1.00 86.94 588 HIS A CA 1
ATOM 4619 C C . HIS A 1 588 ? 29.079 1.123 -16.901 1.00 86.94 588 HIS A C 1
ATOM 4621 O O . HIS A 1 588 ? 28.196 1.115 -16.042 1.00 86.94 588 HIS A O 1
ATOM 4627 N N . MET A 1 589 ? 28.810 1.106 -18.209 1.00 90.06 589 MET A N 1
ATOM 4628 C CA . MET A 1 589 ? 27.445 1.120 -18.742 1.00 90.06 589 MET A CA 1
ATOM 4629 C C . MET A 1 589 ? 26.671 -0.152 -18.373 1.00 90.06 589 MET A C 1
ATOM 4631 O O . MET A 1 589 ? 25.594 -0.060 -17.790 1.00 90.06 589 MET A O 1
ATOM 4635 N N . SER A 1 590 ? 27.239 -1.338 -18.626 1.00 91.12 590 SER A N 1
ATOM 4636 C CA . SER A 1 590 ? 26.579 -2.611 -18.290 1.00 91.12 590 SER A CA 1
ATOM 4637 C C . SER A 1 590 ? 26.323 -2.753 -16.787 1.00 91.12 590 SER A C 1
ATOM 4639 O O . SER A 1 590 ? 25.218 -3.112 -16.384 1.00 91.12 590 SER A O 1
ATOM 4641 N N . ASN A 1 591 ? 27.295 -2.391 -15.944 1.00 89.94 591 ASN A N 1
ATOM 4642 C CA . ASN A 1 591 ? 27.132 -2.401 -14.490 1.00 89.94 591 ASN A CA 1
ATOM 4643 C C . ASN A 1 591 ? 26.047 -1.420 -14.026 1.00 89.94 591 ASN A C 1
ATOM 4645 O O . ASN A 1 591 ? 25.221 -1.769 -13.187 1.00 89.94 591 ASN A O 1
ATOM 4649 N N . SER A 1 592 ? 26.018 -0.206 -14.585 1.00 89.38 592 SER A N 1
ATOM 4650 C CA . SER A 1 592 ? 24.981 0.788 -14.288 1.00 89.38 592 SER A CA 1
ATOM 4651 C C . SER A 1 592 ? 23.597 0.293 -14.707 1.00 89.38 592 SER A C 1
ATOM 4653 O O . SER A 1 592 ? 22.648 0.449 -13.940 1.00 89.38 592 SER A O 1
ATOM 4655 N N . ALA A 1 593 ? 23.478 -0.348 -15.870 1.00 92.56 593 ALA A N 1
ATOM 4656 C CA . ALA A 1 593 ? 22.218 -0.898 -16.350 1.00 92.56 593 ALA A CA 1
ATOM 4657 C C . ALA A 1 593 ? 21.708 -2.044 -15.454 1.00 92.56 593 ALA A C 1
ATOM 4659 O O . ALA A 1 593 ? 20.531 -2.058 -15.087 1.00 92.56 593 ALA A O 1
ATOM 4660 N N . ILE A 1 594 ? 22.597 -2.955 -15.038 1.00 91.81 594 ILE A N 1
ATOM 4661 C CA . ILE A 1 594 ? 22.270 -4.040 -14.099 1.00 91.81 594 ILE A CA 1
ATOM 4662 C C . ILE A 1 594 ? 21.842 -3.464 -12.747 1.00 91.81 594 ILE A C 1
ATOM 4664 O O . ILE A 1 594 ? 20.791 -3.835 -12.235 1.00 91.81 594 ILE A O 1
ATOM 4668 N N . PHE A 1 595 ? 22.616 -2.527 -12.194 1.00 90.12 595 PHE A N 1
ATOM 4669 C CA . PHE A 1 595 ? 22.329 -1.898 -10.904 1.00 90.12 595 PHE A CA 1
ATOM 4670 C C . PHE A 1 595 ? 20.983 -1.160 -10.891 1.00 90.12 595 PHE A C 1
ATOM 4672 O O . PHE A 1 595 ? 20.220 -1.264 -9.932 1.00 90.12 595 PHE A O 1
ATOM 4679 N N . THR A 1 596 ? 20.677 -0.450 -11.983 1.00 91.31 596 THR A N 1
ATOM 4680 C CA . THR A 1 596 ? 19.414 0.288 -12.158 1.00 91.31 596 THR A CA 1
ATOM 4681 C C . THR A 1 596 ? 18.210 -0.648 -12.264 1.00 91.31 596 THR A C 1
ATOM 4683 O O . THR A 1 596 ? 17.096 -0.237 -11.941 1.00 91.31 596 THR A O 1
ATOM 4686 N N . GLY A 1 597 ? 18.420 -1.894 -12.693 1.00 92.62 597 GLY A N 1
ATOM 4687 C CA . GLY A 1 597 ? 17.395 -2.933 -12.723 1.00 92.62 597 GLY A CA 1
ATOM 4688 C C . GLY A 1 597 ? 16.606 -3.035 -14.022 1.00 92.62 597 GLY A C 1
ATOM 4689 O O . GLY A 1 597 ? 15.429 -3.399 -13.994 1.00 92.62 597 GLY A O 1
ATOM 4690 N N . TYR A 1 598 ? 17.226 -2.726 -15.165 1.00 94.62 598 TYR A N 1
ATOM 4691 C CA . TYR A 1 598 ? 16.613 -2.995 -16.469 1.00 94.62 598 TYR A CA 1
ATOM 4692 C C . TYR A 1 598 ? 16.493 -4.517 -16.695 1.00 94.62 598 TYR A C 1
ATOM 4694 O O . TYR A 1 598 ? 17.509 -5.214 -16.623 1.00 94.62 598 TYR A O 1
ATOM 4702 N N . PRO A 1 599 ? 15.290 -5.066 -16.974 1.00 93.38 599 PRO A N 1
ATOM 4703 C CA . PRO A 1 599 ? 15.092 -6.516 -17.063 1.00 93.38 599 PRO A CA 1
ATOM 4704 C C . PRO A 1 599 ? 15.874 -7.186 -18.198 1.00 93.38 599 PRO A C 1
ATOM 4706 O O . PRO A 1 599 ? 16.393 -8.293 -18.030 1.00 93.38 599 PRO A O 1
ATOM 4709 N N . ILE A 1 600 ? 15.936 -6.526 -19.357 1.00 95.56 600 ILE A N 1
ATOM 4710 C CA . ILE A 1 600 ? 16.644 -6.992 -20.550 1.00 95.56 600 ILE A CA 1
ATOM 4711 C C . ILE A 1 600 ? 17.595 -5.886 -20.995 1.00 95.56 600 ILE A C 1
ATOM 4713 O O . ILE A 1 600 ? 17.173 -4.760 -21.246 1.00 95.56 600 ILE A O 1
ATOM 4717 N N . ILE A 1 601 ? 18.878 -6.211 -21.104 1.00 97.25 601 ILE A N 1
ATOM 4718 C CA . ILE A 1 601 ? 19.933 -5.272 -21.475 1.00 97.25 601 ILE A CA 1
ATOM 4719 C C . ILE A 1 601 ? 20.634 -5.826 -22.714 1.00 97.25 601 ILE A C 1
ATOM 4721 O O . ILE A 1 601 ? 21.099 -6.964 -22.719 1.00 97.25 601 ILE A O 1
ATOM 4725 N N . VAL A 1 602 ? 20.703 -5.022 -23.765 1.00 97.62 602 VAL A N 1
ATOM 4726 C CA . VAL A 1 602 ? 21.384 -5.318 -25.023 1.00 97.62 602 VAL A CA 1
ATOM 4727 C C . VAL A 1 602 ? 22.582 -4.390 -25.119 1.00 97.62 602 VAL A C 1
ATOM 4729 O O . VAL A 1 602 ? 22.416 -3.185 -25.267 1.00 97.62 602 VAL A O 1
ATOM 4732 N N . MET A 1 603 ? 23.788 -4.935 -25.030 1.00 95.81 603 MET A N 1
ATOM 4733 C CA . MET A 1 603 ? 25.015 -4.148 -25.034 1.00 95.81 603 MET A CA 1
ATOM 4734 C C . MET A 1 603 ? 25.751 -4.274 -26.366 1.00 95.81 603 MET A C 1
ATOM 4736 O O . MET A 1 603 ? 26.115 -5.375 -26.791 1.00 95.81 603 MET A O 1
ATOM 4740 N N . LEU A 1 604 ? 26.040 -3.135 -26.989 1.00 93.31 604 LEU A N 1
ATOM 4741 C CA . LEU A 1 604 ? 26.914 -3.025 -28.147 1.00 93.31 604 LEU A CA 1
ATOM 4742 C C . LEU A 1 604 ? 28.292 -2.545 -27.680 1.00 93.31 604 LEU A C 1
ATOM 4744 O O . LEU A 1 604 ? 28.434 -1.473 -27.102 1.00 93.31 604 LEU A O 1
ATOM 4748 N N . GLY A 1 605 ? 29.319 -3.363 -27.911 1.00 87.31 605 GLY A N 1
ATOM 4749 C CA . GLY A 1 605 ? 30.724 -3.023 -27.656 1.00 87.31 605 GLY A CA 1
ATOM 4750 C C . GLY A 1 605 ? 31.576 -3.181 -28.918 1.00 87.31 605 GLY A C 1
ATOM 4751 O O . GLY A 1 605 ? 31.059 -3.149 -30.032 1.00 87.31 605 GLY A O 1
ATOM 4752 N N . ARG A 1 606 ? 32.886 -3.432 -28.771 1.00 83.88 606 ARG A N 1
ATOM 4753 C CA . ARG A 1 606 ? 33.778 -3.730 -29.918 1.00 83.88 606 ARG A CA 1
ATOM 4754 C C . ARG A 1 606 ? 33.249 -4.843 -30.824 1.00 83.88 606 ARG A C 1
ATOM 4756 O O . ARG A 1 606 ? 33.224 -4.683 -32.038 1.00 83.88 606 ARG A O 1
ATOM 4763 N N . ALA A 1 607 ? 32.760 -5.933 -30.232 1.00 85.75 607 ALA A N 1
ATOM 4764 C CA . ALA A 1 607 ? 32.258 -7.087 -30.977 1.00 85.75 607 ALA A CA 1
ATOM 4765 C C . ALA A 1 607 ? 31.071 -6.759 -31.901 1.00 85.75 607 ALA A C 1
ATOM 4767 O O . ALA A 1 607 ? 30.903 -7.437 -32.915 1.00 85.75 607 ALA A O 1
ATOM 4768 N N . ALA A 1 608 ? 30.288 -5.719 -31.596 1.00 85.62 608 ALA A N 1
ATOM 4769 C CA . ALA A 1 608 ? 29.193 -5.288 -32.459 1.00 85.62 608 ALA A CA 1
ATOM 4770 C C . ALA A 1 608 ? 29.734 -4.710 -33.770 1.00 85.62 608 ALA A C 1
ATOM 4772 O O . ALA A 1 608 ? 29.281 -5.106 -34.839 1.00 85.62 608 ALA A O 1
ATOM 4773 N N . ARG A 1 609 ? 30.772 -3.867 -33.688 1.00 79.81 609 ARG A N 1
ATOM 4774 C CA . ARG A 1 609 ? 31.437 -3.259 -34.850 1.00 79.81 609 ARG A CA 1
ATOM 4775 C C . ARG A 1 609 ? 32.281 -4.263 -35.637 1.00 79.81 609 ARG A C 1
ATOM 4777 O O . ARG A 1 609 ? 32.239 -4.273 -36.860 1.00 79.81 609 ARG A O 1
ATOM 4784 N N . ASP A 1 610 ? 33.019 -5.123 -34.937 1.00 85.62 610 ASP A N 1
ATOM 4785 C CA . ASP A 1 610 ? 33.999 -6.015 -35.571 1.00 85.62 610 ASP A CA 1
ATOM 4786 C C . ASP A 1 610 ? 33.368 -7.301 -36.128 1.00 85.62 610 ASP A C 1
ATOM 4788 O O . ASP A 1 610 ? 33.854 -7.867 -37.106 1.00 85.62 610 ASP A O 1
ATOM 4792 N N . ARG A 1 611 ? 32.317 -7.813 -35.469 1.00 88.88 611 ARG A N 1
ATOM 4793 C CA . ARG A 1 611 ? 31.742 -9.144 -35.743 1.00 88.88 611 ARG A CA 1
ATOM 4794 C C . ARG A 1 611 ? 30.223 -9.142 -35.924 1.00 88.88 611 ARG A C 1
ATOM 4796 O O . ARG A 1 611 ? 29.667 -10.198 -36.212 1.00 88.88 611 ARG A O 1
ATOM 4803 N N . GLY A 1 612 ? 29.540 -8.009 -35.743 1.00 91.75 612 GLY A N 1
ATOM 4804 C CA . GLY A 1 612 ? 28.077 -7.944 -35.818 1.00 91.75 612 GLY A CA 1
ATOM 4805 C C . GLY A 1 612 ? 27.374 -8.686 -34.676 1.00 91.75 612 GLY A C 1
ATOM 4806 O O . GLY A 1 612 ? 26.322 -9.289 -34.890 1.00 91.75 612 GLY A O 1
ATOM 4807 N N . ILE A 1 613 ? 27.966 -8.688 -33.476 1.00 94.06 613 ILE A N 1
ATOM 4808 C CA . ILE A 1 613 ? 27.471 -9.413 -32.295 1.00 94.06 613 ILE A CA 1
ATOM 4809 C C . ILE A 1 613 ? 27.216 -8.437 -31.141 1.00 94.06 613 ILE A C 1
ATOM 4811 O O . ILE A 1 613 ? 28.105 -7.668 -30.775 1.00 94.06 613 ILE A O 1
ATOM 4815 N N . ALA A 1 614 ? 26.035 -8.512 -30.528 1.00 95.50 614 ALA A N 1
ATOM 4816 C CA . ALA A 1 614 ? 25.713 -7.837 -29.270 1.00 95.50 614 ALA A CA 1
ATOM 4817 C C . ALA A 1 614 ? 25.727 -8.826 -28.097 1.00 95.50 614 ALA A C 1
ATOM 4819 O O . ALA A 1 614 ? 25.541 -10.029 -28.282 1.00 95.50 614 ALA A O 1
ATOM 4820 N N . GLU A 1 615 ? 25.914 -8.322 -26.881 1.00 96.19 615 GLU A N 1
ATOM 4821 C CA . GLU A 1 615 ? 25.740 -9.118 -25.665 1.00 96.19 615 GLU A CA 1
ATOM 4822 C C . GLU A 1 615 ? 24.341 -8.879 -25.083 1.00 96.19 615 GLU A C 1
ATOM 4824 O O . GLU A 1 615 ? 23.959 -7.745 -24.794 1.00 96.19 615 GLU A O 1
ATOM 4829 N N . LEU A 1 616 ? 23.571 -9.953 -24.913 1.00 96.88 616 LEU A N 1
ATOM 4830 C CA . LEU A 1 616 ? 22.248 -9.943 -24.299 1.00 96.88 616 LEU A CA 1
ATOM 4831 C C . LEU A 1 616 ? 22.362 -10.381 -22.837 1.00 96.88 616 LEU A C 1
ATOM 4833 O O . LEU A 1 616 ? 22.802 -11.492 -22.539 1.00 96.88 616 LEU A O 1
ATOM 4837 N N . ILE A 1 617 ? 21.934 -9.513 -21.925 1.00 95.44 617 ILE A N 1
ATOM 4838 C CA . ILE A 1 617 ? 22.012 -9.710 -20.478 1.00 95.44 617 ILE A CA 1
ATOM 4839 C C . ILE A 1 617 ? 20.597 -9.679 -19.893 1.00 95.44 617 ILE A C 1
ATOM 4841 O O . ILE A 1 617 ? 19.816 -8.762 -20.144 1.00 95.44 617 ILE A O 1
ATOM 4845 N N . CYS A 1 618 ? 20.277 -10.670 -19.064 1.00 92.69 618 CYS A N 1
ATOM 4846 C CA . CYS A 1 618 ? 19.097 -10.665 -18.203 1.00 92.69 618 CYS A CA 1
ATOM 4847 C C . CYS A 1 618 ? 19.523 -11.119 -16.805 1.00 92.69 618 CYS A C 1
ATOM 4849 O O . CYS A 1 618 ? 19.719 -12.314 -16.557 1.00 92.69 618 CYS A O 1
ATOM 4851 N N . ALA A 1 619 ? 19.698 -10.151 -15.900 1.00 84.81 619 ALA A N 1
ATOM 4852 C CA . ALA A 1 619 ? 20.237 -10.389 -14.561 1.00 84.81 619 ALA A CA 1
ATOM 4853 C C . ALA A 1 619 ? 19.344 -11.332 -13.737 1.00 84.81 619 ALA A C 1
ATOM 4855 O O . ALA A 1 619 ? 19.846 -12.281 -13.140 1.00 84.81 619 ALA A O 1
ATOM 4856 N N . GLN A 1 620 ? 18.021 -11.139 -13.797 1.00 83.31 620 GLN A N 1
ATOM 4857 C CA . GLN A 1 620 ? 17.023 -11.997 -13.139 1.00 83.31 620 GLN A CA 1
ATOM 4858 C C . GLN A 1 620 ? 17.127 -13.466 -13.578 1.00 83.31 620 GLN A C 1
ATOM 4860 O O . GLN A 1 620 ? 17.051 -14.378 -12.756 1.00 83.31 620 GLN A O 1
ATOM 4865 N N . ALA A 1 621 ? 17.373 -13.704 -14.869 1.00 84.88 621 ALA A N 1
ATOM 4866 C CA . ALA A 1 621 ? 17.531 -15.050 -15.417 1.00 84.88 621 ALA A CA 1
ATOM 4867 C C . ALA A 1 621 ? 18.944 -15.622 -15.227 1.00 84.88 621 ALA A C 1
ATOM 4869 O O . ALA A 1 621 ? 19.201 -16.769 -15.609 1.00 84.88 621 ALA A O 1
ATOM 4870 N N . GLY A 1 622 ? 19.890 -14.838 -14.695 1.00 86.44 622 GLY A N 1
ATOM 4871 C CA . GLY A 1 622 ? 21.315 -15.162 -14.718 1.00 86.44 622 GLY A CA 1
ATOM 4872 C C . GLY A 1 622 ? 21.779 -15.546 -16.127 1.00 86.44 622 GLY A C 1
ATOM 4873 O O . GLY A 1 622 ? 22.433 -16.578 -16.288 1.00 86.44 622 GLY A O 1
ATOM 4874 N N . LEU A 1 623 ? 21.324 -14.797 -17.139 1.00 90.69 623 LEU A N 1
ATOM 4875 C CA . LEU A 1 623 ? 21.623 -15.004 -18.555 1.00 90.69 623 LEU A CA 1
ATOM 4876 C C . LEU A 1 623 ? 22.573 -13.907 -19.037 1.00 90.69 623 LEU A C 1
ATOM 4878 O O . LEU A 1 623 ? 22.329 -12.722 -18.803 1.00 90.69 623 LEU A O 1
ATOM 4882 N N . ARG A 1 624 ? 23.620 -14.322 -19.748 1.00 94.38 624 A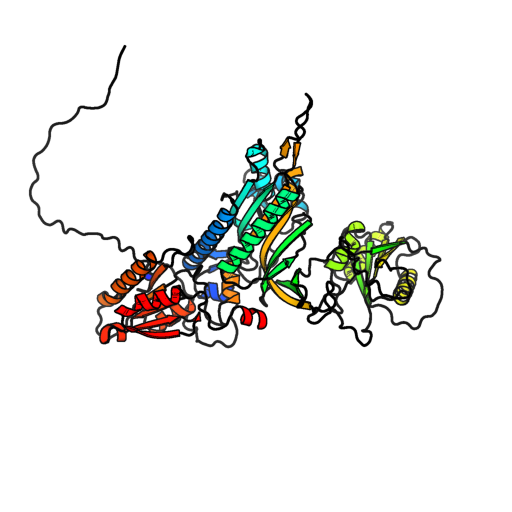RG A N 1
ATOM 4883 C CA . ARG A 1 624 ? 24.559 -13.456 -20.459 1.00 94.38 624 ARG A CA 1
ATOM 4884 C C . ARG A 1 624 ? 25.058 -14.217 -21.684 1.00 94.38 624 ARG A C 1
ATOM 4886 O O . ARG A 1 624 ? 25.759 -15.212 -21.523 1.00 94.38 624 ARG A O 1
ATOM 4893 N N . GLU A 1 625 ? 24.623 -13.817 -22.875 1.00 95.00 625 GLU A N 1
ATOM 4894 C CA . GLU A 1 625 ? 24.915 -14.526 -24.128 1.00 95.00 625 GLU A CA 1
ATOM 4895 C C . GLU A 1 625 ? 25.287 -13.568 -25.267 1.00 95.00 625 GLU A C 1
ATOM 4897 O O . GLU A 1 625 ? 24.757 -12.464 -25.368 1.00 95.00 625 GLU A O 1
ATOM 4902 N N . GLU A 1 626 ? 26.195 -14.000 -26.141 1.00 96.25 626 GLU A N 1
ATOM 4903 C CA . GLU A 1 626 ? 26.519 -13.303 -27.387 1.00 96.25 626 GLU A CA 1
ATOM 4904 C C . GLU A 1 626 ? 25.481 -13.657 -28.466 1.00 96.25 626 GLU A C 1
ATOM 4906 O O . GLU A 1 626 ? 25.237 -14.832 -28.749 1.00 96.25 626 GLU A O 1
ATOM 4911 N N . VAL A 1 627 ? 24.871 -12.645 -29.087 1.00 96.56 627 VAL A N 1
ATOM 4912 C CA . VAL A 1 627 ? 23.802 -12.801 -30.082 1.00 96.56 627 VAL A CA 1
ATOM 4913 C C . VAL A 1 627 ? 24.130 -11.976 -31.333 1.00 96.56 627 VAL A C 1
ATOM 4915 O O . VAL A 1 627 ? 24.408 -10.781 -31.216 1.00 96.56 627 VAL A O 1
ATOM 4918 N N . PRO A 1 628 ? 24.081 -12.562 -32.546 1.00 96.69 628 PRO A N 1
ATOM 4919 C CA . PRO A 1 628 ? 24.184 -11.796 -33.788 1.00 96.69 628 PRO A CA 1
ATOM 4920 C C . PRO A 1 628 ? 23.111 -10.701 -33.861 1.00 96.69 628 PRO A C 1
ATOM 4922 O O . PRO A 1 628 ? 21.957 -10.974 -33.530 1.00 96.69 628 PRO A O 1
ATOM 4925 N N . LEU A 1 629 ? 23.462 -9.490 -34.309 1.00 93.81 629 LEU A N 1
ATOM 4926 C CA . LEU A 1 629 ? 22.576 -8.310 -34.270 1.00 93.81 629 LEU A CA 1
ATOM 4927 C C . LEU A 1 629 ? 21.190 -8.571 -34.886 1.00 93.81 629 LEU A C 1
ATOM 4929 O O . LEU A 1 629 ? 20.173 -8.242 -34.284 1.00 93.81 629 LEU A O 1
ATOM 4933 N N . ASN A 1 630 ? 21.137 -9.269 -36.023 1.00 93.75 630 ASN A N 1
ATOM 4934 C CA . ASN A 1 630 ? 19.894 -9.637 -36.713 1.00 93.75 630 ASN A CA 1
ATOM 4935 C C . ASN A 1 630 ? 18.976 -10.592 -35.920 1.00 93.75 630 ASN A C 1
ATOM 4937 O O . ASN A 1 630 ? 17.787 -10.696 -36.212 1.00 93.75 630 ASN A O 1
ATOM 4941 N N . ASN A 1 631 ? 19.509 -11.305 -34.927 1.00 95.38 631 ASN A N 1
ATOM 4942 C CA . ASN A 1 631 ? 18.763 -12.234 -34.081 1.00 95.38 631 ASN A CA 1
ATOM 4943 C C . ASN A 1 631 ? 18.367 -11.626 -32.728 1.00 95.38 631 ASN A C 1
ATOM 4945 O O . ASN A 1 631 ? 17.569 -12.235 -32.005 1.00 95.38 631 ASN A O 1
ATOM 4949 N N . VAL A 1 632 ? 18.895 -10.449 -32.376 1.00 95.06 632 VAL A N 1
ATOM 4950 C CA . VAL A 1 632 ? 18.631 -9.799 -31.085 1.00 95.06 632 VAL A CA 1
ATOM 4951 C C . VAL A 1 632 ? 17.142 -9.498 -30.885 1.00 95.06 632 VAL A C 1
ATOM 4953 O O . VAL A 1 632 ? 16.628 -9.923 -29.846 1.00 95.06 632 VAL A O 1
ATOM 4956 N N . PRO A 1 633 ? 16.399 -8.882 -31.832 1.00 93.31 633 PRO A N 1
ATOM 4957 C CA . PRO A 1 633 ? 14.973 -8.604 -31.630 1.00 93.31 633 PRO A CA 1
ATOM 4958 C C . PRO A 1 633 ? 14.180 -9.873 -31.279 1.00 93.31 633 PRO A C 1
ATOM 4960 O O . PRO A 1 633 ? 13.450 -9.929 -30.281 1.00 93.31 633 PRO A O 1
ATOM 4963 N N . LYS A 1 634 ? 14.425 -10.969 -32.008 1.00 91.69 634 LYS A N 1
ATOM 4964 C CA . LYS A 1 634 ? 13.801 -12.274 -31.743 1.00 91.69 634 LYS A CA 1
ATOM 4965 C C . LYS A 1 634 ? 14.186 -12.832 -30.370 1.00 91.69 634 LYS A C 1
ATOM 4967 O O . LYS A 1 634 ? 13.338 -13.410 -29.684 1.00 91.69 634 LYS A O 1
ATOM 4972 N N . ALA A 1 635 ? 15.443 -12.689 -29.949 1.00 92.50 635 ALA A N 1
ATOM 4973 C CA . ALA A 1 635 ? 15.899 -13.121 -28.629 1.00 92.50 635 ALA A CA 1
ATOM 4974 C C . ALA A 1 635 ? 15.223 -12.324 -27.498 1.00 92.50 635 ALA A C 1
ATOM 4976 O O . ALA A 1 635 ? 14.687 -12.936 -26.571 1.00 92.50 635 ALA A O 1
ATOM 4977 N N . VAL A 1 636 ? 15.141 -10.997 -27.633 1.00 92.19 636 VAL A N 1
ATOM 4978 C CA . VAL A 1 636 ? 14.402 -10.107 -26.723 1.00 92.19 636 VAL A CA 1
ATOM 4979 C C . VAL A 1 636 ? 12.929 -10.519 -26.647 1.00 92.19 636 VAL A C 1
ATOM 4981 O O . VAL A 1 636 ? 12.401 -10.731 -25.556 1.00 92.19 636 VAL A O 1
ATOM 4984 N N . GLY A 1 637 ? 12.281 -10.755 -27.791 1.00 89.00 637 GLY A N 1
ATOM 4985 C CA . GLY A 1 637 ? 10.890 -11.216 -27.852 1.00 89.00 637 GLY A CA 1
ATOM 4986 C C . GLY A 1 637 ? 10.650 -12.535 -27.111 1.00 89.00 637 GLY A C 1
ATOM 4987 O O . GLY A 1 637 ? 9.636 -12.690 -26.430 1.00 89.00 637 GLY A O 1
ATOM 4988 N N . ARG A 1 638 ? 11.595 -13.486 -27.179 1.00 88.25 638 ARG A N 1
ATOM 4989 C CA . ARG A 1 638 ? 11.517 -14.738 -26.402 1.00 88.25 638 ARG A CA 1
ATOM 4990 C C . ARG A 1 638 ? 11.583 -14.484 -24.896 1.00 88.25 638 ARG A C 1
ATOM 4992 O O . ARG A 1 638 ? 10.822 -15.110 -24.163 1.00 88.25 638 ARG A O 1
ATOM 4999 N N . LEU A 1 639 ? 12.461 -13.593 -24.432 1.00 88.50 639 LEU A N 1
ATOM 5000 C CA . LEU A 1 639 ? 12.579 -13.250 -23.007 1.00 88.50 639 LEU A CA 1
ATOM 5001 C C . LEU A 1 639 ? 11.336 -12.519 -22.490 1.00 88.50 639 LEU A C 1
ATOM 5003 O O . LEU A 1 639 ? 10.841 -12.821 -21.404 1.00 88.50 639 LEU A O 1
ATOM 5007 N N . LEU A 1 640 ? 10.770 -11.614 -23.288 1.00 85.94 640 LEU A N 1
ATOM 5008 C CA . LEU A 1 640 ? 9.548 -10.896 -22.928 1.00 85.94 640 LEU A CA 1
ATOM 5009 C C . LEU A 1 640 ? 8.340 -11.822 -22.765 1.00 85.94 640 LEU A C 1
ATOM 5011 O O . LEU A 1 640 ? 7.546 -11.607 -21.851 1.00 85.94 640 LEU A O 1
ATOM 5015 N N . LYS A 1 641 ? 8.238 -12.881 -23.578 1.00 82.38 641 LYS A N 1
ATOM 5016 C CA . LYS A 1 641 ? 7.161 -13.882 -23.492 1.00 82.38 641 LYS A CA 1
ATOM 5017 C C . LYS A 1 641 ? 7.277 -14.834 -22.297 1.00 82.38 641 LYS A C 1
ATOM 5019 O O . LYS A 1 641 ? 6.299 -15.498 -21.967 1.00 82.38 641 LYS A O 1
ATOM 5024 N N . ARG A 1 642 ? 8.439 -14.931 -21.637 1.00 79.62 642 ARG A N 1
ATOM 5025 C CA . ARG A 1 642 ? 8.573 -15.747 -20.417 1.00 79.62 642 ARG A CA 1
ATOM 5026 C C . ARG A 1 642 ? 7.740 -15.136 -19.297 1.00 79.62 642 ARG A C 1
ATOM 5028 O O . ARG A 1 642 ? 7.863 -13.942 -19.054 1.00 79.62 642 ARG A O 1
ATOM 5035 N N . ARG A 1 643 ? 6.917 -15.930 -18.611 1.00 66.38 643 ARG A N 1
ATOM 5036 C CA . ARG A 1 643 ? 6.098 -15.439 -17.491 1.00 66.38 643 ARG A CA 1
ATOM 5037 C C . ARG A 1 643 ? 6.986 -14.935 -16.349 1.00 66.38 643 ARG A C 1
ATOM 5039 O O . ARG A 1 643 ? 6.897 -13.763 -16.003 1.00 66.38 643 ARG A O 1
ATOM 5046 N N . ASP A 1 644 ? 7.940 -15.766 -15.933 1.00 65.62 644 ASP A N 1
ATOM 5047 C CA . ASP A 1 644 ? 8.919 -15.442 -14.898 1.00 65.62 644 ASP A CA 1
ATOM 5048 C C . ASP A 1 644 ? 10.328 -15.381 -15.497 1.00 65.62 644 ASP A C 1
ATOM 5050 O O . ASP A 1 644 ? 10.747 -16.267 -16.250 1.00 65.62 644 ASP A O 1
ATOM 5054 N N . LEU A 1 645 ? 11.054 -14.301 -15.199 1.00 61.09 645 LEU A N 1
ATOM 5055 C CA . LEU A 1 645 ? 12.459 -14.158 -15.584 1.00 61.09 645 LEU A CA 1
ATOM 5056 C C . LEU A 1 645 ? 13.413 -14.744 -14.534 1.00 61.09 645 LEU A C 1
ATOM 5058 O O . LEU A 1 645 ? 14.537 -15.080 -14.889 1.00 61.09 645 LEU A O 1
ATOM 5062 N N . ALA A 1 646 ? 12.986 -14.893 -13.277 1.00 60.12 646 ALA A N 1
ATOM 5063 C CA . ALA A 1 646 ? 13.813 -15.431 -12.199 1.00 60.12 646 ALA A CA 1
ATOM 5064 C C . ALA A 1 646 ? 14.008 -16.956 -12.318 1.00 60.12 646 ALA A C 1
ATOM 5066 O O . ALA A 1 646 ? 13.070 -17.690 -12.623 1.00 60.12 646 ALA A O 1
ATOM 5067 N N . LYS A 1 647 ? 15.229 -17.448 -12.047 1.00 46.44 647 LYS A N 1
ATOM 5068 C CA . LYS A 1 647 ? 15.532 -18.898 -11.965 1.00 46.44 647 LYS A CA 1
ATOM 5069 C C . LYS A 1 647 ? 14.967 -19.566 -10.703 1.00 46.44 647 LYS A C 1
ATOM 5071 O O . LYS A 1 647 ? 14.768 -20.776 -10.704 1.00 46.44 647 LYS A O 1
ATOM 5076 N N . SER A 1 648 ? 14.737 -18.797 -9.641 1.00 43.38 648 SER A N 1
ATOM 5077 C CA . SER A 1 648 ? 14.149 -19.250 -8.381 1.00 43.38 648 SER A CA 1
ATOM 5078 C C . SER A 1 648 ? 12.665 -18.886 -8.360 1.00 43.38 648 SER A C 1
ATOM 5080 O O . SER A 1 648 ? 12.316 -17.715 -8.504 1.00 43.38 648 SER A O 1
ATOM 5082 N N . SER A 1 649 ? 11.786 -19.877 -8.224 1.00 42.28 649 SER A N 1
ATOM 5083 C CA . SER A 1 649 ? 10.339 -19.652 -8.136 1.00 42.28 649 SER A CA 1
ATOM 5084 C C . SER A 1 649 ? 9.994 -18.711 -6.976 1.00 42.28 649 SER A C 1
ATOM 5086 O O . SER A 1 649 ? 10.619 -18.810 -5.927 1.00 42.28 649 SER A O 1
ATOM 5088 N N . LEU A 1 650 ? 8.943 -17.893 -7.099 1.00 46.41 650 LEU A N 1
ATOM 5089 C CA . LEU A 1 650 ? 8.352 -17.133 -5.978 1.00 46.41 650 LEU A CA 1
ATOM 5090 C C . LEU A 1 650 ? 8.149 -17.996 -4.708 1.00 46.41 650 LEU A C 1
ATOM 5092 O O . LEU A 1 650 ? 8.299 -17.504 -3.596 1.00 46.41 650 LEU A O 1
ATOM 5096 N N . SER A 1 651 ? 7.912 -19.304 -4.876 1.00 38.22 651 SER A N 1
ATOM 5097 C CA . SER A 1 651 ? 7.836 -20.294 -3.792 1.00 38.22 651 SER A CA 1
ATOM 5098 C C . SER A 1 651 ? 9.118 -20.415 -2.956 1.00 38.22 651 SER A C 1
ATOM 5100 O O . SER A 1 651 ? 9.016 -20.586 -1.749 1.00 38.22 651 SER A O 1
ATOM 5102 N N . SER A 1 652 ? 10.314 -20.283 -3.540 1.00 44.75 652 SER A N 1
ATOM 5103 C CA . SER A 1 652 ? 11.561 -20.362 -2.768 1.00 44.75 652 SER A CA 1
ATOM 5104 C C . SER A 1 652 ? 11.838 -19.091 -1.974 1.00 44.75 652 SER A C 1
ATOM 5106 O O . SER A 1 652 ? 12.573 -19.156 -1.001 1.00 44.75 652 SER A O 1
ATOM 5108 N N . TYR A 1 653 ? 11.275 -17.949 -2.392 1.00 52.38 653 TYR A N 1
ATOM 5109 C CA . TYR A 1 653 ? 11.367 -16.704 -1.630 1.00 52.38 653 TYR A CA 1
ATOM 5110 C C . TYR A 1 653 ? 10.557 -16.812 -0.337 1.00 52.38 653 TYR A C 1
ATOM 5112 O O . TYR A 1 653 ? 11.106 -16.586 0.735 1.00 52.38 653 TYR A O 1
ATOM 5120 N N . VAL A 1 654 ? 9.302 -17.266 -0.436 1.00 48.22 654 VAL A N 1
ATOM 5121 C CA . VAL A 1 654 ? 8.422 -17.487 0.726 1.00 48.22 654 VAL A CA 1
ATOM 5122 C C . VAL A 1 654 ? 9.005 -18.518 1.696 1.00 48.22 654 VAL A C 1
ATOM 5124 O O . VAL A 1 654 ? 8.856 -18.353 2.890 1.00 48.22 654 VAL A O 1
ATOM 5127 N N . SER A 1 655 ? 9.710 -19.547 1.214 1.00 42.69 655 SER A N 1
ATOM 5128 C CA . SER A 1 655 ? 10.391 -20.515 2.092 1.00 42.69 655 SER A CA 1
ATOM 5129 C C . SER A 1 655 ? 11.740 -20.037 2.656 1.00 42.69 655 SER A C 1
ATOM 5131 O O . SER A 1 655 ? 12.353 -20.765 3.433 1.00 42.69 655 SER A O 1
ATOM 5133 N N . SER A 1 656 ? 12.264 -18.896 2.194 1.00 41.09 656 SER A N 1
ATOM 5134 C CA . SER A 1 656 ? 13.574 -18.356 2.609 1.00 41.09 656 SER A CA 1
ATOM 5135 C C . SER A 1 656 ? 13.487 -17.168 3.566 1.00 41.09 656 SER A C 1
ATOM 5137 O O . SER A 1 656 ? 14.493 -16.830 4.195 1.00 41.09 656 SER A O 1
ATOM 5139 N N . VAL A 1 657 ? 12.319 -16.524 3.604 1.00 42.62 657 VAL A N 1
ATOM 5140 C CA . VAL A 1 657 ? 11.911 -15.521 4.594 1.00 42.62 657 VAL A CA 1
ATOM 5141 C C . VAL A 1 657 ? 11.252 -16.267 5.740 1.00 42.62 657 VAL A C 1
ATOM 5143 O O . VAL A 1 657 ? 11.507 -15.849 6.889 1.00 42.62 657 VAL A O 1
#

Solvent-accessible surface area (backbone atoms only — not comparable to full-atom values): 37323 Å² total; per-residue (Å²): 133,88,83,85,87,93,77,92,89,88,88,86,89,87,86,83,87,85,82,89,82,85,82,81,78,80,75,75,79,72,76,81,85,72,51,44,50,71,80,46,78,65,66,53,52,78,66,90,77,74,58,94,81,52,92,61,70,59,57,34,47,59,50,36,35,40,51,18,23,34,42,80,76,50,92,25,30,69,44,71,31,62,50,30,46,44,24,50,53,33,48,49,49,52,50,53,53,41,40,46,74,72,65,34,45,81,54,82,79,72,54,66,40,51,48,66,54,36,50,69,73,52,57,48,84,78,49,85,38,62,46,71,49,65,51,98,84,66,49,57,34,26,43,29,64,68,55,73,64,58,55,22,47,59,37,39,82,68,54,86,55,79,88,66,58,69,42,38,42,27,33,74,44,72,30,29,34,50,53,91,74,52,42,73,49,52,66,35,36,27,47,45,37,34,34,45,34,40,37,39,18,87,38,71,68,54,35,48,53,52,48,52,53,50,49,52,35,49,56,51,46,42,62,69,57,66,55,76,71,44,72,21,38,36,60,37,70,96,75,41,48,88,46,28,39,34,31,24,29,76,31,86,88,26,86,46,49,36,39,34,32,81,64,78,71,52,36,24,29,66,65,38,55,76,83,56,39,65,40,80,44,76,64,59,90,80,82,75,78,85,76,98,69,94,67,76,66,50,40,74,50,64,39,26,25,74,85,34,46,34,40,36,39,36,36,36,64,66,70,80,61,95,88,60,77,78,44,38,102,45,71,29,66,42,36,52,37,62,78,26,60,96,80,42,63,62,43,80,88,64,55,59,75,54,37,57,51,48,36,50,57,42,33,72,71,78,43,76,38,32,40,35,40,36,38,23,70,78,47,51,73,65,39,52,51,54,50,53,51,53,39,60,76,74,43,72,60,92,74,36,52,37,35,38,38,34,46,61,75,77,93,61,98,72,91,68,84,84,67,91,73,75,91,67,91,73,84,78,34,64,35,65,38,50,30,84,41,70,69,26,76,32,96,86,44,94,86,18,34,26,44,69,36,38,14,35,79,46,30,40,39,36,38,28,42,44,66,60,23,67,74,50,22,30,48,43,78,55,95,68,99,65,98,70,76,91,47,61,44,52,28,21,31,34,43,37,41,34,36,53,42,27,42,58,36,48,43,34,51,76,53,23,58,46,74,32,40,37,45,45,65,74,37,24,66,36,32,31,37,41,34,46,33,47,78,94,52,102,77,67,53,75,72,71,58,65,52,68,52,71,67,54,55,52,50,49,49,53,35,51,54,54,42,71,69,50,72,48,91,51,89,77,57,76,72,43,63,34,34,38,50,48,90,34,40,54,68,61,47,54,50,50,43,48,38,59,12,43,48,31,36,38,38,33,42,72,51,29,78,77,69,44,28,27,40,42,36,22,71,61,50,74,42,75,46,82,35,48,56,91,49,39,48,62,52,53,53,54,59,68,70,41,91,68,57,51,80,66,56,74,66,57,53,69,75,70,105

pLDDT: mean 80.72, std 19.28, range [25.64, 98.62]

Organism: NCBI:txid1664694

Nearest PDB structures (foldseek):
  5znk-assembly1_A  TM=7.611E-01  e=4.096E-44  Staphylococcus aureus
  8w9i-assembly1_A  TM=7.552E-01  e=6.075E-44  Pseudomonas aeruginosa
  8w8j-assembly1_B  TM=7.604E-01  e=4.611E-43  Pseudomonas aeruginosa
  8w9i-assembly1_B  TM=7.541E-01  e=1.873E-43  Pseudomonas aeruginosa
  5ucm-assembly1_A  TM=7.520E-01  e=2.626E-43  Pseudomonas aeruginosa PAO1

Radius of gyration: 32.86 Å; Cα contacts (8 Å, |Δi|>4): 1218; chains: 1; bounding box: 92×78×111 Å